Protein AF-0000000079853725 (afdb_homodimer)

pLDDT: mean 86.11, std 14.02, range [37.78, 97.88]

Nearest PDB structures (foldseek):
  3op9-assembly1_A  TM=7.262E-01  e=5.347E-04  Listeria innocua
  6jq1-assembly1_A  TM=7.520E-01  e=6.380E-04  Deinococcus geothermalis DSM 11300
  3f52-assembly1_A  TM=8.540E-01  e=8.508E-03  Corynebacterium glutamicum
  1y7y-assembly1_B  TM=8.960E-01  e=1.725E-02  Aeromonas hydrophila
  2b5a-assembly1_A  TM=8.421E-01  e=1.077E-02  [Bacillus] caldolyticus

InterPro domains:
  IPR001387 Cro/C1-type, helix-turn-helix domain [PF01381] (7-61)
  IPR001387 Cro/C1-type, helix-turn-helix domain [PS50943] (7-61)
  IPR001387 Cro/C1-type, helix-turn-helix domain [SM00530] (6-61)
  IPR001387 Cro/C1-type, helix-turn-helix domain [cd00093] (4-61)
  IPR010982 Lambda repressor-like, DNA-binding domain superfamily [G3DSA:1.10.260.40] (3-94)
  IPR010982 Lambda repressor-like, DNA-binding domain superfamily [SSF47413] (1-66)

Sequence (410 aa):
MNLGKNLQKLRKDLKMSQKEFAEFLDIPQPTMSAYENERISPAIDVLIHIAKKCNTSLDWICGLNNYNKSLSSMSDYAIFLYDICEANEIGCEFEIHDRLENGTDEEKPNETDDRYRWYIKLTFYGNDKSYPNNVEVCQITKRIFEDFIDLESYSISKEKYDMSKKQLIERYTSPITKKDYPELSLEERRKKQLEYLISLENDKNMNLGKNLQKLRKDLKMSQKEFAEFLDIPQPTMSAYENERISPAIDVLIHIAKKCNTSLDWICGLNNYNKSLSSMSDYAIFLYDICEANEIGCEFEIHDRLENGTDEEKPNETDDRYRWYIKLTFYGNDKSYPNNVEVCQITKRIFEDFIDLESYSISKEKYDMSKKQLIERYTSPITKKDYPELSLEERRKKQLEYLISLENDKN

Radius of gyration: 24.06 Å; Cα contacts (8 Å, |Δi|>4): 566; chains: 2; bounding box: 63×72×57 Å

Secondary structure (DSSP, 8-state):
--HHHHHHHHHHHTT--HHHHHHHHT--HHHHHHHHTTSSPPPHHHHHHHHHHHT--HHHHTT--S-TT---BHHHHHHHHHHHHHBSS---EEEEE---SS--TTS---TT-GGG--EEEEEEETT-TT-TTHHHHHHHHHHHHHHHHHHHTTSS-HHHHHHHHHHHHHH---B--BPP-----HHHHHHHHHHHHHHHHHHH-/--HHHHHHHHHHHTT--HHHHHHHHT--HHHHHHHHTTSSPPPHHHHHHHHHHHT--HHHHTT---TT----BHHHHHHHHHHHHHBSS---EEEEE---S-S-TTS---TT-GGG--EEEEEEETT-TT-TTHHHHHHHHHHHHHHHHHHHTTSS-HHHHHHHHHHHHHH---B--BPP-----HHHHHHHHHHHHHHHHHHH-

Foldseek 3Di:
DCLLVLLVVLCVVVPHDLCRVCVLLVHDSVVSVCRNVVVDPDDPVSLVSVCVSSVFDSCSNVVHDDDSQDDDDVVSVVVVVVLQVFWQQFDKDKDWDDQPPPPCPVPPPPCPDVVHDGDMDIDQDLPPPRHPCSVVVVVLVVQLVVLVVCVVVVVDDPVVSVVSVVVSVVVDDDDIDGHDDDDDDPVRVVVVVVVVVVVVVVVVD/DCLLVLLVLLCVVVVHDLCRSCVLLVHDSVVSVCRNVVVDPDDPVSLVSVCVSQQFDSCLNVVHDDPVLDDDDVVSVVVVVVLQVFWQQFDKDKDWDDQPPDPVCVPPPPCPDVVHDGDMDIDQDLPPPRHPCSVVVVVLVVQLVVLVVCVVVVVDDPVVSVVSVVVSSSVDSRTIHGDDDDDDDPVRVVVVVVVVVVVVVVVVD

Structure (mmCIF, N/CA/C/O backbone):
data_AF-0000000079853725-model_v1
#
loop_
_entity.id
_entity.type
_entity.pdbx_description
1 polymer 'XRE family transcriptional regulator'
#
loop_
_atom_site.group_PDB
_atom_site.id
_atom_site.type_symbol
_atom_site.label_atom_id
_atom_site.label_alt_id
_atom_site.label_comp_id
_atom_site.label_asym_id
_atom_site.label_entity_id
_atom_site.label_seq_id
_atom_site.pdbx_PDB_ins_code
_atom_site.Cartn_x
_atom_site.Cartn_y
_atom_site.Cartn_z
_atom_site.occupancy
_atom_site.B_iso_or_equiv
_atom_site.auth_seq_id
_atom_site.auth_comp_id
_atom_site.auth_asym_id
_atom_site.auth_atom_id
_atom_site.pdbx_PDB_model_num
ATOM 1 N N . MET A 1 1 ? -0.852 -26.484 -0.622 1 56.62 1 MET A N 1
ATOM 2 C CA . MET A 1 1 ? -1.726 -25.359 -0.905 1 56.62 1 MET A CA 1
ATOM 3 C C . MET A 1 1 ? -2.969 -25.391 -0.022 1 56.62 1 MET A C 1
ATOM 5 O O . MET A 1 1 ? -3.57 -26.453 0.167 1 56.62 1 MET A O 1
ATOM 9 N N . ASN A 1 2 ? -3.092 -24.5 0.983 1 77.81 2 ASN A N 1
ATOM 10 C CA . ASN A 1 2 ? -4.176 -24.484 1.958 1 77.81 2 ASN A CA 1
ATOM 11 C C . ASN A 1 2 ? -5.441 -23.859 1.379 1 77.81 2 ASN A C 1
ATOM 13 O O . ASN A 1 2 ? -6.207 -23.219 2.1 1 77.81 2 ASN A O 1
ATOM 17 N N . LEU A 1 3 ? -5.609 -24.188 0.039 1 86.38 3 LEU A N 1
ATOM 18 C CA . LEU A 1 3 ? -6.75 -23.562 -0.629 1 86.38 3 LEU A CA 1
ATOM 19 C C . LEU A 1 3 ? -8.062 -24.141 -0.118 1 86.38 3 LEU A C 1
ATOM 21 O O . LEU A 1 3 ? -8.984 -23.406 0.223 1 86.38 3 LEU A O 1
ATOM 25 N N . GLY A 1 4 ? -8.062 -25.484 -0.084 1 90.56 4 GLY A N 1
ATOM 26 C CA . GLY A 1 4 ? -9.266 -26.141 0.392 1 90.56 4 GLY A CA 1
ATOM 27 C C . GLY A 1 4 ? -9.68 -25.703 1.783 1 90.56 4 GLY A C 1
ATOM 28 O O . GLY A 1 4 ? -10.844 -25.391 2.021 1 90.56 4 GLY A O 1
ATOM 29 N N . LYS A 1 5 ? -8.711 -25.641 2.615 1 88.88 5 LYS A N 1
ATOM 30 C CA . LYS A 1 5 ? -8.969 -25.234 3.992 1 88.88 5 LYS A CA 1
ATOM 31 C C . LYS A 1 5 ? -9.484 -23.797 4.055 1 88.88 5 LYS A C 1
ATOM 33 O O . LYS A 1 5 ? -10.367 -23.484 4.852 1 88.88 5 LYS A O 1
ATOM 38 N N . ASN A 1 6 ? -8.961 -23 3.268 1 88.88 6 ASN A N 1
ATOM 39 C CA . ASN A 1 6 ? -9.375 -21.609 3.262 1 88.88 6 ASN A CA 1
ATOM 40 C C . ASN A 1 6 ? -10.781 -21.438 2.699 1 88.88 6 ASN A C 1
ATOM 42 O O . ASN A 1 6 ? -11.539 -20.578 3.15 1 88.88 6 ASN A O 1
ATOM 46 N N . LEU A 1 7 ? -11.062 -22.234 1.753 1 91.88 7 LEU A N 1
ATOM 47 C CA . LEU A 1 7 ? -12.422 -22.203 1.223 1 91.88 7 LEU A CA 1
ATOM 48 C C . LEU A 1 7 ? -13.43 -22.656 2.277 1 91.88 7 LEU A C 1
ATOM 50 O O . LEU A 1 7 ? -14.508 -22.078 2.4 1 91.88 7 LEU A O 1
ATOM 54 N N . GLN A 1 8 ? -13 -23.672 2.984 1 91.81 8 GLN A N 1
ATOM 55 C CA . GLN A 1 8 ? -13.852 -24.125 4.078 1 91.81 8 GLN A CA 1
ATOM 56 C C . GLN A 1 8 ? -14.039 -23.031 5.125 1 91.81 8 GLN A C 1
ATOM 58 O O . GLN A 1 8 ? -15.148 -22.812 5.609 1 91.81 8 GLN A O 1
ATOM 63 N N . LYS A 1 9 ? -12.977 -22.469 5.465 1 87.5 9 LYS A N 1
ATOM 64 C CA . LYS A 1 9 ? -13.023 -21.391 6.438 1 87.5 9 LYS A CA 1
ATOM 65 C C . LYS A 1 9 ? -13.945 -20.266 5.961 1 87.5 9 LYS A C 1
ATOM 67 O O . LYS A 1 9 ? -14.719 -19.719 6.746 1 87.5 9 LYS A O 1
ATOM 72 N N . LEU A 1 10 ? -13.805 -19.875 4.719 1 85.5 10 LEU A N 1
ATOM 73 C CA . LEU A 1 10 ? -14.656 -18.844 4.133 1 85.5 10 LEU A CA 1
ATOM 74 C C . LEU A 1 10 ? -16.125 -19.219 4.25 1 85.5 10 LEU A C 1
ATOM 76 O O . LEU A 1 10 ? -16.953 -18.391 4.633 1 85.5 10 LEU A O 1
ATOM 80 N N . ARG A 1 11 ? -16.391 -20.406 3.869 1 90.88 11 ARG A N 1
ATOM 81 C CA . ARG A 1 11 ? -17.75 -20.922 3.951 1 90.88 11 ARG A CA 1
ATOM 82 C C . ARG A 1 11 ? -18.281 -20.844 5.383 1 90.88 11 ARG A C 1
ATOM 84 O O . ARG A 1 11 ? -19.391 -20.391 5.617 1 90.88 11 ARG A O 1
ATOM 91 N N . LYS A 1 12 ? -17.484 -21.281 6.309 1 88.88 12 LYS A N 1
ATOM 92 C CA . LYS A 1 12 ? -17.875 -21.297 7.719 1 88.88 12 LYS A CA 1
ATOM 93 C C . LYS A 1 12 ? -18.062 -19.875 8.258 1 88.88 12 LYS A C 1
ATOM 95 O O . LYS A 1 12 ? -18.969 -19.625 9.055 1 88.88 12 LYS A O 1
ATOM 100 N N . ASP A 1 13 ? -17.234 -19.062 7.863 1 81.88 13 ASP A N 1
ATOM 101 C CA . ASP A 1 13 ? -17.359 -17.672 8.266 1 81.88 13 ASP A CA 1
ATOM 102 C C . ASP A 1 13 ? -18.672 -17.078 7.781 1 81.88 13 ASP A C 1
ATOM 104 O O . ASP A 1 13 ? -19.25 -16.188 8.43 1 81.88 13 ASP A O 1
ATOM 108 N N . LEU A 1 14 ? -19.094 -17.5 6.656 1 84.44 14 LEU A N 1
ATOM 109 C CA . LEU A 1 14 ? -20.344 -17.031 6.078 1 84.44 14 LEU A CA 1
ATOM 110 C C . LEU A 1 14 ? -21.531 -17.812 6.629 1 84.44 14 LEU A C 1
ATOM 112 O O . LEU A 1 14 ? -22.672 -17.594 6.215 1 84.44 14 LEU A O 1
ATOM 116 N N . LYS A 1 15 ? -21.234 -18.812 7.477 1 91.38 15 LYS A N 1
ATOM 117 C CA . LYS A 1 15 ? -22.234 -19.641 8.133 1 91.38 15 LYS A CA 1
ATOM 118 C C . LYS A 1 15 ? -23.094 -20.391 7.113 1 91.38 15 LYS A C 1
ATOM 120 O O . LYS A 1 15 ? -24.312 -20.453 7.254 1 91.38 15 LYS A O 1
ATOM 125 N N . MET A 1 16 ? -22.469 -20.891 6.145 1 92.19 16 MET A N 1
ATOM 126 C CA . MET A 1 16 ? -23.172 -21.609 5.082 1 92.19 16 MET A CA 1
ATOM 127 C C . MET A 1 16 ? -22.766 -23.078 5.066 1 92.19 16 MET A C 1
ATOM 129 O O . MET A 1 16 ? -21.609 -23.406 5.371 1 92.19 16 MET A O 1
ATOM 133 N N . SER A 1 17 ? -23.719 -23.859 4.742 1 95.88 17 SER A N 1
ATOM 134 C CA . SER A 1 17 ? -23.375 -25.234 4.406 1 95.88 17 SER A CA 1
ATOM 135 C C . SER A 1 17 ? -22.656 -25.312 3.062 1 95.88 17 SER A C 1
ATOM 137 O O . SER A 1 17 ? -22.578 -24.328 2.334 1 95.88 17 SER A O 1
ATOM 139 N N . GLN A 1 18 ? -22.125 -26.438 2.842 1 95.5 18 GLN A N 1
ATOM 140 C CA . GLN A 1 18 ? -21.453 -26.594 1.556 1 95.5 18 GLN A CA 1
ATOM 141 C C . GLN A 1 18 ? -22.438 -26.391 0.398 1 95.5 18 GLN A C 1
ATOM 143 O O . GLN A 1 18 ? -22.078 -25.766 -0.609 1 95.5 18 GLN A O 1
ATOM 148 N N . LYS A 1 19 ? -23.594 -26.906 0.528 1 96.12 19 LYS A N 1
ATOM 149 C CA . LYS A 1 19 ? -24.625 -26.75 -0.498 1 96.12 19 LYS A CA 1
ATOM 150 C C . LYS A 1 19 ? -24.984 -25.281 -0.7 1 96.12 19 LYS A C 1
ATOM 152 O O . LYS A 1 19 ? -25.047 -24.797 -1.834 1 96.12 19 LYS A O 1
ATOM 157 N N . GLU A 1 20 ? -25.188 -24.641 0.381 1 96.19 20 GLU A N 1
ATOM 158 C CA . GLU A 1 20 ? -25.516 -23.219 0.335 1 96.19 20 GLU A CA 1
ATOM 159 C C . GLU A 1 20 ? -24.391 -22.406 -0.282 1 96.19 20 GLU A C 1
ATOM 161 O O . GLU A 1 20 ? -24.625 -21.484 -1.062 1 96.19 20 GLU A O 1
ATOM 166 N N . PHE A 1 21 ? -23.203 -22.672 0.115 1 96.19 21 PHE A N 1
ATOM 167 C CA . PHE A 1 21 ? -22.016 -21.969 -0.387 1 96.19 21 PHE A CA 1
ATOM 168 C C . PHE A 1 21 ? -21.859 -22.188 -1.888 1 96.19 21 PHE A C 1
ATOM 170 O O . PHE A 1 21 ? -21.578 -21.25 -2.627 1 96.19 21 PHE A O 1
ATOM 177 N N . ALA A 1 22 ? -22.031 -23.344 -2.334 1 96.56 22 ALA A N 1
ATOM 178 C CA . ALA A 1 22 ? -21.969 -23.688 -3.752 1 96.56 22 ALA A CA 1
ATOM 179 C C . ALA A 1 22 ? -23 -22.891 -4.559 1 96.56 22 ALA A C 1
ATOM 181 O O . ALA A 1 22 ? -22.688 -22.344 -5.617 1 96.56 22 ALA A O 1
ATOM 182 N N . GLU A 1 23 ? -24.203 -22.891 -4.051 1 96.31 23 GLU A N 1
ATOM 183 C CA . GLU A 1 23 ? -25.266 -22.141 -4.707 1 96.31 23 GLU A CA 1
ATOM 184 C C . GLU A 1 23 ? -24.953 -20.641 -4.746 1 96.31 23 GLU A C 1
ATOM 186 O O . GLU A 1 23 ? -25.156 -19.984 -5.766 1 96.31 23 GLU A O 1
ATOM 191 N N . PHE A 1 24 ? -24.438 -20.234 -3.629 1 93.62 24 PHE A N 1
ATOM 192 C CA . PHE A 1 24 ? -24.062 -18.844 -3.514 1 93.62 24 PHE A CA 1
ATOM 193 C C . PHE A 1 24 ? -23.047 -18.469 -4.582 1 93.62 24 PHE A C 1
ATOM 195 O O . PHE A 1 24 ? -23.109 -17.375 -5.152 1 93.62 24 PHE A O 1
ATOM 202 N N . LEU A 1 25 ? -22.156 -19.359 -4.867 1 96.06 25 LEU A N 1
ATOM 203 C CA . LEU A 1 25 ? -21.047 -19.109 -5.789 1 96.06 25 LEU A CA 1
ATOM 204 C C . LEU A 1 25 ? -21.406 -19.578 -7.195 1 96.06 25 LEU A C 1
ATOM 206 O O . LEU A 1 25 ? -20.609 -19.406 -8.125 1 96.06 25 LEU A O 1
ATOM 210 N N . ASP A 1 26 ? -22.5 -20.156 -7.379 1 96.44 26 ASP A N 1
ATOM 211 C CA . ASP A 1 26 ? -22.938 -20.703 -8.656 1 96.44 26 ASP A CA 1
ATOM 212 C C . ASP A 1 26 ? -22 -21.812 -9.141 1 96.44 26 ASP A C 1
ATOM 214 O O . ASP A 1 26 ? -21.562 -21.797 -10.289 1 96.44 26 ASP A O 1
ATOM 218 N N . ILE A 1 27 ? -21.656 -22.625 -8.258 1 96.12 27 ILE A N 1
ATOM 219 C CA . ILE A 1 27 ? -20.797 -23.781 -8.516 1 96.12 27 ILE A CA 1
ATOM 220 C C . ILE A 1 27 ? -21.531 -25.047 -8.117 1 96.12 27 ILE A C 1
ATOM 222 O O . ILE A 1 27 ? -22.203 -25.094 -7.074 1 96.12 27 ILE A O 1
ATOM 226 N N . PRO A 1 28 ? -21.453 -26.047 -8.938 1 96.81 28 PRO A N 1
ATOM 227 C CA . PRO A 1 28 ? -22.062 -27.312 -8.516 1 96.81 28 PRO A CA 1
ATOM 228 C C . PRO A 1 28 ? -21.484 -27.828 -7.203 1 96.81 28 PRO A C 1
ATOM 230 O O . PRO A 1 28 ? -20.281 -27.734 -6.969 1 96.81 28 PRO A O 1
ATOM 233 N N . GLN A 1 29 ? -22.375 -28.422 -6.363 1 96 29 GLN A N 1
ATOM 234 C CA . GLN A 1 29 ? -22 -28.859 -5.027 1 96 29 GLN A CA 1
ATOM 235 C C . GLN A 1 29 ? -20.891 -29.906 -5.086 1 96 29 GLN A C 1
ATOM 237 O O . GLN A 1 29 ? -19.922 -29.844 -4.316 1 96 29 GLN A O 1
ATOM 242 N N . PRO A 1 30 ? -20.938 -30.812 -6.016 1 96.69 30 PRO A N 1
ATOM 243 C CA . PRO A 1 30 ? -19.844 -31.797 -6.059 1 96.69 30 PRO A CA 1
ATOM 244 C C . PRO A 1 30 ? -18.5 -31.156 -6.363 1 96.69 30 PRO A C 1
ATOM 246 O O . PRO A 1 30 ? -17.469 -31.578 -5.832 1 96.69 30 PRO A O 1
ATOM 249 N N . THR A 1 31 ? -18.547 -30.188 -7.203 1 96.69 31 THR A N 1
ATOM 250 C CA . THR A 1 31 ? -17.312 -29.469 -7.547 1 96.69 31 THR A CA 1
ATOM 251 C C . THR A 1 31 ? -16.781 -28.688 -6.344 1 96.69 31 THR A C 1
ATOM 253 O O . THR A 1 31 ? -15.586 -28.719 -6.07 1 96.69 31 THR A O 1
ATOM 256 N N . MET A 1 32 ? -17.688 -28.078 -5.652 1 96.12 32 MET A N 1
ATOM 257 C CA . MET A 1 32 ? -17.297 -27.359 -4.445 1 96.12 32 MET A CA 1
ATOM 258 C C . MET A 1 32 ? -16.656 -28.297 -3.426 1 96.12 32 MET A C 1
ATOM 260 O O . MET A 1 32 ? -15.641 -27.953 -2.822 1 96.12 32 MET A O 1
ATOM 264 N N . SER A 1 33 ? -17.25 -29.406 -3.279 1 95.62 33 SER A N 1
ATOM 265 C CA . SER A 1 33 ? -16.703 -30.422 -2.377 1 95.62 33 SER A CA 1
ATOM 266 C C . SER A 1 33 ? -15.297 -30.828 -2.793 1 95.62 33 SER A C 1
ATOM 268 O O . SER A 1 33 ? -14.414 -30.984 -1.944 1 95.62 33 SER A O 1
ATOM 270 N N . ALA A 1 34 ? -15.156 -31.016 -4.086 1 96.19 34 ALA A N 1
ATOM 271 C CA . ALA A 1 34 ? -13.844 -31.391 -4.602 1 96.19 34 ALA A CA 1
ATOM 272 C C . ALA A 1 34 ? -12.812 -30.312 -4.324 1 96.19 34 ALA A C 1
ATOM 274 O O . ALA A 1 34 ? -11.656 -30.609 -4.023 1 96.19 34 ALA A O 1
ATOM 275 N N . TYR A 1 35 ? -13.195 -29.078 -4.434 1 94.69 35 TYR A N 1
ATOM 276 C CA . TYR A 1 35 ? -12.297 -27.953 -4.141 1 94.69 35 TYR A CA 1
ATOM 277 C C . TYR A 1 35 ? -11.898 -27.953 -2.674 1 94.69 35 TYR A C 1
ATOM 279 O O . TYR A 1 35 ? -10.711 -27.875 -2.35 1 94.69 35 TYR A O 1
ATOM 287 N N . GLU A 1 36 ? -12.898 -28.125 -1.792 1 94.75 36 GLU A N 1
ATOM 288 C CA . GLU A 1 36 ? -12.664 -28.016 -0.355 1 94.75 36 GLU A CA 1
ATOM 289 C C . GLU A 1 36 ? -11.812 -29.172 0.159 1 94.75 36 GLU A C 1
ATOM 291 O O . GLU A 1 36 ? -11.094 -29.031 1.148 1 94.75 36 GLU A O 1
ATOM 296 N N . ASN A 1 37 ? -11.898 -30.203 -0.587 1 93.94 37 ASN A N 1
ATOM 297 C CA . ASN A 1 37 ? -11.148 -31.391 -0.176 1 93.94 37 ASN A CA 1
ATOM 298 C C . ASN A 1 37 ? -9.883 -31.578 -1.013 1 93.94 37 ASN A C 1
ATOM 300 O O . ASN A 1 37 ? -9.227 -32.625 -0.938 1 93.94 37 ASN A O 1
ATOM 304 N N . GLU A 1 38 ? -9.641 -30.688 -1.851 1 91.81 38 GLU A N 1
ATOM 305 C CA . GLU A 1 38 ? -8.414 -30.609 -2.639 1 91.81 38 GLU A CA 1
ATOM 306 C C . GLU A 1 38 ? -8.297 -31.797 -3.596 1 91.81 38 GLU A C 1
ATOM 308 O O . GLU A 1 38 ? -7.195 -32.312 -3.824 1 91.81 38 GLU A O 1
ATOM 313 N N . ARG A 1 39 ? -9.336 -32.25 -4.051 1 92.38 39 ARG A N 1
ATOM 314 C CA . ARG A 1 39 ? -9.336 -33.281 -5.07 1 92.38 39 ARG A CA 1
ATOM 315 C C . ARG A 1 39 ? -9.078 -32.688 -6.453 1 92.38 39 ARG A C 1
ATOM 317 O O . ARG A 1 39 ? -8.469 -33.344 -7.309 1 92.38 39 ARG A O 1
ATOM 324 N N . ILE A 1 40 ? -9.602 -31.578 -6.645 1 90.81 40 ILE A N 1
ATOM 325 C CA . ILE A 1 40 ? -9.359 -30.828 -7.871 1 90.81 40 ILE A CA 1
ATOM 326 C C . ILE A 1 40 ? -8.953 -29.391 -7.527 1 90.81 40 ILE A C 1
ATOM 328 O O . ILE A 1 40 ? -9.391 -28.844 -6.512 1 90.81 40 ILE A O 1
ATOM 332 N N . SER A 1 41 ? -8.164 -28.812 -8.383 1 90.69 41 SER A N 1
ATOM 333 C CA . SER A 1 41 ? -7.793 -27.406 -8.227 1 90.69 41 SER A CA 1
ATOM 334 C C . SER A 1 41 ? -8.617 -26.516 -9.148 1 90.69 41 SER A C 1
ATOM 336 O O . SER A 1 41 ? -8.727 -26.781 -10.344 1 90.69 41 SER A O 1
ATOM 338 N N . PRO A 1 42 ? -9.172 -25.5 -8.523 1 92.62 42 PRO A N 1
ATOM 339 C CA . PRO A 1 42 ? -9.961 -24.609 -9.375 1 92.62 42 PRO A CA 1
ATOM 340 C C . PRO A 1 42 ? -9.109 -23.859 -10.391 1 92.62 42 PRO A C 1
ATOM 342 O O . PRO A 1 42 ? -7.934 -23.578 -10.141 1 92.62 42 PRO A O 1
ATOM 345 N N . ALA A 1 43 ? -9.781 -23.562 -11.469 1 90.31 43 ALA A N 1
ATOM 346 C CA . ALA A 1 43 ? -9.164 -22.656 -12.438 1 90.31 43 ALA A CA 1
ATOM 347 C C . ALA A 1 43 ? -9.125 -21.219 -11.898 1 90.31 43 ALA A C 1
ATOM 349 O O . ALA A 1 43 ? -9.844 -20.891 -10.953 1 90.31 43 ALA A O 1
ATOM 350 N N . ILE A 1 44 ? -8.344 -20.453 -12.539 1 89.94 44 ILE A N 1
ATOM 351 C CA . ILE A 1 44 ? -8.102 -19.109 -12.039 1 89.94 44 ILE A CA 1
ATOM 352 C C . ILE A 1 44 ? -9.391 -18.297 -12.117 1 89.94 44 ILE A C 1
ATOM 354 O O . ILE A 1 44 ? -9.664 -17.469 -11.242 1 89.94 44 ILE A O 1
ATOM 358 N N . ASP A 1 45 ? -10.156 -18.5 -13.078 1 90 45 ASP A N 1
ATOM 359 C CA . ASP A 1 45 ? -11.391 -17.75 -13.242 1 90 45 ASP A CA 1
ATOM 360 C C . ASP A 1 45 ? -12.367 -18.031 -12.102 1 90 45 ASP A C 1
ATOM 362 O O . ASP A 1 45 ? -13.086 -17.125 -11.664 1 90 45 ASP A O 1
ATOM 366 N N . VAL A 1 46 ? -12.352 -19.234 -11.719 1 92.81 46 VAL A N 1
ATOM 367 C CA . VAL A 1 46 ? -13.211 -19.625 -10.609 1 92.81 46 VAL A CA 1
ATOM 368 C C . VAL A 1 46 ? -12.75 -18.938 -9.328 1 92.81 46 VAL A C 1
ATOM 370 O O . VAL A 1 46 ? -13.57 -18.422 -8.562 1 92.81 46 VAL A O 1
ATOM 373 N N . LEU A 1 47 ? -11.477 -18.875 -9.133 1 92.12 47 LEU A N 1
ATOM 374 C CA . LEU A 1 47 ? -10.93 -18.266 -7.926 1 92.12 47 LEU A CA 1
ATOM 375 C C . LEU A 1 47 ? -11.195 -16.766 -7.91 1 92.12 47 LEU A C 1
ATOM 377 O O . LEU A 1 47 ? -11.5 -16.188 -6.863 1 92.12 47 LEU A O 1
ATOM 381 N N . ILE A 1 48 ? -11.078 -16.203 -9.047 1 89.25 48 ILE A N 1
ATOM 382 C CA . ILE A 1 48 ? -11.383 -14.789 -9.172 1 89.25 48 ILE A CA 1
ATOM 383 C C . ILE A 1 48 ? -12.852 -14.539 -8.828 1 89.25 48 ILE A C 1
ATOM 385 O O . ILE A 1 48 ? -13.172 -13.602 -8.094 1 89.25 48 ILE A O 1
ATOM 389 N N . HIS A 1 49 ? -13.633 -15.359 -9.32 1 91.94 49 HIS A N 1
ATOM 390 C CA . HIS A 1 49 ? -15.062 -15.273 -9.047 1 91.94 49 HIS A CA 1
ATOM 391 C C . HIS A 1 49 ? -15.336 -15.383 -7.547 1 91.94 49 HIS A C 1
ATOM 393 O O . HIS A 1 49 ? -16.109 -14.594 -6.996 1 91.94 49 HIS A O 1
ATOM 399 N N . ILE A 1 50 ? -14.734 -16.312 -6.945 1 91.31 50 ILE A N 1
ATOM 400 C CA . ILE A 1 50 ? -14.914 -16.516 -5.512 1 91.31 50 ILE A CA 1
ATOM 401 C C . ILE A 1 50 ? -14.422 -15.289 -4.746 1 91.31 50 ILE A C 1
ATOM 403 O O . ILE A 1 50 ? -15.109 -14.805 -3.842 1 91.31 50 ILE A O 1
ATOM 407 N N . ALA A 1 51 ? -13.281 -14.812 -5.09 1 87 51 ALA A N 1
ATOM 408 C CA . ALA A 1 51 ? -12.703 -13.648 -4.422 1 87 51 ALA A CA 1
ATOM 409 C C . ALA A 1 51 ? -13.633 -12.445 -4.52 1 87 51 ALA A C 1
ATOM 411 O O . ALA A 1 51 ? -13.852 -11.742 -3.529 1 87 51 ALA A O 1
ATOM 412 N N . LYS A 1 52 ? -14.195 -12.297 -5.645 1 84.81 52 LYS A N 1
ATOM 413 C CA . LYS A 1 52 ? -15.094 -11.164 -5.875 1 84.81 52 LYS A CA 1
ATOM 414 C C . LYS A 1 52 ? -16.391 -11.328 -5.09 1 84.81 52 LYS A C 1
ATOM 416 O O . LYS A 1 52 ? -16.828 -10.398 -4.41 1 84.81 52 LYS A O 1
ATOM 421 N N . LYS A 1 53 ? -16.906 -12.484 -5.168 1 86.5 53 LYS A N 1
ATOM 422 C CA . LYS A 1 53 ? -18.203 -12.742 -4.527 1 86.5 53 LYS A CA 1
ATOM 423 C C . LYS A 1 53 ? -18.078 -12.68 -3.008 1 86.5 53 LYS A C 1
ATOM 425 O O . LYS A 1 53 ? -19 -12.25 -2.32 1 86.5 53 LYS A O 1
ATOM 430 N N . CYS A 1 54 ? -16.984 -13.156 -2.578 1 84.5 54 CYS A N 1
ATOM 431 C CA . CYS A 1 54 ? -16.797 -13.211 -1.134 1 84.5 54 CYS A CA 1
ATOM 432 C C . CYS A 1 54 ? -16.047 -11.984 -0.635 1 84.5 54 CYS A C 1
ATOM 434 O O . CYS A 1 54 ? -15.758 -11.867 0.559 1 84.5 54 CYS A O 1
ATOM 436 N N . ASN A 1 55 ? -15.656 -11.141 -1.47 1 77.56 55 ASN A N 1
ATOM 437 C CA . ASN A 1 55 ? -14.938 -9.922 -1.129 1 77.56 55 ASN A CA 1
ATOM 438 C C . ASN A 1 55 ? -13.664 -10.219 -0.341 1 77.56 55 ASN A C 1
ATOM 440 O O . ASN A 1 55 ? -13.453 -9.664 0.737 1 77.56 55 ASN A O 1
ATOM 444 N N . THR A 1 56 ? -12.883 -11.086 -0.871 1 78.81 56 THR A N 1
ATOM 445 C CA . THR A 1 56 ? -11.617 -11.469 -0.265 1 78.81 56 THR A CA 1
ATOM 446 C C . THR A 1 56 ? -10.492 -11.461 -1.303 1 78.81 56 THR A C 1
ATOM 448 O O . THR A 1 56 ? -10.727 -11.156 -2.475 1 78.81 56 THR A O 1
ATOM 451 N N . SER A 1 57 ? -9.297 -11.586 -0.832 1 80.06 57 SER A N 1
ATOM 452 C CA . SER A 1 57 ? -8.156 -11.531 -1.74 1 80.06 57 SER A CA 1
ATOM 453 C C . SER A 1 57 ? -7.773 -12.93 -2.223 1 80.06 57 SER A C 1
ATOM 455 O O . SER A 1 57 ? -7.988 -13.914 -1.516 1 80.06 57 SER A O 1
ATOM 457 N N . LEU A 1 58 ? -7.262 -12.984 -3.389 1 86 58 LEU A N 1
ATOM 458 C CA . LEU A 1 58 ? -6.73 -14.234 -3.924 1 86 58 LEU A CA 1
ATOM 459 C C . LEU A 1 58 ? -5.578 -14.75 -3.07 1 86 58 LEU A C 1
ATOM 461 O O . LEU A 1 58 ? -5.418 -15.953 -2.893 1 86 58 LEU A O 1
ATOM 465 N N . ASP A 1 59 ? -4.855 -13.828 -2.58 1 84.44 59 ASP A N 1
ATOM 466 C CA . ASP A 1 59 ? -3.721 -14.211 -1.743 1 84.44 59 ASP A CA 1
ATOM 467 C C . ASP A 1 59 ? -4.18 -15 -0.522 1 84.44 59 ASP A C 1
ATOM 469 O O . ASP A 1 59 ? -3.594 -16.031 -0.19 1 84.44 59 ASP A O 1
ATOM 473 N N . TRP A 1 60 ? -5.203 -14.508 0.036 1 80.5 60 TRP A N 1
ATOM 474 C CA . TRP A 1 60 ? -5.723 -15.188 1.216 1 80.5 60 TRP A CA 1
ATOM 475 C C . TRP A 1 60 ? -6.293 -16.562 0.848 1 80.5 60 TRP A C 1
ATOM 477 O O . TRP A 1 60 ? -5.988 -17.562 1.497 1 80.5 60 TRP A O 1
ATOM 487 N N . ILE A 1 61 ? -7.039 -16.562 -0.223 1 86.38 61 ILE A N 1
ATOM 488 C CA . ILE A 1 61 ? -7.68 -17.812 -0.641 1 86.38 61 ILE A CA 1
ATOM 489 C C . ILE A 1 61 ? -6.621 -18.875 -0.915 1 86.38 61 ILE A C 1
ATOM 491 O O . ILE A 1 61 ? -6.797 -20.031 -0.553 1 86.38 61 ILE A O 1
ATOM 495 N N . CYS A 1 62 ? -5.539 -18.438 -1.466 1 87.69 62 CYS A N 1
ATOM 496 C CA . CYS A 1 62 ? -4.516 -19.375 -1.902 1 87.69 62 CYS A CA 1
ATOM 497 C C . CYS A 1 62 ? -3.469 -19.594 -0.815 1 87.69 62 CYS A C 1
ATOM 499 O O . CYS A 1 62 ? -2.482 -20.297 -1.027 1 87.69 62 CYS A O 1
ATOM 501 N N . GLY A 1 63 ? -3.689 -19.047 0.24 1 77.62 63 GLY A N 1
ATOM 502 C CA . GLY A 1 63 ? -2.818 -19.266 1.383 1 77.62 63 GLY A CA 1
ATOM 503 C C . GLY A 1 63 ? -1.497 -18.531 1.281 1 77.62 63 GLY A C 1
ATOM 504 O O . GLY A 1 63 ? -0.48 -19 1.803 1 77.62 63 GLY A O 1
ATOM 505 N N . LEU A 1 64 ? -1.494 -17.609 0.23 1 71.25 64 LEU A N 1
ATOM 506 C CA . LEU A 1 64 ? -0.305 -16.781 0.136 1 71.25 64 LEU A CA 1
ATOM 507 C C . LEU A 1 64 ? -0.321 -15.688 1.205 1 71.25 64 LEU A C 1
ATOM 509 O O . LEU A 1 64 ? -1.383 -15.156 1.543 1 71.25 64 LEU A O 1
ATOM 513 N N . ASN A 1 65 ? 0.746 -15.5 1.85 1 56.94 65 ASN A N 1
ATOM 514 C CA . ASN A 1 65 ? 1.085 -14.641 2.98 1 56.94 65 ASN A CA 1
ATOM 515 C C . ASN A 1 65 ? -0.141 -13.906 3.518 1 56.94 65 ASN A C 1
ATOM 517 O O . ASN A 1 65 ? -1.123 -13.719 2.795 1 56.94 65 ASN A O 1
ATOM 521 N N . ASN A 1 66 ? -0.217 -13.531 4.773 1 52.75 66 ASN A N 1
ATOM 522 C CA . ASN A 1 66 ? -0.981 -12.992 5.895 1 52.75 66 ASN A CA 1
ATOM 523 C C . ASN A 1 66 ? -1.79 -11.766 5.484 1 52.75 66 ASN A C 1
ATOM 525 O O . ASN A 1 66 ? -3.01 -11.844 5.332 1 52.75 66 ASN A O 1
ATOM 529 N N . TYR A 1 67 ? -1.321 -10.602 5.719 1 51.41 67 TYR A N 1
ATOM 530 C CA . TYR A 1 67 ? -2.193 -9.461 6.004 1 51.41 67 TYR A CA 1
ATOM 531 C C . TYR A 1 67 ? -2.973 -9.047 4.762 1 51.41 67 TYR A C 1
ATOM 533 O O . TYR A 1 67 ? -2.396 -8.898 3.682 1 51.41 67 TYR A O 1
ATOM 541 N N . ASN A 1 68 ? -4.148 -9.562 4.516 1 55.66 68 ASN A N 1
ATOM 542 C CA . ASN A 1 68 ? -5.148 -9.266 3.492 1 55.66 68 ASN A CA 1
ATOM 543 C C . ASN A 1 68 ? -4.938 -7.875 2.9 1 55.66 68 ASN A C 1
ATOM 545 O O . ASN A 1 68 ? -5.445 -7.574 1.817 1 55.66 68 ASN A O 1
ATOM 549 N N . LYS A 1 69 ? -4.043 -7.051 3.586 1 66.62 69 LYS A N 1
ATOM 550 C CA . LYS A 1 69 ? -4.047 -5.652 3.174 1 66.62 69 LYS A CA 1
ATOM 551 C C . LYS A 1 69 ? -2.652 -5.195 2.758 1 66.62 69 LYS A C 1
ATOM 553 O O . LYS A 1 69 ? -2.268 -4.051 3.012 1 66.62 69 LYS A O 1
ATOM 558 N N . SER A 1 70 ? -1.962 -5.996 1.87 1 77.75 70 SER A N 1
ATOM 559 C CA . SER A 1 70 ? -0.604 -5.625 1.486 1 77.75 70 SER A CA 1
ATOM 560 C C . SER A 1 70 ? -0.607 -4.676 0.293 1 77.75 70 SER A C 1
ATOM 562 O O . SER A 1 70 ? -1.538 -4.688 -0.515 1 77.75 70 SER A O 1
ATOM 564 N N . LEU A 1 71 ? 0.408 -3.795 0.309 1 87 71 LEU A N 1
ATOM 565 C CA . LEU A 1 71 ? 0.664 -2.883 -0.8 1 87 71 LEU A CA 1
ATOM 566 C C . LEU A 1 71 ? 1.218 -3.633 -2.006 1 87 71 LEU A C 1
ATOM 568 O O . LEU A 1 71 ? 2.348 -4.129 -1.969 1 87 71 LEU A O 1
ATOM 572 N N . SER A 1 72 ? 0.383 -3.76 -3.113 1 83.75 72 SER A N 1
ATOM 573 C CA . SER A 1 72 ? 0.811 -4.562 -4.254 1 83.75 72 SER A CA 1
ATOM 574 C C . SER A 1 72 ? 0.83 -3.734 -5.535 1 83.75 72 SER A C 1
ATOM 576 O O . SER A 1 72 ? 1.446 -4.129 -6.527 1 83.75 72 SER A O 1
ATOM 578 N N . SER A 1 73 ? 0.137 -2.652 -5.516 1 87.06 73 SER A N 1
ATOM 579 C CA . SER A 1 73 ? 0.061 -1.776 -6.68 1 87.06 73 SER A CA 1
ATOM 580 C C . SER A 1 73 ? -0.097 -0.317 -6.262 1 87.06 73 SER A C 1
ATOM 582 O O . SER A 1 73 ? -0.355 -0.023 -5.094 1 87.06 73 SER A O 1
ATOM 584 N N . MET A 1 74 ? 0.027 0.555 -7.254 1 91.88 74 MET A N 1
ATOM 585 C CA . MET A 1 74 ? -0.092 1.982 -6.973 1 91.88 74 MET A CA 1
ATOM 586 C C . MET A 1 74 ? -1.539 2.361 -6.676 1 91.88 74 MET A C 1
ATOM 588 O O . MET A 1 74 ? -1.801 3.389 -6.051 1 91.88 74 MET A O 1
ATOM 592 N N . SER A 1 75 ? -2.414 1.507 -7.102 1 90.06 75 SER A N 1
ATOM 593 C CA . SER A 1 75 ? -3.805 1.697 -6.703 1 90.06 75 SER A CA 1
ATOM 594 C C . SER A 1 75 ? -3.969 1.577 -5.191 1 90.06 75 SER A C 1
ATOM 596 O O . SER A 1 75 ? -4.746 2.318 -4.586 1 90.06 75 SER A O 1
ATOM 598 N N . ASP A 1 76 ? -3.248 0.667 -4.641 1 90.5 76 ASP A N 1
ATOM 599 C CA . ASP A 1 76 ? -3.293 0.482 -3.191 1 90.5 76 ASP A CA 1
ATOM 600 C C . ASP A 1 76 ? -2.795 1.727 -2.463 1 90.5 76 ASP A C 1
ATOM 602 O O . ASP A 1 76 ? -3.346 2.109 -1.428 1 90.5 76 ASP A O 1
ATOM 606 N N . TYR A 1 77 ? -1.774 2.314 -2.967 1 95.19 77 TYR A N 1
ATOM 607 C CA . TYR A 1 77 ? -1.26 3.555 -2.395 1 95.19 77 TYR A CA 1
ATOM 608 C C . TYR A 1 77 ? -2.32 4.648 -2.42 1 95.19 77 TYR A C 1
ATOM 610 O O . TYR A 1 77 ? -2.512 5.359 -1.431 1 95.19 77 TYR A O 1
ATOM 618 N N . ALA A 1 78 ? -2.943 4.77 -3.562 1 95 78 ALA A N 1
ATOM 619 C CA . ALA A 1 78 ? -3.998 5.77 -3.709 1 95 78 ALA A CA 1
ATOM 620 C C . ALA A 1 78 ? -5.105 5.551 -2.684 1 95 78 ALA A C 1
ATOM 622 O O . ALA A 1 78 ? -5.543 6.492 -2.021 1 95 78 ALA A O 1
ATOM 623 N N . ILE A 1 79 ? -5.523 4.332 -2.551 1 92.38 79 ILE A N 1
ATOM 624 C CA . ILE A 1 79 ? -6.594 3.994 -1.623 1 92.38 79 ILE A CA 1
ATOM 625 C C . ILE A 1 79 ? -6.199 4.398 -0.205 1 92.38 79 ILE A C 1
ATOM 627 O O . ILE A 1 79 ? -6.977 5.039 0.505 1 92.38 79 ILE A O 1
ATOM 631 N N . PHE A 1 80 ? -5.023 4.043 0.124 1 94.56 80 PHE A N 1
ATOM 632 C CA . PHE A 1 80 ? -4.535 4.34 1.465 1 94.56 80 PHE A CA 1
ATOM 633 C C . PHE A 1 80 ? -4.516 5.844 1.714 1 94.56 80 PHE A C 1
ATOM 635 O O . PHE A 1 80 ? -4.957 6.309 2.766 1 94.56 80 PHE A O 1
ATOM 642 N N . LEU A 1 81 ? -3.992 6.605 0.778 1 97.12 81 LEU A N 1
ATOM 643 C CA . LEU A 1 81 ? -3.873 8.047 0.982 1 97.12 81 LEU A CA 1
ATOM 644 C C . LEU A 1 81 ? -5.25 8.703 1.037 1 97.12 81 LEU A C 1
ATOM 646 O O . LEU A 1 81 ? -5.465 9.633 1.814 1 97.12 81 LEU A O 1
ATOM 650 N N . TYR A 1 82 ? -6.184 8.242 0.205 1 95.62 82 TYR A N 1
ATOM 651 C CA . TYR A 1 82 ? -7.555 8.719 0.329 1 95.62 82 TYR A CA 1
ATOM 652 C C . TYR A 1 82 ? -8.102 8.461 1.729 1 95.62 82 TYR A C 1
ATOM 654 O O . TYR A 1 82 ? -8.727 9.336 2.332 1 95.62 82 TYR A O 1
ATOM 662 N N . ASP A 1 83 ? -7.863 7.277 2.229 1 94.25 83 ASP A N 1
ATOM 663 C CA . ASP A 1 83 ? -8.359 6.902 3.549 1 94.25 83 ASP A CA 1
ATOM 664 C C . ASP A 1 83 ? -7.758 7.793 4.637 1 94.25 83 ASP A C 1
ATOM 666 O O . ASP A 1 83 ? -8.438 8.156 5.594 1 94.25 83 ASP A O 1
ATOM 670 N N . ILE A 1 84 ? -6.473 8.102 4.5 1 97.31 84 ILE A N 1
ATOM 671 C CA . ILE A 1 84 ? -5.82 9 5.445 1 97.31 84 ILE A CA 1
ATOM 672 C C . ILE A 1 84 ? -6.52 10.352 5.434 1 97.31 84 ILE A C 1
ATOM 674 O O . ILE A 1 84 ? -6.828 10.906 6.492 1 97.31 84 ILE A O 1
ATOM 678 N N . CYS A 1 85 ? -6.773 10.883 4.266 1 96.69 85 CYS A N 1
ATOM 679 C CA . CYS A 1 85 ? -7.426 12.18 4.129 1 96.69 85 CYS A CA 1
ATOM 680 C C . CYS A 1 85 ? -8.828 12.156 4.73 1 96.69 85 CYS A C 1
ATOM 682 O O . CYS A 1 85 ? -9.266 13.141 5.328 1 96.69 85 CYS A O 1
ATOM 684 N N . GLU A 1 86 ? -9.453 11.039 4.609 1 95.56 86 GLU A N 1
ATOM 685 C CA . GLU A 1 86 ? -10.852 10.914 5.016 1 95.56 86 GLU A CA 1
ATOM 686 C C . GLU A 1 86 ? -10.961 10.461 6.469 1 95.56 86 GLU A C 1
ATOM 688 O O . GLU A 1 86 ? -12.07 10.312 6.992 1 95.56 86 GLU A O 1
ATOM 693 N N . ALA A 1 87 ? -9.914 10.219 7.168 1 94.62 87 ALA A N 1
ATOM 694 C CA . ALA A 1 87 ? -9.93 9.672 8.523 1 94.62 87 ALA A CA 1
ATOM 695 C C . ALA A 1 87 ? -10.305 10.742 9.539 1 94.62 87 ALA A C 1
ATOM 697 O O . ALA A 1 87 ? -9.852 11.891 9.445 1 94.62 87 ALA A O 1
ATOM 698 N N . ASN A 1 88 ? -11.055 10.391 10.57 1 91.94 88 ASN A N 1
ATOM 699 C CA . ASN A 1 88 ? -11.391 11.281 11.68 1 91.94 88 ASN A CA 1
ATOM 700 C C . ASN A 1 88 ? -10.227 11.398 12.664 1 91.94 88 ASN A C 1
ATOM 702 O O . ASN A 1 88 ? -10.008 12.469 13.234 1 91.94 88 ASN A O 1
ATOM 706 N N . GLU A 1 89 ? -9.461 10.305 12.828 1 93.5 89 GLU A N 1
ATOM 707 C CA . GLU A 1 89 ? -8.531 10.211 13.953 1 93.5 89 GLU A CA 1
ATOM 708 C C . GLU A 1 89 ? -7.105 10.539 13.523 1 93.5 89 GLU A C 1
ATOM 710 O O . GLU A 1 89 ? -6.207 10.648 14.359 1 93.5 89 GLU A O 1
ATOM 715 N N . ILE A 1 90 ? -6.914 10.633 12.195 1 97.06 90 ILE A N 1
ATOM 716 C CA . ILE A 1 90 ? -5.57 10.891 11.688 1 97.06 90 ILE A CA 1
ATOM 717 C C . ILE A 1 90 ? -5.562 12.195 10.891 1 97.06 90 ILE A C 1
ATOM 719 O O . ILE A 1 90 ? -6.465 12.445 10.086 1 97.06 90 ILE A O 1
ATOM 723 N N . GLY A 1 91 ? -4.617 13 11.164 1 96.38 91 GLY A N 1
ATOM 724 C CA . GLY A 1 91 ? -4.371 14.219 10.406 1 96.38 91 GLY A CA 1
ATOM 725 C C . GLY A 1 91 ? -2.99 14.266 9.781 1 96.38 91 GLY A C 1
ATOM 726 O O . GLY A 1 91 ? -2.008 13.859 10.406 1 96.38 91 GLY A O 1
ATOM 727 N N . CYS A 1 92 ? -2.965 14.68 8.508 1 97.12 92 CYS A N 1
ATOM 728 C CA . CYS A 1 92 ? -1.717 14.75 7.754 1 97.12 92 CYS A CA 1
ATOM 729 C C . CYS A 1 92 ? -1.591 16.078 7.02 1 97.12 92 CYS A C 1
ATOM 731 O O . CYS A 1 92 ? -2.547 16.547 6.395 1 97.12 92 CYS A O 1
ATOM 733 N N . GLU A 1 93 ? -0.469 16.734 7.129 1 96.19 93 GLU A N 1
ATOM 734 C CA . GLU A 1 93 ? -0.169 17.922 6.336 1 96.19 93 GLU A CA 1
ATOM 735 C C . GLU A 1 93 ? 0.618 17.562 5.078 1 96.19 93 GLU A C 1
ATOM 737 O O . GLU A 1 93 ? 1.576 16.797 5.141 1 96.19 93 GLU A O 1
ATOM 742 N N . PHE A 1 94 ? 0.164 18.203 3.971 1 96.38 94 PHE A N 1
ATOM 743 C CA . PHE A 1 94 ? 0.778 17.922 2.68 1 96.38 94 PHE A CA 1
ATOM 744 C C . PHE A 1 94 ? 1.653 19.078 2.225 1 96.38 94 PHE A C 1
ATOM 746 O O . PHE A 1 94 ? 1.254 20.25 2.33 1 96.38 94 PHE A O 1
ATOM 753 N N . GLU A 1 95 ? 2.816 18.766 1.841 1 95.19 95 GLU A N 1
ATOM 754 C CA . GLU A 1 95 ? 3.67 19.688 1.098 1 95.19 95 GLU A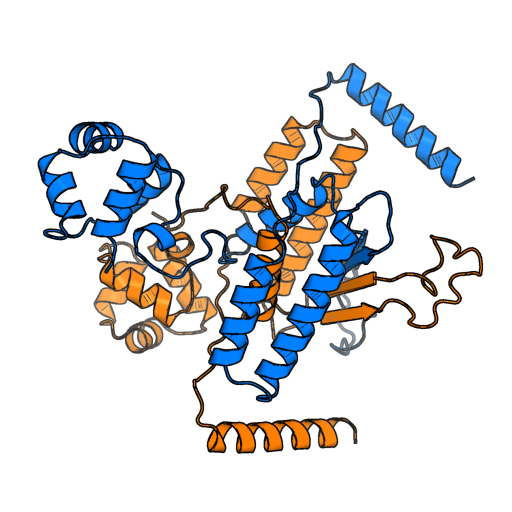 CA 1
ATOM 755 C C . GLU A 1 95 ? 3.998 19.141 -0.288 1 95.19 95 GLU A C 1
ATOM 757 O O . GLU A 1 95 ? 4.578 18.062 -0.411 1 95.19 95 GLU A O 1
ATOM 762 N N . ILE A 1 96 ? 3.557 19.844 -1.302 1 93 96 ILE A N 1
ATOM 763 C CA . ILE A 1 96 ? 3.754 19.406 -2.678 1 93 96 ILE A CA 1
ATOM 764 C C . ILE A 1 96 ? 4.703 20.359 -3.395 1 93 96 ILE A C 1
ATOM 766 O O . ILE A 1 96 ? 4.434 21.562 -3.482 1 93 96 ILE A O 1
ATOM 770 N N . HIS A 1 97 ? 5.762 19.844 -3.773 1 88.88 97 HIS A N 1
ATOM 771 C CA . HIS A 1 97 ? 6.715 20.609 -4.574 1 88.88 97 HIS A CA 1
ATOM 772 C C . HIS A 1 97 ? 6.766 20.094 -6.008 1 88.88 97 HIS A C 1
ATOM 774 O O . HIS A 1 97 ? 7.348 19.047 -6.27 1 88.88 97 HIS A O 1
ATOM 780 N N . ASP A 1 98 ? 6.078 20.797 -6.949 1 75.69 98 ASP A N 1
ATOM 781 C CA . ASP A 1 98 ? 5.859 20.375 -8.328 1 75.69 98 ASP A CA 1
ATOM 782 C C . ASP A 1 98 ? 7.129 20.547 -9.164 1 75.69 98 ASP A C 1
ATOM 784 O O . ASP A 1 98 ? 8.094 21.172 -8.719 1 75.69 98 ASP A O 1
ATOM 788 N N . ARG A 1 99 ? 7 19.797 -10.391 1 61.41 99 ARG A N 1
ATOM 789 C CA . ARG A 1 99 ? 8.078 19.938 -11.359 1 61.41 99 ARG A CA 1
ATOM 790 C C . ARG A 1 99 ? 8.258 21.406 -11.758 1 61.41 99 ARG A C 1
ATOM 792 O O . ARG A 1 99 ? 7.289 22.172 -11.805 1 61.41 99 ARG A O 1
ATOM 799 N N . LEU A 1 100 ? 9.344 21.891 -11.508 1 51.06 100 LEU A N 1
ATOM 800 C CA . LEU A 1 100 ? 9.547 23.25 -12.023 1 51.06 100 LEU A CA 1
ATOM 801 C C . LEU A 1 100 ? 9.031 23.375 -13.453 1 51.06 100 LEU A C 1
ATOM 803 O O . LEU A 1 100 ? 9.188 22.453 -14.258 1 51.06 100 LEU A O 1
ATOM 807 N N . GLU A 1 101 ? 7.93 23.922 -13.648 1 44.38 101 GLU A N 1
ATOM 808 C CA . GLU A 1 101 ? 7.379 24.25 -14.961 1 44.38 101 GLU A CA 1
ATOM 809 C C . GLU A 1 101 ? 8.477 24.328 -16.016 1 44.38 101 GLU A C 1
ATOM 811 O O . GLU A 1 101 ? 8.266 23.953 -17.172 1 44.38 101 GLU A O 1
ATOM 816 N N . ASN A 1 102 ? 9.375 25.5 -15.945 1 41 102 ASN A N 1
ATOM 817 C CA . ASN A 1 102 ? 10.188 25.844 -17.109 1 41 102 ASN A CA 1
ATOM 818 C C . ASN A 1 102 ? 11.133 24.703 -17.484 1 41 102 ASN A C 1
ATOM 820 O O . ASN A 1 102 ? 11.781 24.109 -16.625 1 41 102 ASN A O 1
ATOM 824 N N . GLY A 1 103 ? 10.852 23.891 -18.406 1 39.59 103 GLY A N 1
ATOM 825 C CA . GLY A 1 103 ? 11.602 23.016 -19.297 1 39.59 103 GLY A CA 1
ATOM 826 C C . GLY A 1 103 ? 13.109 23.156 -19.125 1 39.59 103 GLY A C 1
ATOM 827 O O . GLY A 1 103 ? 13.875 22.578 -19.891 1 39.59 103 GLY A O 1
ATOM 828 N N . THR A 1 104 ? 13.547 24.406 -18.891 1 37.78 104 THR A N 1
ATOM 829 C CA . THR A 1 104 ? 14.992 24.562 -19.047 1 37.78 104 THR A CA 1
ATOM 830 C C . THR A 1 104 ? 15.742 23.688 -18.047 1 37.78 104 THR A C 1
ATOM 832 O O . THR A 1 104 ? 16.125 24.156 -16.969 1 37.78 104 THR A O 1
ATOM 835 N N . ASP A 1 105 ? 15.227 22.656 -17.75 1 40.91 105 ASP A N 1
ATOM 836 C CA . ASP A 1 105 ? 16 21.578 -17.125 1 40.91 105 ASP A CA 1
ATOM 837 C C . ASP A 1 105 ? 17.422 21.516 -17.703 1 40.91 105 ASP A C 1
ATOM 839 O O . ASP A 1 105 ? 18.078 20.484 -17.641 1 40.91 105 ASP A O 1
ATOM 843 N N . GLU A 1 106 ? 17.641 22.297 -18.578 1 39.19 106 GLU A N 1
ATOM 844 C CA . GLU A 1 106 ? 19 22.234 -19.125 1 39.19 106 GLU A CA 1
ATOM 845 C C . GLU A 1 106 ? 20.031 22.281 -18 1 39.19 106 GLU A C 1
ATOM 847 O O . GLU A 1 106 ? 21.219 22.094 -18.25 1 39.19 106 GLU A O 1
ATOM 852 N N . GLU A 1 107 ? 19.812 23.172 -16.984 1 42.97 107 GLU A N 1
ATOM 853 C CA . GLU A 1 107 ? 21 23.188 -16.125 1 42.97 107 GLU A CA 1
ATOM 854 C C . GLU A 1 107 ? 21.188 21.844 -15.438 1 42.97 107 GLU A C 1
ATOM 856 O O . GLU A 1 107 ? 20.219 21.172 -15.086 1 42.97 107 GLU A O 1
ATOM 861 N N . LYS A 1 108 ? 22.266 21.234 -15.422 1 45.22 108 LYS A N 1
ATOM 862 C CA . LYS A 1 108 ? 22.734 19.969 -14.859 1 45.22 108 LYS A CA 1
ATOM 863 C C . LYS A 1 108 ? 22.125 19.734 -13.484 1 45.22 108 LYS A C 1
ATOM 865 O O . LYS A 1 108 ? 22.531 20.359 -12.5 1 45.22 108 LYS A O 1
ATOM 870 N N . PRO A 1 109 ? 20.781 19.562 -13.25 1 44.47 109 PRO A N 1
ATOM 871 C CA . PRO A 1 109 ? 20.125 19.422 -11.953 1 44.47 109 PRO A CA 1
ATOM 872 C C . PRO A 1 109 ? 20.922 18.594 -10.961 1 44.47 109 PRO A C 1
ATOM 874 O O . PRO A 1 109 ? 21.359 17.484 -11.289 1 44.47 109 PRO A O 1
ATOM 877 N N . ASN A 1 110 ? 21.734 19.156 -10.352 1 48.25 110 ASN A N 1
ATOM 878 C CA . ASN A 1 110 ? 22.312 18.359 -9.273 1 48.25 110 ASN A CA 1
ATOM 879 C C . ASN A 1 110 ? 21.25 17.531 -8.562 1 48.25 110 ASN A C 1
ATOM 881 O O . ASN A 1 110 ? 20.328 18.078 -7.949 1 48.25 110 ASN A O 1
ATOM 885 N N . GLU A 1 111 ? 20.906 16.359 -9.039 1 53.81 111 GLU A N 1
ATOM 886 C CA . GLU A 1 111 ? 19.969 15.32 -8.594 1 53.81 111 GLU A CA 1
ATOM 887 C C . GLU A 1 111 ? 19.734 15.406 -7.09 1 53.81 111 GLU A C 1
ATOM 889 O O . GLU A 1 111 ? 18.688 14.961 -6.602 1 53.81 111 GLU A O 1
ATOM 894 N N . THR A 1 112 ? 20.672 16.094 -6.371 1 57.31 112 THR A N 1
ATOM 895 C CA . THR A 1 112 ? 20.594 16.062 -4.914 1 57.31 112 THR A CA 1
ATOM 896 C C . THR A 1 112 ? 20.125 17.406 -4.367 1 57.31 112 THR A C 1
ATOM 898 O O . THR A 1 112 ? 19.891 17.547 -3.166 1 57.31 112 THR A O 1
ATOM 901 N N . ASP A 1 113 ? 20.031 18.359 -5.27 1 59.09 113 ASP A N 1
ATOM 902 C CA . ASP A 1 113 ? 19.625 19.703 -4.828 1 59.09 113 ASP A CA 1
ATOM 903 C C . ASP A 1 113 ? 18.109 19.844 -4.832 1 59.09 113 ASP A C 1
ATOM 905 O O . ASP A 1 113 ? 17.469 19.781 -5.891 1 59.09 113 ASP A O 1
ATOM 909 N N . ASP A 1 114 ? 17.531 20.031 -3.736 1 59.44 114 ASP A N 1
ATOM 910 C CA . ASP A 1 114 ? 16.078 20.094 -3.518 1 59.44 114 ASP A CA 1
ATOM 911 C C . ASP A 1 114 ? 15.438 21.172 -4.379 1 59.44 114 ASP A C 1
ATOM 913 O O . ASP A 1 114 ? 14.242 21.125 -4.652 1 59.44 114 ASP A O 1
ATOM 917 N N . ARG A 1 115 ? 16.219 22.188 -4.773 1 60.12 115 ARG A N 1
ATOM 918 C CA . ARG A 1 115 ? 15.688 23.266 -5.59 1 60.12 115 ARG A CA 1
ATOM 919 C C . ARG A 1 115 ? 15.227 22.766 -6.949 1 60.12 115 ARG A C 1
ATOM 921 O O . ARG A 1 115 ? 14.391 23.391 -7.605 1 60.12 115 ARG A O 1
ATOM 928 N N . TYR A 1 116 ? 15.781 21.609 -7.102 1 67.31 116 TYR A N 1
ATOM 929 C CA . TYR A 1 116 ? 15.492 21.125 -8.445 1 67.31 116 TYR A CA 1
ATOM 930 C C . TYR A 1 116 ? 14.758 19.797 -8.398 1 67.31 116 TYR A C 1
ATOM 932 O O . TYR A 1 116 ? 14.562 19.141 -9.43 1 67.31 116 TYR A O 1
ATOM 940 N N . ARG A 1 117 ? 14.305 19.547 -7.18 1 75.44 117 ARG A N 1
ATOM 941 C CA . ARG A 1 117 ? 13.68 18.25 -7.051 1 75.44 117 ARG A CA 1
ATOM 942 C C . ARG A 1 117 ? 12.164 18.375 -6.879 1 75.44 117 ARG A C 1
ATOM 944 O O . ARG A 1 117 ? 11.688 19.344 -6.281 1 75.44 117 ARG A O 1
ATOM 951 N N . TRP A 1 118 ? 11.562 17.516 -7.676 1 87.88 118 TRP A N 1
ATOM 952 C CA . TRP A 1 118 ? 10.133 17.297 -7.453 1 87.88 118 TRP A CA 1
ATOM 953 C C . TRP A 1 118 ? 9.906 16.328 -6.297 1 87.88 118 TRP A C 1
ATOM 955 O O . TRP A 1 118 ? 10.523 15.258 -6.246 1 87.88 118 TRP A O 1
ATOM 965 N N . TYR A 1 119 ? 9.164 16.875 -5.215 1 93.12 119 TYR A N 1
ATOM 966 C CA . TYR A 1 119 ? 8.938 15.969 -4.098 1 93.12 119 TYR A CA 1
ATOM 967 C C . TYR A 1 119 ? 7.621 16.281 -3.398 1 93.12 119 TYR A C 1
ATOM 969 O O . TYR A 1 119 ? 7.02 17.328 -3.639 1 93.12 119 TYR A O 1
ATOM 977 N N . ILE A 1 120 ? 7.133 15.336 -2.625 1 95.5 120 ILE A N 1
ATOM 978 C CA . ILE A 1 120 ? 6.027 15.547 -1.695 1 95.5 120 ILE A CA 1
ATOM 979 C C . ILE A 1 120 ? 6.465 15.18 -0.281 1 95.5 120 ILE A C 1
ATOM 981 O O . ILE A 1 120 ? 7.332 14.32 -0.097 1 95.5 120 ILE A O 1
ATOM 985 N N . LYS A 1 121 ? 5.898 15.906 0.691 1 96.5 121 LYS A N 1
ATOM 986 C CA . LYS A 1 121 ? 6.117 15.617 2.107 1 96.5 121 LYS A CA 1
ATOM 987 C C . LYS A 1 121 ? 4.793 15.43 2.84 1 96.5 121 LYS A C 1
ATOM 989 O O . LYS A 1 121 ? 3.871 16.234 2.689 1 96.5 121 LYS A O 1
ATOM 994 N N . LEU A 1 122 ? 4.723 14.328 3.535 1 97.88 122 LEU A N 1
ATOM 995 C CA . LEU A 1 122 ? 3.613 14.086 4.453 1 97.88 122 LEU A CA 1
ATOM 996 C C . LEU A 1 122 ? 4.059 14.258 5.902 1 97.88 122 LEU A C 1
ATOM 998 O O . LEU A 1 122 ? 4.984 13.578 6.355 1 97.88 122 LEU A O 1
ATOM 1002 N N . THR A 1 123 ? 3.416 15.164 6.621 1 96.94 123 THR A N 1
ATOM 1003 C CA . THR A 1 123 ? 3.793 15.438 8 1 96.94 123 THR A CA 1
ATOM 1004 C C . THR A 1 123 ? 2.654 15.086 8.953 1 96.94 123 THR A C 1
ATOM 1006 O O . THR A 1 123 ? 1.51 15.492 8.742 1 96.94 123 THR A O 1
ATOM 1009 N N . PHE A 1 124 ? 3.006 14.32 9.953 1 96.5 124 PHE A N 1
ATOM 1010 C CA . PHE A 1 124 ? 2.078 13.969 11.023 1 96.5 124 PHE A CA 1
ATOM 1011 C C . PHE A 1 124 ? 2.555 14.531 12.359 1 96.5 124 PHE A C 1
ATOM 1013 O O . PHE A 1 124 ? 3.666 14.242 12.805 1 96.5 124 PHE A O 1
ATOM 1020 N N . TYR A 1 125 ? 1.689 15.312 12.961 1 93.31 125 TYR A N 1
ATOM 1021 C CA . TYR A 1 125 ? 2.021 15.875 14.273 1 93.31 125 TYR A CA 1
ATOM 1022 C C . TYR A 1 125 ? 1.427 15.031 15.391 1 93.31 125 TYR A C 1
ATOM 1024 O O . TYR A 1 125 ? 0.204 14.938 15.523 1 93.31 125 TYR A O 1
ATOM 1032 N N . GLY A 1 126 ? 2.301 14.484 16.172 1 91.38 126 GLY A N 1
ATOM 1033 C CA . GLY A 1 126 ? 1.892 13.547 17.203 1 91.38 126 GLY A CA 1
ATOM 1034 C C . GLY A 1 126 ? 1.095 14.203 18.328 1 91.38 126 GLY A C 1
ATOM 1035 O O . GLY A 1 126 ? 0.264 13.555 18.969 1 91.38 126 GLY A O 1
ATOM 1036 N N . ASN A 1 127 ? 1.264 15.477 18.562 1 85.94 127 ASN A N 1
ATOM 1037 C CA . ASN A 1 127 ? 0.59 16.156 19.656 1 85.94 127 ASN A CA 1
ATOM 1038 C C . ASN A 1 127 ? -0.617 16.953 19.172 1 85.94 127 ASN A C 1
ATOM 1040 O O . ASN A 1 127 ? -1.095 17.859 19.859 1 85.94 127 ASN A O 1
ATOM 1044 N N . ASP A 1 128 ? -1.021 16.688 18 1 86.06 128 ASP A N 1
ATOM 1045 C CA . ASP A 1 128 ? -2.223 17.344 17.484 1 86.06 128 ASP A CA 1
ATOM 1046 C C . ASP A 1 128 ? -3.477 16.797 18.156 1 86.06 128 ASP A C 1
ATOM 1048 O O . ASP A 1 128 ? -3.852 15.641 17.938 1 86.06 128 ASP A O 1
ATOM 1052 N N . LYS A 1 129 ? -4.176 17.547 18.938 1 86.31 129 LYS A N 1
ATOM 1053 C CA . LYS A 1 129 ? -5.332 17.109 19.719 1 86.31 129 LYS A CA 1
ATOM 1054 C C . LYS A 1 129 ? -6.523 16.812 18.812 1 86.31 129 LYS A C 1
ATOM 1056 O O . LYS A 1 129 ? -7.426 16.062 19.203 1 86.31 129 LYS A O 1
ATOM 1061 N N . SER A 1 130 ? -6.539 17.375 17.641 1 91.19 130 SER A N 1
ATOM 1062 C CA . SER A 1 130 ? -7.637 17.172 16.703 1 91.19 130 SER A CA 1
ATOM 1063 C C . SER A 1 130 ? -7.602 15.758 16.125 1 91.19 130 SER A C 1
ATOM 1065 O O . SER A 1 130 ? -8.617 15.25 15.641 1 91.19 130 SER A O 1
ATOM 1067 N N . TYR A 1 131 ? -6.438 15.141 16.25 1 94.31 131 TYR A N 1
ATOM 1068 C CA . TYR A 1 131 ? -6.234 13.828 15.648 1 94.31 131 TYR A CA 1
ATOM 1069 C C . TYR A 1 131 ? -5.582 12.875 16.641 1 94.31 131 TYR A C 1
ATOM 1071 O O . TYR A 1 131 ? -4.359 12.695 16.625 1 94.31 131 TYR A O 1
ATOM 1079 N N . PRO A 1 132 ? -6.336 12.188 17.375 1 90.62 132 PRO A N 1
ATOM 1080 C CA . PRO A 1 132 ? -5.844 11.414 18.516 1 90.62 132 PRO A CA 1
ATOM 1081 C C . PRO A 1 132 ? -4.922 10.273 18.094 1 90.62 132 PRO A C 1
ATOM 1083 O O . PRO A 1 132 ? -4.055 9.859 18.875 1 90.62 132 PRO A O 1
ATOM 1086 N N . ASN A 1 133 ? -5.078 9.734 16.891 1 95.19 133 ASN A N 1
ATOM 1087 C CA . ASN A 1 133 ? -4.262 8.594 16.484 1 95.19 133 ASN A CA 1
ATOM 1088 C C . ASN A 1 133 ? -2.904 9.047 15.945 1 95.19 133 ASN A C 1
ATOM 1090 O O . ASN A 1 133 ? -2.043 8.219 15.648 1 95.19 133 ASN A O 1
ATOM 1094 N N . ASN A 1 134 ? -2.686 10.336 15.82 1 95.5 134 ASN A N 1
ATOM 1095 C CA . ASN A 1 134 ? -1.397 10.812 15.328 1 95.5 134 ASN A CA 1
ATOM 1096 C C . ASN A 1 134 ? -0.258 10.406 16.266 1 95.5 134 ASN A C 1
ATOM 1098 O O . ASN A 1 134 ? 0.874 10.211 15.82 1 95.5 134 ASN A O 1
ATOM 1102 N N . VAL A 1 135 ? -0.546 10.281 17.516 1 91.56 135 VAL A N 1
ATOM 1103 C CA . VAL A 1 135 ? 0.466 9.805 18.453 1 91.56 135 VAL A CA 1
ATOM 1104 C C . VAL A 1 135 ? 0.923 8.398 18.047 1 91.56 135 VAL A C 1
ATOM 1106 O O . VAL A 1 135 ? 2.123 8.125 17.984 1 91.56 135 VAL A O 1
ATOM 1109 N N . GLU A 1 136 ? 0.014 7.59 17.719 1 94.38 136 GLU A N 1
ATOM 1110 C CA . GLU A 1 136 ? 0.346 6.23 17.297 1 94.38 136 GLU A CA 1
ATOM 1111 C C . GLU A 1 136 ? 1.044 6.219 15.945 1 94.38 136 GLU A C 1
ATOM 1113 O O . GLU A 1 136 ? 1.935 5.402 15.703 1 94.38 136 GLU A O 1
ATOM 1118 N N . VAL A 1 137 ? 0.583 7.109 15.008 1 97.06 137 VAL A N 1
ATOM 1119 C CA . VAL A 1 137 ? 1.259 7.23 13.719 1 97.06 137 VAL A CA 1
ATOM 1120 C C . VAL A 1 137 ? 2.754 7.461 13.938 1 97.06 137 VAL A C 1
ATOM 1122 O O . VAL A 1 137 ? 3.586 6.773 13.336 1 97.06 137 VAL A O 1
ATOM 1125 N N . CYS A 1 138 ? 3.016 8.375 14.844 1 95.12 138 CYS A N 1
ATOM 1126 C CA . CYS A 1 138 ? 4.406 8.742 15.094 1 95.12 138 CYS A CA 1
ATOM 1127 C C . CYS A 1 138 ? 5.152 7.598 15.773 1 95.12 138 CYS A C 1
ATOM 1129 O O . CYS A 1 138 ? 6.285 7.285 15.398 1 95.12 138 CYS A O 1
ATOM 1131 N N . GLN A 1 139 ? 4.582 6.938 16.734 1 94.25 139 GLN A N 1
ATOM 1132 C CA . GLN A 1 139 ? 5.199 5.82 17.438 1 94.25 139 GLN A CA 1
ATOM 1133 C C . GLN A 1 139 ? 5.473 4.652 16.484 1 94.25 139 GLN A C 1
ATOM 1135 O O . GLN A 1 139 ? 6.574 4.105 16.469 1 94.25 139 GLN A O 1
ATOM 1140 N N . ILE A 1 140 ? 4.512 4.328 15.711 1 97.19 140 ILE A N 1
ATOM 1141 C CA . ILE A 1 140 ? 4.617 3.219 14.766 1 97.19 140 ILE A CA 1
ATOM 1142 C C . ILE A 1 140 ? 5.715 3.514 13.742 1 97.19 140 ILE A C 1
ATOM 1144 O O . ILE A 1 140 ? 6.578 2.67 13.492 1 97.19 140 ILE A O 1
ATOM 1148 N N . THR A 1 141 ? 5.645 4.695 13.195 1 97.62 141 THR A N 1
ATOM 1149 C CA . THR A 1 141 ? 6.598 5.078 12.156 1 97.62 141 THR A CA 1
ATOM 1150 C C . THR A 1 141 ? 8.023 5.027 12.688 1 97.62 141 THR A C 1
ATOM 1152 O O . THR A 1 141 ? 8.93 4.512 12.023 1 97.62 141 THR A O 1
ATOM 1155 N N . LYS A 1 142 ? 8.195 5.531 13.852 1 95.62 142 LYS A N 1
ATOM 1156 C CA . LYS A 1 142 ? 9.516 5.5 14.477 1 95.62 142 LYS A CA 1
ATOM 1157 C C . LYS A 1 142 ? 10.016 4.066 14.625 1 95.62 142 LYS A C 1
ATOM 1159 O O . LYS A 1 142 ? 11.148 3.756 14.25 1 95.62 142 LYS A O 1
ATOM 1164 N N . ARG A 1 143 ? 9.234 3.209 15.133 1 96.75 143 ARG A N 1
ATOM 1165 C CA . ARG A 1 143 ? 9.609 1.817 15.359 1 96.75 143 ARG A CA 1
ATOM 1166 C C . ARG A 1 143 ? 9.922 1.113 14.039 1 96.75 143 ARG A C 1
ATOM 1168 O O . ARG A 1 143 ? 10.906 0.373 13.938 1 96.75 143 ARG A O 1
ATOM 1175 N N . ILE A 1 144 ? 9.078 1.348 13.102 1 97.69 144 ILE A N 1
ATOM 1176 C CA . ILE A 1 144 ? 9.266 0.708 11.805 1 97.69 144 ILE A CA 1
ATOM 1177 C C . ILE A 1 144 ? 10.57 1.186 11.172 1 97.69 144 ILE A C 1
ATOM 1179 O O . ILE A 1 144 ? 11.328 0.388 10.609 1 97.69 144 ILE A O 1
ATOM 1183 N N . PHE A 1 145 ? 10.773 2.455 11.297 1 96.69 145 PHE A N 1
ATOM 1184 C CA . PHE A 1 145 ? 12.008 3.016 10.773 1 96.69 145 PHE A CA 1
ATOM 1185 C C . PHE A 1 145 ? 13.219 2.354 11.422 1 96.69 145 PHE A C 1
ATOM 1187 O O . PHE A 1 145 ? 14.156 1.946 10.727 1 96.69 145 PHE A O 1
ATOM 1194 N N . GLU A 1 146 ? 13.203 2.23 12.688 1 95.75 146 GLU A N 1
ATOM 1195 C CA . GLU A 1 146 ? 14.297 1.606 13.422 1 95.75 146 GLU A CA 1
ATOM 1196 C C . GLU A 1 146 ? 14.477 0.148 13.016 1 95.75 146 GLU A C 1
ATOM 1198 O O . GLU A 1 146 ? 15.602 -0.302 12.781 1 95.75 146 GLU A O 1
ATOM 1203 N N . ASP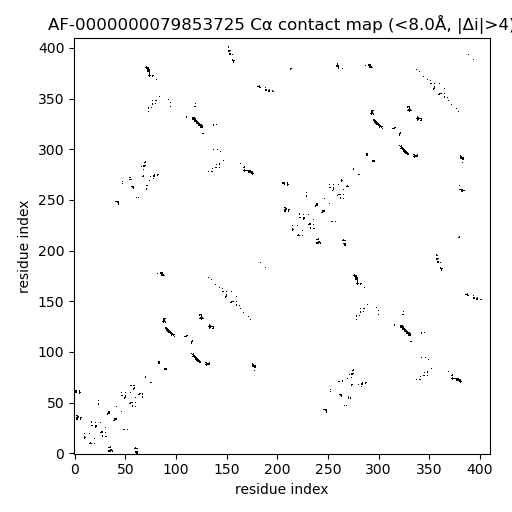 A 1 147 ? 13.406 -0.571 12.938 1 96.19 147 ASP A N 1
ATOM 1204 C CA . ASP A 1 147 ? 13.445 -1.968 12.516 1 96.19 147 ASP A CA 1
ATOM 1205 C C . ASP A 1 147 ? 14.07 -2.104 11.125 1 96.19 147 ASP A C 1
ATOM 1207 O O . ASP A 1 147 ? 14.891 -2.992 10.891 1 96.19 147 ASP A O 1
ATOM 1211 N N . PHE A 1 148 ? 13.656 -1.245 10.328 1 96.19 148 PHE A N 1
ATOM 1212 C CA . PHE A 1 148 ? 14.086 -1.349 8.938 1 96.19 148 PHE A CA 1
ATOM 1213 C C . PHE A 1 148 ? 15.562 -1.022 8.805 1 96.19 148 PHE A C 1
ATOM 1215 O O . PHE A 1 148 ? 16.281 -1.678 8.047 1 96.19 148 PHE A O 1
ATOM 1222 N N . ILE A 1 149 ? 16.031 -0.013 9.477 1 94.81 149 ILE A N 1
ATOM 1223 C CA . ILE A 1 149 ? 17.438 0.333 9.469 1 94.81 149 ILE A CA 1
ATOM 1224 C C . ILE A 1 149 ? 18.266 -0.839 10 1 94.81 149 ILE A C 1
ATOM 1226 O O . ILE A 1 149 ? 19.328 -1.155 9.469 1 94.81 149 ILE A O 1
ATOM 1230 N N . ASP A 1 150 ? 17.781 -1.437 11.055 1 95 150 ASP A N 1
ATOM 1231 C CA . ASP A 1 150 ? 18.453 -2.59 11.633 1 95 150 ASP A CA 1
ATOM 1232 C C . ASP A 1 150 ? 18.562 -3.73 10.625 1 95 150 ASP A C 1
ATOM 1234 O O . ASP A 1 150 ? 19.594 -4.41 10.547 1 95 150 ASP A O 1
ATOM 1238 N N . LEU A 1 151 ? 17.531 -3.932 9.891 1 95.25 151 LEU A N 1
ATOM 1239 C CA . LEU A 1 151 ? 17.531 -4.984 8.883 1 95.25 151 LEU A CA 1
ATOM 1240 C C . LEU A 1 151 ? 18.531 -4.664 7.766 1 95.25 151 LEU A C 1
ATOM 1242 O O . LEU A 1 151 ? 19.328 -5.516 7.383 1 95.25 151 LEU A O 1
ATOM 1246 N N . GLU A 1 152 ? 18.469 -3.461 7.277 1 93.06 152 GLU A N 1
ATOM 1247 C CA . GLU A 1 152 ? 19.297 -3.033 6.152 1 93.06 152 GLU A CA 1
ATOM 1248 C C . GLU A 1 152 ? 20.766 -3.043 6.523 1 93.06 152 GLU A C 1
ATOM 1250 O O . GLU A 1 152 ? 21.625 -3.297 5.676 1 93.06 152 GLU A O 1
ATOM 1255 N N . SER A 1 153 ? 21.047 -2.822 7.766 1 92.81 153 SER A N 1
ATOM 1256 C CA . SER A 1 153 ? 22.422 -2.777 8.227 1 92.81 153 SER A CA 1
ATOM 1257 C C . SER A 1 153 ? 22.891 -4.148 8.711 1 92.81 153 SER A C 1
ATOM 1259 O O . SER A 1 153 ? 23.984 -4.277 9.258 1 92.81 153 SER A O 1
ATOM 1261 N N . TYR A 1 154 ? 22.062 -5.086 8.664 1 92.75 154 TYR A N 1
ATOM 1262 C CA . TYR A 1 154 ? 22.344 -6.465 9.047 1 92.75 154 TYR A CA 1
ATOM 1263 C C . TYR A 1 154 ? 22.547 -6.582 10.555 1 92.75 154 TYR A C 1
ATOM 1265 O O . TYR A 1 154 ? 23.25 -7.477 11.023 1 92.75 154 TYR A O 1
ATOM 1273 N N . SER A 1 155 ? 22 -5.617 11.289 1 93.31 155 SER A N 1
ATOM 1274 C CA . SER A 1 155 ? 22.047 -5.656 12.75 1 93.31 155 SER A CA 1
ATOM 1275 C C . SER A 1 155 ? 21.125 -6.727 13.312 1 93.31 155 SER A C 1
ATOM 1277 O O . SER A 1 155 ? 21.359 -7.262 14.391 1 93.31 155 SER A O 1
ATOM 1279 N N . ILE A 1 156 ? 20.094 -7 12.586 1 93.44 156 ILE A N 1
ATOM 1280 C CA . ILE A 1 156 ? 19.188 -8.062 12.992 1 93.44 156 ILE A CA 1
ATOM 1281 C C . ILE A 1 156 ? 18.922 -9 11.812 1 93.44 156 ILE A C 1
ATOM 1283 O O . ILE A 1 156 ? 19.188 -8.641 10.664 1 93.44 156 ILE A O 1
ATOM 1287 N N . SER A 1 157 ? 18.484 -10.188 12.148 1 93.19 157 SER A N 1
ATOM 1288 C CA . SER A 1 157 ? 18.141 -11.148 11.109 1 93.19 157 SER A CA 1
ATOM 1289 C C . SER A 1 157 ? 16.766 -10.875 10.531 1 93.19 157 SER A C 1
ATOM 1291 O O . SER A 1 157 ? 15.961 -10.164 11.133 1 93.19 157 SER A O 1
ATOM 1293 N N . LYS A 1 158 ? 16.547 -11.406 9.359 1 93.5 158 LYS A N 1
ATOM 1294 C CA . LYS A 1 158 ? 15.234 -11.305 8.742 1 93.5 158 LYS A CA 1
ATOM 1295 C C . LYS A 1 158 ? 14.156 -11.914 9.641 1 93.5 158 LYS A C 1
ATOM 1297 O O . LYS A 1 158 ? 13.047 -11.383 9.727 1 93.5 158 LYS A O 1
ATOM 1302 N N . GLU A 1 159 ? 14.508 -12.953 10.281 1 92.75 159 GLU A N 1
ATOM 1303 C CA . GLU A 1 159 ? 13.578 -13.594 11.203 1 92.75 159 GLU A CA 1
ATOM 1304 C C . GLU A 1 159 ? 13.18 -12.648 12.328 1 92.75 159 GLU A C 1
ATOM 1306 O O . GLU A 1 159 ? 12 -12.523 12.656 1 92.75 159 GLU A O 1
ATOM 1311 N N . LYS A 1 160 ? 14.133 -12.023 12.938 1 94.5 160 LYS A N 1
ATOM 1312 C CA . LYS A 1 160 ? 13.867 -11.07 14.008 1 94.5 160 LYS A CA 1
ATOM 1313 C C . LYS A 1 160 ? 13.047 -9.891 13.508 1 94.5 160 LYS A C 1
ATOM 1315 O O . LYS A 1 160 ? 12.141 -9.414 14.203 1 94.5 160 LYS A O 1
ATOM 1320 N N . TYR A 1 161 ? 13.383 -9.477 12.328 1 95.69 161 TYR A N 1
ATOM 1321 C CA . TYR A 1 161 ? 12.633 -8.398 11.703 1 95.69 161 TYR A CA 1
ATOM 1322 C C . TYR A 1 161 ? 11.172 -8.781 11.523 1 95.69 161 TYR A C 1
ATOM 1324 O O . TYR A 1 161 ? 10.273 -8 11.852 1 95.69 161 TYR A O 1
ATOM 1332 N N . ASP A 1 162 ? 10.93 -9.945 11.039 1 93.44 162 ASP A N 1
ATOM 1333 C CA . ASP A 1 162 ? 9.578 -10.422 10.797 1 93.44 162 ASP A CA 1
ATOM 1334 C C . ASP A 1 162 ? 8.805 -10.578 12.109 1 93.44 162 ASP A C 1
ATOM 1336 O O . ASP A 1 162 ? 7.602 -10.32 12.164 1 93.44 162 ASP A O 1
ATOM 1340 N N . MET A 1 163 ? 9.469 -10.969 13.125 1 94.31 163 MET A N 1
ATOM 1341 C CA . MET A 1 163 ? 8.852 -11.086 14.445 1 94.31 163 MET A CA 1
ATOM 1342 C C . MET A 1 163 ? 8.445 -9.719 14.977 1 94.31 163 MET A C 1
ATOM 1344 O O . MET A 1 163 ? 7.348 -9.562 15.516 1 94.31 163 MET A O 1
ATOM 1348 N N . SER A 1 164 ? 9.344 -8.773 14.867 1 95.69 164 SER A N 1
ATOM 1349 C CA . SER A 1 164 ? 9.039 -7.41 15.297 1 95.69 164 SER A CA 1
ATOM 1350 C C . SER A 1 164 ? 7.855 -6.836 14.531 1 95.69 164 SER A C 1
ATOM 1352 O O . SER A 1 164 ? 6.988 -6.184 15.109 1 95.69 164 SER A O 1
ATOM 1354 N N . LYS A 1 165 ? 7.875 -7.062 13.289 1 94.88 165 LYS A N 1
ATOM 1355 C CA . LYS A 1 165 ? 6.777 -6.633 12.43 1 94.88 165 LYS A CA 1
ATOM 1356 C C . LYS A 1 165 ? 5.445 -7.207 12.906 1 94.88 165 LYS A C 1
ATOM 1358 O O . LYS A 1 165 ? 4.477 -6.469 13.094 1 94.88 165 LYS A O 1
ATOM 1363 N N . LYS A 1 166 ? 5.434 -8.477 13.133 1 91.19 166 LYS A N 1
ATOM 1364 C CA . LYS A 1 166 ? 4.219 -9.141 13.594 1 91.19 166 LYS A CA 1
ATOM 1365 C C . LYS A 1 166 ? 3.748 -8.57 14.93 1 91.19 166 LYS A C 1
ATOM 1367 O O . LYS A 1 166 ? 2.561 -8.289 15.102 1 91.19 166 LYS A O 1
ATOM 1372 N N . GLN A 1 167 ? 4.617 -8.406 15.82 1 94 167 GLN A N 1
ATOM 1373 C CA . GLN A 1 167 ? 4.297 -7.887 17.141 1 94 167 GLN A CA 1
ATOM 1374 C C . GLN A 1 167 ? 3.734 -6.469 17.062 1 94 167 GLN A C 1
ATOM 1376 O O . GLN A 1 167 ? 2.768 -6.137 17.75 1 94 167 GLN A O 1
ATOM 1381 N N . LEU A 1 168 ? 4.363 -5.664 16.25 1 94.88 168 LEU A N 1
ATOM 1382 C CA . LEU A 1 168 ? 3.934 -4.277 16.109 1 94.88 168 LEU A CA 1
ATOM 1383 C C . LEU A 1 168 ? 2.523 -4.203 15.531 1 94.88 168 LEU A C 1
ATOM 1385 O O . LEU A 1 168 ? 1.695 -3.424 16 1 94.88 168 LEU A O 1
ATOM 1389 N N . ILE A 1 169 ? 2.211 -4.973 14.547 1 91.5 169 ILE A N 1
ATOM 1390 C CA . ILE A 1 169 ? 0.91 -4.996 13.891 1 91.5 169 ILE A CA 1
ATOM 1391 C C . ILE A 1 169 ? -0.161 -5.445 14.883 1 91.5 169 ILE A C 1
ATOM 1393 O O . ILE A 1 169 ? -1.263 -4.891 14.914 1 91.5 169 ILE A O 1
ATOM 1397 N N . GLU A 1 170 ? 0.166 -6.352 15.758 1 87.25 170 GLU A N 1
ATOM 1398 C CA . GLU A 1 170 ? -0.779 -6.879 16.734 1 87.25 170 GLU A CA 1
ATOM 1399 C C . GLU A 1 170 ? -1.017 -5.883 17.859 1 87.25 170 GLU A C 1
ATOM 1401 O O . GLU A 1 170 ? -2.094 -5.863 18.469 1 87.25 170 GLU A O 1
ATOM 1406 N N . ARG A 1 171 ? -0.061 -5.066 18.094 1 90.69 171 ARG A N 1
ATOM 1407 C CA . ARG A 1 171 ? -0.09 -4.156 19.234 1 90.69 171 ARG A CA 1
ATOM 1408 C C . ARG A 1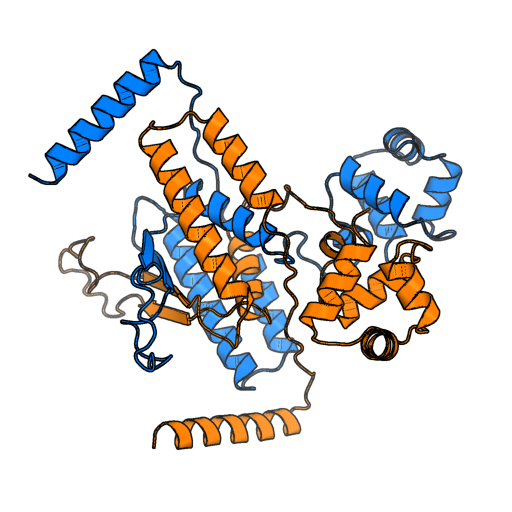 171 ? -1.003 -2.967 18.969 1 90.69 171 ARG A C 1
ATOM 1410 O O . ARG A 1 171 ? -1.715 -2.502 19.859 1 90.69 171 ARG A O 1
ATOM 1417 N N . TYR A 1 172 ? -0.992 -2.439 17.797 1 89.44 172 TYR A N 1
ATOM 1418 C CA . TYR A 1 172 ? -1.709 -1.21 17.484 1 89.44 172 TYR A CA 1
ATOM 1419 C C . TYR A 1 172 ? -2.992 -1.509 16.719 1 89.44 172 TYR A C 1
ATOM 1421 O O . TYR A 1 172 ? -2.973 -1.65 15.492 1 89.44 172 TYR A O 1
ATOM 1429 N N . THR A 1 173 ? -4.145 -1.477 17.438 1 84.19 173 THR A N 1
ATOM 1430 C CA . THR A 1 173 ? -5.398 -1.917 16.828 1 84.19 173 THR A CA 1
ATOM 1431 C C . THR A 1 173 ? -6.473 -0.844 16.969 1 84.19 173 THR A C 1
ATOM 1433 O O . THR A 1 173 ? -7.652 -1.104 16.734 1 84.19 173 THR A O 1
ATOM 1436 N N . SER A 1 174 ? -6.031 0.385 17.328 1 85.31 174 SER A N 1
ATOM 1437 C CA . SER A 1 174 ? -7.008 1.46 17.469 1 85.31 174 SER A CA 1
ATOM 1438 C C . SER A 1 174 ? -7.805 1.65 16.188 1 85.31 174 SER A C 1
ATOM 1440 O O . SER A 1 174 ? -7.242 1.604 15.086 1 85.31 174 SER A O 1
ATOM 1442 N N . PRO A 1 175 ? -9.117 1.864 16.312 1 84.94 175 PRO A N 1
ATOM 1443 C CA . PRO A 1 175 ? -9.953 1.987 15.125 1 84.94 175 PRO A CA 1
ATOM 1444 C C . PRO A 1 175 ? -9.766 3.318 14.398 1 84.94 175 PRO A C 1
ATOM 1446 O O . PRO A 1 175 ? -9.352 4.305 15.016 1 84.94 175 PRO A O 1
ATOM 1449 N N . ILE A 1 176 ? -9.961 3.359 13.141 1 88.19 176 ILE A N 1
ATOM 1450 C CA . ILE A 1 176 ? -9.992 4.535 12.273 1 88.19 176 ILE A CA 1
ATOM 1451 C C . ILE A 1 176 ? -11.344 4.613 11.57 1 88.19 176 ILE A C 1
ATOM 1453 O O . ILE A 1 176 ? -11.758 3.672 10.891 1 88.19 176 ILE A O 1
ATOM 1457 N N . THR A 1 177 ? -12.039 5.688 11.789 1 84.25 177 THR A N 1
ATOM 1458 C CA . THR A 1 177 ? -13.336 5.91 11.164 1 84.25 177 THR A CA 1
ATOM 1459 C C . THR A 1 177 ? -13.25 6.992 10.094 1 84.25 177 THR A C 1
ATOM 1461 O O . THR A 1 177 ? -12.258 7.727 10.031 1 84.25 177 THR A O 1
ATOM 1464 N N . LYS A 1 178 ? -14.211 7.043 9.203 1 87.38 178 LYS A N 1
ATOM 1465 C CA . LYS A 1 178 ? -14.195 7.98 8.086 1 87.38 178 LYS A CA 1
ATOM 1466 C C . LYS A 1 178 ? -15.125 9.164 8.344 1 87.38 178 LYS A C 1
ATOM 1468 O O . LYS A 1 178 ? -16.203 9 8.922 1 87.38 178 LYS A O 1
ATOM 1473 N N . LYS A 1 179 ? -14.633 10.297 7.875 1 88.69 179 LYS A N 1
ATOM 1474 C CA . LYS A 1 179 ? -15.469 11.492 7.918 1 88.69 179 LYS A CA 1
ATOM 1475 C C . LYS A 1 179 ? -16.75 11.305 7.102 1 88.69 179 LYS A C 1
ATOM 1477 O O . LYS A 1 179 ? -16.734 10.633 6.066 1 88.69 179 LYS A O 1
ATOM 1482 N N . ASP A 1 180 ? -17.828 11.906 7.629 1 81.56 180 ASP A N 1
ATOM 1483 C CA . ASP A 1 180 ? -19.109 11.875 6.93 1 81.56 180 ASP A CA 1
ATOM 1484 C C . ASP A 1 180 ? -19.344 13.172 6.156 1 81.56 180 ASP A C 1
ATOM 1486 O O . ASP A 1 180 ? -19.328 14.258 6.742 1 81.56 180 ASP A O 1
ATOM 1490 N N . TYR A 1 181 ? -19.469 13.07 4.82 1 85.56 181 TYR A N 1
ATOM 1491 C CA . TYR A 1 181 ? -19.781 14.227 3.99 1 85.56 181 TYR A CA 1
ATOM 1492 C C . TYR A 1 181 ? -21.203 14.133 3.439 1 85.56 181 TYR A C 1
ATOM 1494 O O . TYR A 1 181 ? -21.516 13.219 2.674 1 85.56 181 TYR A O 1
ATOM 1502 N N . PRO A 1 182 ? -22.031 15.047 3.838 1 78.31 182 PRO A N 1
ATOM 1503 C CA . PRO A 1 182 ? -23.438 14.992 3.389 1 78.31 182 PRO A CA 1
ATOM 1504 C C . PRO A 1 182 ? -23.578 15.32 1.903 1 78.31 182 PRO A C 1
ATOM 1506 O O . PRO A 1 182 ? -22.766 16.047 1.34 1 78.31 182 PRO A O 1
ATOM 1509 N N . GLU A 1 183 ? -24.578 14.641 1.335 1 83.56 183 GLU A N 1
ATO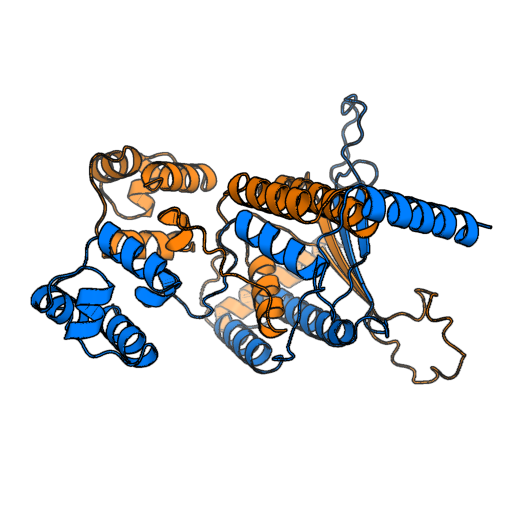M 1510 C CA . GLU A 1 183 ? -24.969 15.055 -0.008 1 83.56 183 GLU A CA 1
ATOM 1511 C C . GLU A 1 183 ? -25.75 16.359 0.026 1 83.56 183 GLU A C 1
ATOM 1513 O O . GLU A 1 183 ? -26.797 16.453 0.675 1 83.56 183 GLU A O 1
ATOM 1518 N N . LEU A 1 184 ? -25.203 17.375 -0.611 1 88.38 184 LEU A N 1
ATOM 1519 C CA . LEU A 1 184 ? -25.812 18.688 -0.587 1 88.38 184 LEU A CA 1
ATOM 1520 C C . LEU A 1 184 ? -26.344 19.078 -1.964 1 88.38 184 LEU A C 1
ATOM 1522 O O . LEU A 1 184 ? -25.766 18.688 -2.984 1 88.38 184 LEU A O 1
ATOM 1526 N N . SER A 1 185 ? -27.484 19.812 -1.871 1 87.31 185 SER A N 1
ATOM 1527 C CA . SER A 1 185 ? -27.953 20.406 -3.117 1 87.31 185 SER A CA 1
ATOM 1528 C C . SER A 1 185 ? -26.984 21.453 -3.629 1 87.31 185 SER A C 1
ATOM 1530 O O . SER A 1 185 ? -26.094 21.906 -2.891 1 87.31 185 SER A O 1
ATOM 1532 N N . LEU A 1 186 ? -27.078 21.734 -4.93 1 88.62 186 LEU A N 1
ATOM 1533 C CA . LEU A 1 186 ? -26.203 22.734 -5.527 1 88.62 186 LEU A CA 1
ATOM 1534 C C . LEU A 1 186 ? -26.297 24.047 -4.758 1 88.62 186 LEU A C 1
ATOM 1536 O O . LEU A 1 186 ? -25.266 24.703 -4.527 1 88.62 186 LEU A O 1
ATOM 1540 N N . GLU A 1 187 ? -27.516 24.406 -4.434 1 90.38 187 GLU A N 1
ATOM 1541 C CA . GLU A 1 187 ? -27.719 25.672 -3.723 1 90.38 187 GLU A CA 1
ATOM 1542 C C . GLU A 1 187 ? -27.062 25.641 -2.344 1 90.38 187 GLU A C 1
ATOM 1544 O O . GLU A 1 187 ? -26.438 26.609 -1.932 1 90.38 187 GLU A O 1
ATOM 1549 N N . GLU A 1 188 ? -27.234 24.625 -1.664 1 92.69 188 GLU A N 1
ATOM 1550 C CA . GLU A 1 188 ? -26.656 24.469 -0.332 1 92.69 188 GLU A CA 1
ATOM 1551 C C . GLU A 1 188 ? -25.141 24.469 -0.388 1 92.69 188 GLU A C 1
ATOM 1553 O O . GLU A 1 188 ? -24.484 25.047 0.481 1 92.69 188 GLU A O 1
ATOM 1558 N N . ARG A 1 189 ? -24.609 23.781 -1.358 1 90.81 189 ARG A N 1
ATOM 1559 C CA . ARG A 1 189 ? -23.156 23.703 -1.507 1 90.81 189 ARG A CA 1
ATOM 1560 C C . ARG A 1 189 ? -22.547 25.062 -1.782 1 90.81 189 ARG A C 1
ATOM 1562 O O . ARG A 1 189 ? -21.484 25.406 -1.249 1 90.81 189 ARG A O 1
ATOM 1569 N N . ARG A 1 190 ? -23.188 25.734 -2.582 1 89.69 190 ARG A N 1
ATOM 1570 C CA . ARG A 1 190 ? -22.719 27.078 -2.916 1 89.69 190 ARG A CA 1
ATOM 1571 C C . ARG A 1 190 ? -22.703 27.984 -1.682 1 89.69 190 ARG A C 1
ATOM 1573 O O . ARG A 1 190 ? -21.781 28.766 -1.496 1 89.69 190 ARG A O 1
ATOM 1580 N N . LYS A 1 191 ? -23.719 27.891 -0.917 1 91.75 191 LYS A N 1
ATOM 1581 C CA . LYS A 1 191 ? -23.781 28.672 0.317 1 91.75 191 LYS A CA 1
ATOM 1582 C C . LYS A 1 191 ? -22.625 28.312 1.247 1 91.75 191 LYS A C 1
ATOM 1584 O O . LYS A 1 191 ? -21.984 29.203 1.803 1 91.75 191 LYS A O 1
ATOM 1589 N N . LYS A 1 192 ? -22.406 27.094 1.372 1 91.06 192 LYS A N 1
ATOM 1590 C CA . LYS A 1 192 ? -21.344 26.625 2.258 1 91.06 192 LYS A CA 1
ATOM 1591 C C . LYS A 1 192 ? -19.984 27.016 1.726 1 91.06 192 LYS A C 1
ATOM 1593 O O . LYS A 1 192 ? -19.062 27.328 2.502 1 91.06 192 LYS A O 1
ATOM 1598 N N . GLN A 1 193 ? -19.906 26.828 0.446 1 89.88 193 GLN A N 1
ATOM 1599 C CA . GLN A 1 193 ? -18.641 27.219 -0.169 1 89.88 193 GLN A CA 1
ATOM 1600 C C . GLN A 1 193 ? -18.328 28.688 0.111 1 89.88 193 GLN A C 1
ATOM 1602 O O . GLN A 1 193 ? -17.188 29.047 0.41 1 89.88 193 GLN A O 1
ATOM 1607 N N . LEU A 1 194 ? -19.344 29.453 -0.012 1 90.25 194 LEU A N 1
ATOM 1608 C CA . LEU A 1 194 ? -19.188 30.875 0.27 1 90.25 194 LEU A CA 1
ATOM 1609 C C . LEU A 1 194 ? -18.766 31.109 1.716 1 90.25 194 LEU A C 1
ATOM 1611 O O . LEU A 1 194 ? -17.859 31.906 1.984 1 90.25 194 LEU A O 1
ATOM 1615 N N . GLU A 1 195 ? -19.391 30.469 2.617 1 90.5 195 GLU A N 1
ATOM 1616 C CA . GLU A 1 195 ? -19.031 30.562 4.031 1 90.5 195 GLU A CA 1
ATOM 1617 C C . GLU A 1 195 ? -17.594 30.156 4.27 1 90.5 195 GLU A C 1
ATOM 1619 O O . GLU A 1 195 ? -16.891 30.781 5.07 1 90.5 195 GLU A O 1
ATOM 1624 N N . TYR A 1 196 ? -17.25 29.109 3.625 1 88.94 196 TYR A N 1
ATOM 1625 C CA . TYR A 1 196 ? -15.883 28.609 3.734 1 88.94 196 TYR A CA 1
ATOM 1626 C C . TYR A 1 196 ? -14.883 29.656 3.266 1 88.94 196 TYR A C 1
ATOM 1628 O O . TYR A 1 196 ? -13.891 29.938 3.947 1 88.94 196 TYR A O 1
ATOM 1636 N N . LEU A 1 197 ? -15.141 30.25 2.135 1 88.5 197 LEU A N 1
ATOM 1637 C CA . LEU A 1 197 ? -14.234 31.219 1.545 1 88.5 197 LEU A CA 1
ATOM 1638 C C . LEU A 1 197 ? -14.141 32.469 2.42 1 88.5 197 LEU A C 1
ATOM 1640 O O . LEU A 1 197 ? -13.062 33.062 2.562 1 88.5 197 LEU A O 1
ATOM 1644 N N . ILE A 1 198 ? -15.211 32.812 2.984 1 89.06 198 ILE A N 1
ATOM 1645 C CA . ILE A 1 198 ? -15.25 33.969 3.873 1 89.06 198 ILE A CA 1
ATOM 1646 C C . ILE A 1 198 ? -14.398 33.719 5.113 1 89.06 198 ILE A C 1
ATOM 1648 O O . ILE A 1 198 ? -13.664 34.562 5.578 1 89.06 198 ILE A O 1
ATOM 1652 N N . SER A 1 199 ? -14.508 32.5 5.617 1 87.88 199 SER A N 1
ATOM 1653 C CA . SER A 1 199 ? -13.758 32.125 6.809 1 87.88 199 SER A CA 1
ATOM 1654 C C . SER A 1 199 ? -12.25 32.156 6.547 1 87.88 199 SER A C 1
ATOM 1656 O O . SER A 1 199 ? -11.469 32.5 7.441 1 87.88 199 SER A O 1
ATOM 1658 N N . LEU A 1 200 ? -11.82 31.812 5.379 1 84.75 200 LEU A N 1
ATOM 1659 C CA . LEU A 1 200 ? -10.414 31.844 5.016 1 84.75 200 LEU A CA 1
ATOM 1660 C C . LEU A 1 200 ? -9.883 33.281 4.969 1 84.75 200 LEU A C 1
ATOM 1662 O O . LEU A 1 200 ? -8.734 33.531 5.344 1 84.75 200 LEU A O 1
ATOM 1666 N N . GLU A 1 201 ? -10.641 34.125 4.449 1 82.62 201 GLU A N 1
ATOM 1667 C CA . GLU A 1 201 ? -10.266 35.531 4.355 1 82.62 201 GLU A CA 1
ATOM 1668 C C . GLU A 1 201 ? -10.133 36.156 5.738 1 82.62 201 GLU A C 1
ATOM 1670 O O . GLU A 1 201 ? -9.242 37 5.969 1 82.62 201 GLU A O 1
ATOM 1675 N N . ASN A 1 202 ? -10.875 35.719 6.648 1 83.12 202 ASN A N 1
ATOM 1676 C CA . ASN A 1 202 ? -10.836 36.25 8.008 1 83.12 202 ASN A CA 1
ATOM 1677 C C . ASN A 1 202 ? -9.633 35.75 8.781 1 83.12 202 ASN A C 1
ATOM 1679 O O . ASN A 1 202 ? -9.117 36.406 9.664 1 83.12 202 ASN A O 1
ATOM 1683 N N . ASP A 1 203 ? -9.281 34.531 8.555 1 73.06 203 ASP A N 1
ATOM 1684 C CA . ASP A 1 203 ? -8.141 33.969 9.258 1 73.06 203 ASP A CA 1
ATOM 1685 C C . ASP A 1 203 ? -6.836 34.594 8.797 1 73.06 203 ASP A C 1
ATOM 1687 O O . ASP A 1 203 ? -5.84 34.562 9.523 1 73.06 203 ASP A O 1
ATOM 1691 N N . LYS A 1 204 ? -6.613 35.156 7.699 1 70.94 204 LYS A N 1
ATOM 1692 C CA . LYS A 1 204 ? -5.422 35.781 7.16 1 70.94 204 LYS A CA 1
ATOM 1693 C C . LYS A 1 204 ? -5.285 37.219 7.688 1 70.94 204 LYS A C 1
ATOM 1695 O O . LYS A 1 204 ? -4.188 37.781 7.715 1 70.94 204 LYS A O 1
ATOM 1700 N N . ASN A 1 205 ? -6.324 37.75 8.133 1 59.12 205 ASN A N 1
ATOM 1701 C CA . ASN A 1 205 ? -6.266 39.094 8.742 1 59.12 205 ASN A CA 1
ATOM 1702 C C . ASN A 1 205 ? -6.125 39 10.258 1 59.12 205 ASN A C 1
ATOM 1704 O O . ASN A 1 205 ? -5.516 39.875 10.883 1 59.12 205 ASN A O 1
ATOM 1708 N N . MET B 1 1 ? -9.625 -10.688 -18.609 1 56.16 1 MET B N 1
ATOM 1709 C CA . MET B 1 1 ? -8.625 -10.922 -17.578 1 56.16 1 MET B CA 1
ATOM 1710 C C . MET B 1 1 ? -7.281 -10.32 -17.969 1 56.16 1 MET B C 1
ATOM 1712 O O . MET B 1 1 ? -6.855 -10.445 -19.109 1 56.16 1 MET B O 1
ATOM 1716 N N . ASN B 1 2 ? -6.844 -9.211 -17.297 1 79.06 2 ASN B N 1
ATOM 1717 C CA . ASN B 1 2 ? -5.652 -8.445 -17.656 1 79.06 2 ASN B CA 1
ATOM 1718 C C . ASN B 1 2 ? -4.383 -9.125 -17.156 1 79.06 2 ASN B C 1
ATOM 1720 O O . ASN B 1 2 ? -3.398 -8.453 -16.844 1 79.06 2 ASN B O 1
ATOM 1724 N N . LEU B 1 3 ? -4.48 -10.539 -17.234 1 86.62 3 LEU B N 1
ATOM 1725 C CA . LEU B 1 3 ? -3.363 -11.281 -16.656 1 86.62 3 LEU B CA 1
ATOM 1726 C C . LEU B 1 3 ? -2.129 -11.172 -17.547 1 86.62 3 LEU B C 1
ATOM 1728 O O . LEU B 1 3 ? -1.031 -10.891 -17.062 1 86.62 3 LEU B O 1
ATOM 1732 N N . GLY B 1 4 ? -2.393 -11.391 -18.812 1 91.19 4 GLY B N 1
ATOM 1733 C CA . GLY B 1 4 ? -1.286 -11.305 -19.75 1 91.19 4 GLY B CA 1
ATOM 1734 C C . GLY B 1 4 ? -0.574 -9.969 -19.719 1 91.19 4 GLY B C 1
ATOM 1735 O O . GLY B 1 4 ? 0.656 -9.914 -19.656 1 91.19 4 GLY B O 1
ATOM 1736 N N . LYS B 1 5 ? -1.351 -8.969 -19.703 1 89.75 5 LYS B N 1
ATOM 1737 C CA . LYS B 1 5 ? -0.798 -7.621 -19.656 1 89.75 5 LYS B CA 1
ATOM 1738 C C . LYS B 1 5 ? -0.014 -7.387 -18.359 1 89.75 5 LYS B C 1
ATOM 1740 O O . LYS B 1 5 ? 1.036 -6.742 -18.375 1 89.75 5 LYS B O 1
ATOM 1745 N N . ASN B 1 6 ? -0.477 -7.906 -17.344 1 90.25 6 ASN B N 1
ATOM 1746 C CA . ASN B 1 6 ? 0.192 -7.727 -16.062 1 90.25 6 ASN B CA 1
ATOM 1747 C C . ASN B 1 6 ? 1.499 -8.508 -16 1 90.25 6 ASN B C 1
ATOM 1749 O O . ASN B 1 6 ? 2.477 -8.047 -15.406 1 90.25 6 ASN B O 1
ATOM 1753 N N . LEU B 1 7 ? 1.44 -9.625 -16.578 1 92.25 7 LEU B N 1
ATOM 1754 C CA . LEU B 1 7 ? 2.676 -10.406 -16.641 1 92.25 7 LEU B CA 1
ATOM 1755 C C . LEU B 1 7 ? 3.729 -9.68 -17.469 1 92.25 7 LEU B C 1
ATOM 1757 O O . LEU B 1 7 ? 4.906 -9.664 -17.109 1 92.25 7 LEU B O 1
ATOM 1761 N N . GLN B 1 8 ? 3.232 -9.109 -18.531 1 92.19 8 GLN B N 1
ATOM 1762 C CA . GLN B 1 8 ? 4.137 -8.312 -19.359 1 92.19 8 GLN B CA 1
ATOM 1763 C C . GLN B 1 8 ? 4.699 -7.129 -18.578 1 92.19 8 GLN B C 1
ATOM 1765 O O . GLN B 1 8 ? 5.891 -6.836 -18.656 1 92.19 8 GLN B O 1
ATOM 1770 N N . LYS B 1 9 ? 3.873 -6.492 -17.922 1 86.56 9 LYS B N 1
ATOM 1771 C CA . LYS B 1 9 ? 4.293 -5.348 -17.109 1 86.56 9 LYS B CA 1
ATOM 1772 C C . LYS B 1 9 ? 5.32 -5.762 -16.062 1 86.56 9 LYS B C 1
ATOM 1774 O O . LYS B 1 9 ? 6.316 -5.066 -15.852 1 86.56 9 LYS B O 1
ATOM 1779 N N . LEU B 1 10 ? 5.066 -6.836 -15.367 1 86.31 10 LEU B N 1
ATOM 1780 C CA . LEU B 1 10 ? 5.992 -7.367 -14.375 1 86.31 10 LEU B CA 1
ATOM 1781 C C . LEU B 1 10 ? 7.359 -7.641 -14.992 1 86.31 10 LEU B C 1
ATOM 1783 O O . LEU B 1 10 ? 8.391 -7.285 -14.414 1 86.31 10 LEU B O 1
ATOM 1787 N N . ARG B 1 11 ? 7.277 -8.273 -16.094 1 90.75 11 ARG B N 1
ATOM 1788 C CA . ARG B 1 11 ? 8.508 -8.578 -16.812 1 90.75 11 ARG B CA 1
ATOM 1789 C C . ARG B 1 11 ? 9.281 -7.309 -17.156 1 90.75 11 ARG B C 1
ATOM 1791 O O . ARG B 1 11 ? 10.492 -7.238 -16.953 1 90.75 11 ARG B O 1
ATOM 1798 N N . LYS B 1 12 ? 8.586 -6.352 -17.641 1 87.25 12 LYS B N 1
ATOM 1799 C CA . LYS B 1 12 ? 9.195 -5.086 -18.047 1 87.25 12 LYS B CA 1
ATOM 1800 C C . LYS B 1 12 ? 9.75 -4.336 -16.844 1 87.25 12 LYS B C 1
ATOM 1802 O O . LYS B 1 12 ? 10.812 -3.719 -16.922 1 87.25 12 LYS B O 1
ATOM 1807 N N . ASP B 1 13 ? 9.07 -4.406 -15.836 1 79.38 13 ASP B N 1
ATOM 1808 C CA . ASP B 1 13 ? 9.531 -3.764 -14.609 1 79.38 13 ASP B CA 1
ATOM 1809 C C . ASP B 1 13 ? 10.836 -4.395 -14.117 1 79.38 13 ASP B C 1
ATOM 1811 O O . ASP B 1 13 ? 11.672 -3.717 -13.523 1 79.38 13 ASP B O 1
ATOM 1815 N N . LEU B 1 14 ? 10.961 -5.637 -14.336 1 81.38 14 LEU B N 1
ATOM 1816 C CA . LEU B 1 14 ? 12.156 -6.367 -13.938 1 81.38 14 LEU B CA 1
ATOM 1817 C C . LEU B 1 14 ? 13.25 -6.234 -14.984 1 81.38 14 LEU B C 1
ATOM 1819 O O . LEU B 1 14 ? 14.32 -6.84 -14.859 1 81.38 14 LEU B O 1
ATOM 1823 N N . LYS B 1 15 ? 12.891 -5.543 -16.062 1 86.81 15 LYS B N 1
ATOM 1824 C CA . LYS B 1 15 ? 13.812 -5.273 -17.156 1 86.81 15 LYS B CA 1
ATOM 1825 C C . LYS B 1 15 ? 14.32 -6.566 -17.781 1 86.81 15 LYS B C 1
ATOM 1827 O O . LYS B 1 15 ? 15.508 -6.703 -18.062 1 86.81 15 LYS B O 1
ATOM 1832 N N . MET B 1 16 ? 13.453 -7.445 -17.984 1 91.5 16 MET B N 1
ATOM 1833 C CA . MET B 1 16 ? 13.805 -8.742 -18.562 1 91.5 16 MET B CA 1
ATOM 1834 C C . MET B 1 16 ? 13.125 -8.945 -19.906 1 91.5 16 MET B C 1
ATOM 1836 O O . MET B 1 16 ? 12 -8.492 -20.109 1 91.5 16 MET B O 1
ATOM 1840 N N . SER B 1 17 ? 13.82 -9.625 -20.766 1 95.19 17 SER B N 1
ATOM 1841 C CA . SER B 1 17 ? 13.164 -10.141 -21.969 1 95.19 17 SER B CA 1
ATOM 1842 C C . SER B 1 17 ? 12.234 -11.305 -21.641 1 95.19 17 SER B C 1
ATOM 1844 O O . SER B 1 17 ? 12.242 -11.812 -20.516 1 95.19 17 SER B O 1
ATOM 1846 N N . GLN B 1 18 ? 11.477 -11.633 -22.625 1 95.31 18 GLN B N 1
ATOM 1847 C CA . GLN B 1 18 ? 10.578 -12.758 -22.391 1 95.31 18 GLN B CA 1
ATOM 1848 C C . GLN B 1 18 ? 11.367 -14.031 -22.094 1 95.31 18 GLN B C 1
ATOM 1850 O O . GLN B 1 18 ? 10.984 -14.812 -21.219 1 95.31 18 GLN B O 1
ATOM 1855 N N . LYS B 1 19 ? 12.43 -14.195 -22.781 1 95.94 19 LYS B N 1
ATOM 1856 C CA . LYS B 1 19 ? 13.281 -15.359 -22.562 1 95.94 19 LYS B CA 1
ATOM 1857 C C . LYS B 1 19 ? 13.875 -15.359 -21.156 1 95.94 19 LYS B C 1
ATOM 1859 O O . LYS B 1 19 ? 13.836 -16.375 -20.469 1 95.94 19 LYS B O 1
ATOM 1864 N N . GLU B 1 20 ? 14.398 -14.227 -20.734 1 95.94 20 GLU B N 1
ATOM 1865 C CA . GLU B 1 20 ? 14.984 -14.078 -19.406 1 95.94 20 GLU B CA 1
ATOM 1866 C C . GLU B 1 20 ? 13.945 -14.297 -18.312 1 95.94 20 GLU B C 1
ATOM 1868 O O . GLU B 1 20 ? 14.227 -14.93 -17.297 1 95.94 20 GLU B O 1
ATOM 1873 N N . PHE B 1 21 ? 12.828 -13.727 -18.547 1 96.25 21 PHE B N 1
ATOM 1874 C CA . PHE B 1 21 ? 11.742 -13.844 -17.594 1 96.25 21 PHE B CA 1
ATOM 1875 C C . PHE B 1 21 ? 11.297 -15.297 -17.453 1 96.25 21 PHE B C 1
ATOM 1877 O O . PHE B 1 21 ? 11.07 -15.773 -16.328 1 96.25 21 PHE B O 1
ATOM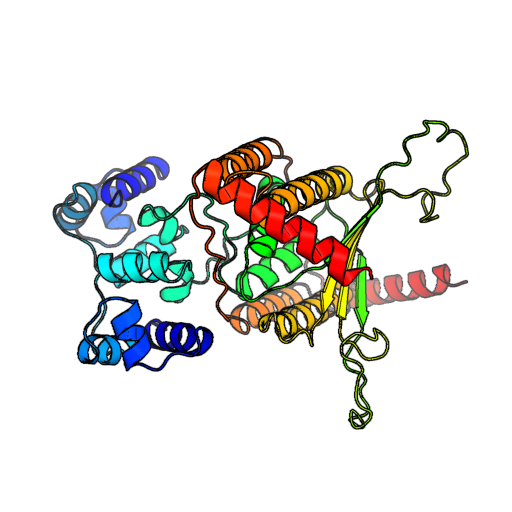 1884 N N . ALA B 1 22 ? 11.172 -15.992 -18.484 1 96.75 22 ALA B N 1
ATOM 1885 C CA . ALA B 1 22 ? 10.805 -17.406 -18.5 1 96.75 22 ALA B CA 1
ATOM 1886 C C . ALA B 1 22 ? 11.82 -18.234 -17.734 1 96.75 22 ALA B C 1
ATOM 1888 O O . ALA B 1 22 ? 11.445 -19.094 -16.922 1 96.75 22 ALA B O 1
ATOM 1889 N N . GLU B 1 23 ? 13.039 -17.984 -18 1 96.31 23 GLU B N 1
ATOM 1890 C CA . GLU B 1 23 ? 14.109 -18.703 -17.297 1 96.31 23 GLU B CA 1
ATOM 1891 C C . GLU B 1 23 ? 14.086 -18.406 -15.805 1 96.31 23 GLU B C 1
ATOM 1893 O O . GLU B 1 23 ? 14.258 -19.312 -14.984 1 96.31 23 GLU B O 1
ATOM 1898 N N . PHE B 1 24 ? 13.898 -17.125 -15.547 1 93.75 24 PHE B N 1
ATOM 1899 C CA . PHE B 1 24 ? 13.828 -16.688 -14.164 1 93.75 24 PHE B CA 1
ATOM 1900 C C . PHE B 1 24 ? 12.742 -17.438 -13.406 1 93.75 24 PHE B C 1
ATOM 1902 O O . PHE B 1 24 ? 12.93 -17.812 -12.25 1 93.75 24 PHE B O 1
ATOM 1909 N N . LEU B 1 25 ? 11.664 -17.734 -14.109 1 95.88 25 LEU B N 1
ATOM 1910 C CA . LEU B 1 25 ? 10.492 -18.344 -13.492 1 95.88 25 LEU B CA 1
ATOM 1911 C C . LEU B 1 25 ? 10.508 -19.859 -13.695 1 95.88 25 LEU B C 1
ATOM 1913 O O . LEU B 1 25 ? 9.617 -20.562 -13.211 1 95.88 25 LEU B O 1
ATOM 1917 N N . ASP B 1 26 ? 11.414 -20.375 -14.375 1 96.25 26 ASP B N 1
ATOM 1918 C CA . ASP B 1 26 ? 11.523 -21.797 -14.688 1 96.25 26 ASP B CA 1
ATOM 1919 C C . ASP B 1 26 ? 10.312 -22.266 -15.5 1 96.25 26 ASP B C 1
ATOM 1921 O O . ASP B 1 26 ? 9.695 -23.281 -15.164 1 96.25 26 ASP B O 1
ATOM 1925 N N . ILE B 1 27 ? 9.953 -21.5 -16.438 1 95.94 27 ILE B N 1
ATOM 1926 C CA . ILE B 1 27 ? 8.867 -21.797 -17.375 1 95.94 27 ILE B CA 1
ATOM 1927 C C . ILE B 1 27 ? 9.398 -21.797 -18.797 1 95.94 27 ILE B C 1
ATOM 1929 O O . ILE B 1 27 ? 10.211 -20.938 -19.172 1 95.94 27 ILE B O 1
ATOM 1933 N N . PRO B 1 28 ? 8.977 -22.734 -19.531 1 96.69 28 PRO B N 1
ATOM 1934 C CA . PRO B 1 28 ? 9.391 -22.688 -20.938 1 96.69 28 PRO B CA 1
ATOM 1935 C C . PRO B 1 28 ? 8.953 -21.406 -21.641 1 96.69 28 PRO B C 1
ATOM 1937 O O . PRO B 1 28 ? 7.84 -20.922 -21.422 1 96.69 28 PRO B O 1
ATOM 1940 N N . GLN B 1 29 ? 9.836 -20.906 -22.516 1 95.94 29 GLN B N 1
ATOM 1941 C CA . GLN B 1 29 ? 9.602 -19.609 -23.172 1 95.94 29 GLN B CA 1
ATOM 1942 C C . GLN B 1 29 ? 8.32 -19.641 -24 1 95.94 29 GLN B C 1
ATOM 1944 O O . GLN B 1 29 ? 7.527 -18.703 -23.953 1 95.94 29 GLN B O 1
ATOM 1949 N N . PRO B 1 30 ? 8.047 -20.719 -24.688 1 96.56 30 PRO B N 1
ATOM 1950 C CA . PRO B 1 30 ? 6.797 -20.719 -25.453 1 96.56 30 PRO B CA 1
ATOM 1951 C C . PRO B 1 30 ? 5.562 -20.625 -24.562 1 96.56 30 PRO B C 1
ATOM 1953 O O . PRO B 1 30 ? 4.574 -19.984 -24.938 1 96.56 30 PRO B O 1
ATOM 1956 N N . THR B 1 31 ? 5.66 -21.266 -23.422 1 96.75 31 THR B N 1
ATOM 1957 C CA . THR B 1 31 ? 4.562 -21.203 -22.469 1 96.75 31 THR B CA 1
ATOM 1958 C C . THR B 1 31 ? 4.395 -19.797 -21.906 1 96.75 31 THR B C 1
ATOM 1960 O O . THR B 1 31 ? 3.273 -19.297 -21.797 1 96.75 31 THR B O 1
ATOM 1963 N N . MET B 1 32 ? 5.508 -19.188 -21.625 1 96.19 32 MET B N 1
ATOM 1964 C CA . MET B 1 32 ? 5.477 -17.812 -21.125 1 96.19 32 MET B CA 1
ATOM 1965 C C . MET B 1 32 ? 4.844 -16.875 -22.156 1 96.19 32 MET B C 1
ATOM 1967 O O . MET B 1 32 ? 4.02 -16.031 -21.812 1 96.19 32 MET B O 1
ATOM 1971 N N . SER B 1 33 ? 5.211 -17.062 -23.359 1 95.88 33 SER B N 1
ATOM 1972 C CA . SER B 1 33 ? 4.637 -16.266 -24.453 1 95.88 33 SER B CA 1
ATOM 1973 C C . SER B 1 33 ? 3.125 -16.453 -24.531 1 95.88 33 SER B C 1
ATOM 1975 O O . SER B 1 33 ? 2.385 -15.492 -24.719 1 95.88 33 SER B O 1
ATOM 1977 N N . ALA B 1 34 ? 2.742 -17.703 -24.391 1 96.19 34 ALA B N 1
ATOM 1978 C CA . ALA B 1 34 ? 1.313 -18 -24.438 1 96.19 34 ALA B CA 1
ATOM 1979 C C . ALA B 1 34 ? 0.574 -17.328 -23.281 1 96.19 34 ALA B C 1
ATOM 1981 O O . ALA B 1 34 ? -0.551 -16.844 -23.453 1 96.19 34 ALA B O 1
ATOM 1982 N N . TYR B 1 35 ? 1.165 -17.281 -22.125 1 94.62 35 TYR B N 1
ATOM 1983 C CA . TYR B 1 35 ? 0.568 -16.609 -20.969 1 94.62 35 TYR B CA 1
ATOM 1984 C C . TYR B 1 35 ? 0.422 -15.117 -21.219 1 94.62 35 TYR B C 1
ATOM 1986 O O . TYR B 1 35 ? -0.659 -14.555 -21.047 1 94.62 35 TYR B O 1
ATOM 1994 N N . GLU B 1 36 ? 1.497 -14.523 -21.719 1 94.88 36 GLU B N 1
ATOM 1995 C CA . GLU B 1 36 ? 1.528 -13.078 -21.891 1 94.88 36 GLU B CA 1
ATOM 1996 C C . GLU B 1 36 ? 0.563 -12.633 -22.984 1 94.88 36 GLU B C 1
ATOM 1998 O O . GLU B 1 36 ? 0.05 -11.508 -22.953 1 94.88 36 GLU B O 1
ATOM 2003 N N . ASN B 1 37 ? 0.309 -13.547 -23.875 1 94.06 37 ASN B N 1
ATOM 2004 C CA . ASN B 1 37 ? -0.585 -13.219 -24.984 1 94.06 37 ASN B CA 1
ATOM 2005 C C . ASN B 1 37 ? -1.98 -13.805 -24.766 1 94.06 37 ASN B C 1
ATOM 2007 O O . ASN B 1 37 ? -2.809 -13.797 -25.688 1 94.06 37 ASN B O 1
ATOM 2011 N N . GLU B 1 38 ? -2.182 -14.383 -23.719 1 91.75 38 GLU B N 1
ATOM 2012 C CA . GLU B 1 38 ? -3.475 -14.883 -23.266 1 91.75 38 GLU B CA 1
ATOM 2013 C C . GLU B 1 38 ? -3.98 -16 -24.156 1 91.75 38 GLU B C 1
ATOM 2015 O O . GLU B 1 38 ? -5.184 -16.109 -24.422 1 91.75 38 GLU B O 1
ATOM 2020 N N . ARG B 1 39 ? -3.121 -16.75 -24.672 1 92.38 39 ARG B N 1
ATOM 2021 C CA . ARG B 1 39 ? -3.496 -17.938 -25.438 1 92.38 39 ARG B CA 1
ATOM 2022 C C . ARG B 1 39 ? -3.859 -19.094 -24.531 1 92.38 39 ARG B C 1
ATOM 2024 O O . ARG B 1 39 ? -4.715 -19.922 -24.875 1 92.38 39 ARG B O 1
ATOM 2031 N N . ILE B 1 40 ? -3.164 -19.172 -23.469 1 90.94 40 ILE B N 1
ATOM 2032 C CA . ILE B 1 40 ? -3.451 -20.156 -22.438 1 90.94 40 ILE B CA 1
ATOM 2033 C C . ILE B 1 40 ? -3.508 -19.484 -21.062 1 90.94 40 ILE B C 1
ATOM 2035 O O . ILE B 1 40 ? -2.812 -18.5 -20.828 1 90.94 40 ILE B O 1
ATOM 2039 N N . SER B 1 41 ? -4.32 -20.031 -20.203 1 90.56 41 SER B N 1
ATOM 2040 C CA . SER B 1 41 ? -4.379 -19.547 -18.828 1 90.56 41 SER B CA 1
ATOM 2041 C C . SER B 1 41 ? -3.557 -20.438 -17.891 1 90.56 41 SER B C 1
ATOM 2043 O O . SER B 1 41 ? -3.701 -21.656 -17.906 1 90.56 41 SER B O 1
ATOM 2045 N N . PRO B 1 42 ? -2.746 -19.75 -17.141 1 92.75 42 PRO B N 1
ATOM 2046 C CA . PRO B 1 42 ? -1.949 -20.562 -16.203 1 92.75 42 PRO B CA 1
ATOM 2047 C C . PRO B 1 42 ? -2.797 -21.219 -15.125 1 92.75 42 PRO B C 1
ATOM 2049 O O . PRO B 1 42 ? -3.838 -20.688 -14.734 1 92.75 42 PRO B O 1
ATOM 2052 N N . ALA B 1 43 ? -2.258 -22.344 -14.688 1 90.56 43 ALA B N 1
ATOM 2053 C CA . ALA B 1 43 ? -2.842 -22.969 -13.5 1 90.56 43 ALA B CA 1
ATOM 2054 C C . ALA B 1 43 ? -2.508 -22.172 -12.242 1 90.56 43 ALA B C 1
ATOM 2056 O O . ALA B 1 43 ? -1.591 -21.344 -12.25 1 90.56 43 ALA B O 1
ATOM 2057 N N . ILE B 1 44 ? -3.229 -22.453 -11.227 1 90.06 44 ILE B N 1
ATOM 2058 C CA . ILE B 1 44 ? -3.107 -21.672 -10 1 90.06 44 ILE B CA 1
ATOM 2059 C C . ILE B 1 44 ? -1.713 -21.859 -9.406 1 90.06 44 ILE B C 1
ATOM 2061 O O . ILE B 1 44 ? -1.137 -20.922 -8.852 1 90.06 44 ILE B O 1
ATOM 2065 N N . ASP B 1 45 ? -1.206 -23 -9.508 1 90.38 45 ASP B N 1
ATOM 2066 C CA . ASP B 1 45 ? 0.111 -23.281 -8.945 1 90.38 45 ASP B CA 1
ATOM 2067 C C . ASP B 1 45 ? 1.189 -22.453 -9.633 1 90.38 45 ASP B C 1
ATOM 2069 O O . ASP B 1 45 ? 2.15 -22.016 -8.992 1 90.38 45 ASP B O 1
ATOM 2073 N N . VAL B 1 46 ? 1.009 -22.281 -10.891 1 93.38 46 VAL B N 1
ATOM 2074 C CA . VAL B 1 46 ? 1.95 -21.469 -11.656 1 93.38 46 VAL B CA 1
ATOM 2075 C C . VAL B 1 46 ? 1.86 -20.016 -11.203 1 93.38 46 VAL B C 1
ATOM 2077 O O . VAL B 1 46 ? 2.883 -19.359 -11.023 1 93.38 46 VAL B O 1
ATOM 2080 N N . LEU B 1 47 ? 0.701 -19.578 -10.992 1 92.56 47 LEU B N 1
ATOM 2081 C CA . LEU B 1 47 ? 0.499 -18.188 -10.586 1 92.56 47 LEU B CA 1
ATOM 2082 C C . LEU B 1 47 ? 1.057 -17.953 -9.188 1 92.56 47 LEU B C 1
ATOM 2084 O O . LEU B 1 47 ? 1.65 -16.906 -8.93 1 92.56 47 LEU B O 1
ATOM 2088 N N . ILE B 1 48 ? 0.883 -18.906 -8.375 1 89.44 48 ILE B N 1
ATOM 2089 C CA . ILE B 1 48 ? 1.438 -18.812 -7.031 1 89.44 48 ILE B CA 1
ATOM 2090 C C . ILE B 1 48 ? 2.963 -18.766 -7.105 1 89.44 48 ILE B C 1
ATOM 2092 O O . ILE B 1 48 ? 3.594 -17.953 -6.414 1 89.44 48 ILE B O 1
ATOM 2096 N N . HIS B 1 49 ? 3.445 -19.547 -7.898 1 92.38 49 HIS B N 1
ATOM 2097 C CA . HIS B 1 49 ? 4.887 -19.562 -8.109 1 92.38 49 HIS B CA 1
ATOM 2098 C C . HIS B 1 49 ? 5.391 -18.203 -8.586 1 92.38 49 HIS B C 1
ATOM 2100 O O . HIS B 1 49 ? 6.391 -17.688 -8.078 1 92.38 49 HIS B O 1
ATOM 2106 N N . ILE B 1 50 ? 4.738 -17.641 -9.531 1 91.19 50 ILE B N 1
ATOM 2107 C CA . ILE B 1 50 ? 5.117 -16.344 -10.078 1 91.19 50 ILE B CA 1
ATOM 2108 C C . ILE B 1 50 ? 5.031 -15.281 -8.984 1 91.19 50 ILE B C 1
ATOM 2110 O O . ILE B 1 50 ? 5.945 -14.469 -8.82 1 91.19 50 ILE B O 1
ATOM 2114 N N . ALA B 1 51 ? 3.979 -15.297 -8.273 1 88.06 51 ALA B N 1
ATOM 2115 C CA . ALA B 1 51 ? 3.77 -14.328 -7.207 1 88.06 51 ALA B CA 1
ATOM 2116 C C . ALA B 1 51 ? 4.887 -14.406 -6.168 1 88.06 51 ALA B C 1
ATOM 2118 O O . ALA B 1 51 ? 5.406 -13.375 -5.73 1 88.06 51 ALA B O 1
ATOM 2119 N N . LYS B 1 52 ? 5.254 -15.602 -5.852 1 85.5 52 LYS B N 1
ATOM 2120 C CA . LYS B 1 52 ? 6.301 -15.82 -4.855 1 85.5 52 LYS B CA 1
ATOM 2121 C C . LYS B 1 52 ? 7.66 -15.383 -5.391 1 85.5 52 LYS B C 1
ATOM 2123 O O . LYS B 1 52 ? 8.398 -14.664 -4.715 1 85.5 52 LYS B O 1
ATOM 2128 N N . LYS B 1 53 ? 7.922 -15.75 -6.555 1 87.12 53 LYS B N 1
ATOM 2129 C CA . LYS B 1 53 ? 9.227 -15.453 -7.148 1 87.12 53 LYS B CA 1
ATOM 2130 C C . LYS B 1 53 ? 9.391 -13.961 -7.387 1 87.12 53 LYS B C 1
ATOM 2132 O O . LYS B 1 53 ? 10.5 -13.43 -7.281 1 87.12 53 LYS B O 1
ATOM 2137 N N . CYS B 1 54 ? 8.328 -13.367 -7.734 1 86 54 CYS B N 1
ATOM 2138 C CA . CYS B 1 54 ? 8.391 -11.945 -8.055 1 86 54 CYS B CA 1
ATOM 2139 C C . CYS B 1 54 ? 8.008 -11.094 -6.852 1 86 54 CYS B C 1
ATOM 2141 O O . CYS B 1 54 ? 7.984 -9.867 -6.934 1 86 54 CYS B O 1
ATOM 2143 N N . ASN B 1 55 ? 7.664 -11.75 -5.758 1 82.44 55 ASN B N 1
ATOM 2144 C CA . ASN B 1 55 ? 7.27 -11.07 -4.527 1 82.44 55 ASN B CA 1
ATOM 2145 C C . ASN B 1 55 ? 6.148 -10.07 -4.773 1 82.44 55 ASN B C 1
ATOM 2147 O O . ASN B 1 55 ? 6.262 -8.898 -4.395 1 82.44 55 ASN B O 1
ATOM 2151 N N . THR B 1 56 ? 5.133 -10.484 -5.449 1 83.38 56 THR B N 1
ATOM 2152 C CA . THR B 1 56 ? 3.953 -9.688 -5.754 1 83.38 56 THR B CA 1
ATOM 2153 C C . THR B 1 56 ? 2.68 -10.422 -5.344 1 83.38 56 THR B C 1
ATOM 2155 O O . THR B 1 56 ? 2.744 -11.531 -4.805 1 83.38 56 THR B O 1
ATOM 2158 N N . SER B 1 57 ? 1.595 -9.734 -5.465 1 82.25 57 SER B N 1
ATOM 2159 C CA . SER B 1 57 ? 0.331 -10.32 -5.031 1 82.25 57 SER B CA 1
ATOM 2160 C C . SER B 1 57 ? -0.392 -11 -6.191 1 82.25 57 SER B C 1
ATOM 2162 O O . SER B 1 57 ? -0.287 -10.555 -7.336 1 82.25 57 SER B O 1
ATOM 2164 N N . LEU B 1 58 ? -1.137 -12.008 -5.867 1 86.38 58 LEU B N 1
ATOM 2165 C CA . LEU B 1 58 ? -1.987 -12.68 -6.848 1 86.38 58 LEU B CA 1
ATOM 2166 C C . LEU B 1 58 ? -3.086 -11.742 -7.344 1 86.38 58 LEU B C 1
ATOM 2168 O O . LEU B 1 58 ? -3.473 -11.797 -8.516 1 86.38 58 LEU B O 1
ATOM 2172 N N . ASP B 1 59 ? -3.506 -10.953 -6.441 1 84.06 59 ASP B N 1
ATOM 2173 C CA . ASP B 1 59 ? -4.559 -10.008 -6.812 1 84.06 59 ASP B CA 1
ATOM 2174 C C . ASP B 1 59 ? -4.109 -9.109 -7.957 1 84.06 59 ASP B C 1
ATOM 2176 O O . ASP B 1 59 ? -4.824 -8.953 -8.945 1 84.06 59 ASP B O 1
ATOM 2180 N N . TRP B 1 60 ? -2.936 -8.648 -7.816 1 82.44 60 TRP B N 1
ATOM 2181 C CA . TRP B 1 60 ? -2.441 -7.758 -8.859 1 82.44 60 TRP B CA 1
ATOM 2182 C C . TRP B 1 60 ? -2.211 -8.516 -10.164 1 82.44 60 TRP B C 1
ATOM 2184 O O . TRP B 1 60 ? -2.613 -8.062 -11.234 1 82.44 60 TRP B O 1
ATOM 2194 N N . ILE B 1 61 ? -1.614 -9.672 -10.031 1 87.69 61 ILE B N 1
ATOM 2195 C CA . ILE B 1 61 ? -1.31 -10.453 -11.227 1 87.69 61 ILE B CA 1
ATOM 2196 C C . ILE B 1 61 ? -2.592 -10.719 -12.008 1 87.69 61 ILE B C 1
ATOM 2198 O O . ILE B 1 61 ? -2.605 -10.633 -13.242 1 87.69 61 ILE B O 1
ATOM 2202 N N . CYS B 1 62 ? -3.625 -10.922 -11.273 1 87.81 62 CYS B N 1
ATOM 2203 C CA . CYS B 1 62 ? -4.875 -11.328 -11.906 1 87.81 62 CYS B CA 1
ATOM 2204 C C . CYS B 1 62 ? -5.77 -10.125 -12.18 1 87.81 62 CYS B C 1
ATOM 2206 O O . CYS B 1 62 ? -6.902 -10.281 -12.633 1 87.81 62 CYS B O 1
ATOM 2208 N N . GLY B 1 63 ? -5.305 -9 -11.844 1 79.19 63 GLY B N 1
ATOM 2209 C CA . GLY B 1 63 ? -6.023 -7.773 -12.172 1 79.19 63 GLY B CA 1
ATOM 2210 C C . GLY B 1 63 ? -7.168 -7.484 -11.219 1 79.19 63 GLY B C 1
ATOM 2211 O O . GLY B 1 63 ? -8.148 -6.836 -11.594 1 79.19 63 GLY B O 1
ATOM 2212 N N . LEU B 1 64 ? -7.098 -8.133 -10.117 1 73.38 64 LEU B N 1
ATOM 2213 C CA . LEU B 1 64 ? -8.125 -7.875 -9.109 1 73.38 64 LEU B CA 1
ATOM 2214 C C . LEU B 1 64 ? -7.758 -6.656 -8.266 1 73.38 64 LEU B C 1
ATOM 2216 O O . LEU B 1 64 ? -6.625 -6.539 -7.793 1 73.38 64 LEU B O 1
ATOM 2220 N N . ASN B 1 65 ? -8.469 -5.621 -8.398 1 60.31 65 ASN B N 1
ATOM 2221 C CA . ASN B 1 65 ? -8.328 -4.461 -7.523 1 60.31 65 ASN B CA 1
ATOM 2222 C C . ASN B 1 65 ? -9.164 -4.609 -6.258 1 60.31 65 ASN B C 1
ATOM 2224 O O . ASN B 1 65 ? -10.352 -4.938 -6.332 1 60.31 65 ASN B O 1
ATOM 2228 N N . ASN B 1 66 ? -8.508 -5.023 -5.203 1 56.28 66 ASN B N 1
ATOM 2229 C CA . ASN B 1 66 ? -9.297 -5.152 -3.98 1 56.28 66 ASN B CA 1
ATOM 2230 C C . ASN B 1 66 ? -9.578 -3.791 -3.35 1 56.28 66 ASN B C 1
ATOM 2232 O O . ASN B 1 66 ? -8.703 -3.205 -2.707 1 56.28 66 ASN B O 1
ATOM 2236 N N . TYR B 1 67 ? -10.766 -3.17 -3.719 1 53.78 67 TYR B N 1
ATOM 2237 C CA . TYR B 1 67 ? -11.227 -1.933 -3.102 1 53.78 67 TYR B CA 1
ATOM 2238 C C . TYR B 1 67 ? -11.469 -2.125 -1.61 1 53.78 67 TYR B C 1
ATOM 2240 O O . TYR B 1 67 ? -11.664 -1.153 -0.875 1 53.78 67 TYR B O 1
ATOM 2248 N N . ASN B 1 68 ? -11.328 -3.35 -1.281 1 57.34 68 ASN B N 1
ATOM 2249 C CA . ASN B 1 68 ? -11.672 -3.559 0.12 1 57.34 68 ASN B CA 1
ATOM 2250 C C . ASN B 1 68 ? -10.461 -3.381 1.031 1 57.34 68 ASN B C 1
ATOM 2252 O O . ASN B 1 68 ? -10.547 -3.621 2.236 1 57.34 68 ASN B O 1
ATOM 2256 N N . LYS B 1 69 ? -9.391 -2.906 0.291 1 69.56 69 LYS B N 1
ATOM 2257 C CA . LYS B 1 69 ? -8.234 -2.588 1.127 1 69.56 69 LYS B CA 1
ATOM 2258 C C . LYS B 1 69 ? -8.391 -1.219 1.78 1 69.56 69 LYS B C 1
ATOM 2260 O O . LYS B 1 69 ? -8.391 -0.194 1.094 1 69.56 69 LYS B O 1
ATOM 2265 N N . SER B 1 70 ? -9.227 -1.139 2.854 1 75.25 70 SER B N 1
ATOM 2266 C CA . SER B 1 70 ? -9.445 0.147 3.506 1 75.25 70 SER B CA 1
ATOM 2267 C C . SER B 1 70 ? -8.688 0.235 4.824 1 75.25 70 SER B C 1
ATOM 2269 O O . SER B 1 70 ? -8.422 -0.786 5.465 1 75.25 70 SER B O 1
ATOM 2271 N N . LEU B 1 71 ? -8.203 1.446 5.027 1 87.38 71 LEU B N 1
ATOM 2272 C CA . LEU B 1 71 ? -7.609 1.769 6.32 1 87.38 71 LEU B CA 1
ATOM 2273 C C . LEU B 1 71 ? -8.672 1.783 7.418 1 87.38 71 LEU B C 1
ATOM 2275 O O . LEU B 1 71 ? -9.508 2.686 7.465 1 87.38 71 LEU B O 1
ATOM 2279 N N . SER B 1 72 ? -8.695 0.732 8.336 1 83.88 72 SER B N 1
ATOM 2280 C CA . SER B 1 72 ? -9.742 0.629 9.344 1 83.88 72 SER B CA 1
ATOM 2281 C C . SER B 1 72 ? -9.164 0.651 10.75 1 83.88 72 SER B C 1
ATOM 2283 O O . SER B 1 72 ? -9.891 0.876 11.727 1 83.88 72 SER B O 1
ATOM 2285 N N . SER B 1 73 ? -7.91 0.349 10.859 1 87.19 73 SER B N 1
ATOM 2286 C CA . SER B 1 73 ? -7.227 0.336 12.148 1 87.19 73 SER B CA 1
ATOM 2287 C C . SER B 1 73 ? -5.77 0.759 12.008 1 87.19 73 SER B C 1
ATOM 2289 O O . SER B 1 73 ? -5.258 0.871 10.891 1 87.19 73 SER B O 1
ATOM 2291 N N . MET B 1 74 ? -5.133 0.957 13.133 1 92.62 74 MET B N 1
ATOM 2292 C CA . MET B 1 74 ? -3.74 1.39 13.125 1 92.62 74 MET B CA 1
ATOM 2293 C C . MET B 1 74 ? -2.818 0.249 12.703 1 92.62 74 MET B C 1
ATOM 2295 O O . MET B 1 74 ? -1.691 0.484 12.266 1 92.62 74 MET B O 1
ATOM 2299 N N . SER B 1 75 ? -3.328 -0.947 12.82 1 90.12 75 SER B N 1
ATOM 2300 C CA . SER B 1 75 ? -2.584 -2.078 12.273 1 90.12 75 SER B CA 1
ATOM 2301 C C . SER B 1 75 ? -2.422 -1.956 10.766 1 90.12 75 SER B C 1
ATOM 2303 O O . SER B 1 75 ? -1.373 -2.305 10.219 1 90.12 75 SER B O 1
ATOM 2305 N N . ASP B 1 76 ? -3.453 -1.458 10.125 1 89.62 76 ASP B N 1
ATOM 2306 C CA . ASP B 1 76 ? -3.408 -1.266 8.68 1 89.62 76 ASP B CA 1
ATOM 2307 C C . ASP B 1 76 ? -2.348 -0.236 8.297 1 89.62 76 ASP B C 1
ATOM 2309 O O . ASP B 1 76 ? -1.651 -0.4 7.293 1 89.62 76 ASP B O 1
ATOM 2313 N N . TYR B 1 77 ? -2.266 0.78 9.094 1 95.19 77 TYR B N 1
ATOM 2314 C CA . TYR B 1 77 ? -1.234 1.785 8.859 1 95.19 77 TYR B CA 1
ATOM 2315 C C . TYR B 1 77 ? 0.157 1.173 8.961 1 95.19 77 TYR B C 1
ATOM 2317 O O . TYR B 1 77 ? 1.022 1.445 8.125 1 95.19 77 TYR B O 1
ATOM 2325 N N . ALA B 1 78 ? 0.342 0.385 9.992 1 95.25 78 ALA B N 1
ATOM 2326 C CA . ALA B 1 78 ? 1.63 -0.277 10.188 1 95.25 78 ALA B CA 1
ATOM 2327 C C . ALA B 1 78 ? 1.982 -1.154 8.992 1 95.25 78 ALA B C 1
ATOM 2329 O O . ALA B 1 78 ? 3.104 -1.098 8.484 1 95.25 78 ALA B O 1
ATOM 2330 N N . ILE B 1 79 ? 1.05 -1.904 8.547 1 92 79 ILE B N 1
ATOM 2331 C CA . ILE B 1 79 ? 1.262 -2.811 7.422 1 92 79 ILE B CA 1
ATOM 2332 C C . ILE B 1 79 ? 1.686 -2.018 6.188 1 92 79 ILE B C 1
ATOM 2334 O O . ILE B 1 79 ? 2.66 -2.371 5.52 1 92 79 ILE B O 1
ATOM 2338 N N . PHE B 1 80 ? 0.973 -0.978 5.984 1 94.12 80 PHE B N 1
ATOM 2339 C CA . PHE B 1 80 ? 1.254 -0.147 4.82 1 94.12 80 PHE B CA 1
ATOM 2340 C C . PHE B 1 80 ? 2.666 0.421 4.887 1 94.12 80 PHE B C 1
ATOM 2342 O O . PHE B 1 80 ? 3.402 0.39 3.898 1 94.12 80 PHE B O 1
ATOM 2349 N N . LEU B 1 81 ? 3.049 0.946 6 1 97.19 81 LEU B N 1
ATOM 2350 C CA . LEU B 1 81 ? 4.355 1.583 6.113 1 97.19 81 LEU B CA 1
ATOM 2351 C C . LEU B 1 81 ? 5.477 0.552 6 1 97.19 81 LEU B C 1
ATOM 2353 O O . LEU B 1 81 ? 6.52 0.825 5.406 1 97.19 81 LEU B O 1
ATOM 2357 N N . TYR B 1 82 ? 5.297 -0.616 6.582 1 95.62 82 TYR B N 1
ATOM 2358 C CA . TYR B 1 82 ? 6.262 -1.689 6.367 1 95.62 82 TYR B CA 1
ATOM 2359 C C . TYR B 1 82 ? 6.422 -1.992 4.883 1 95.62 82 TYR B C 1
ATOM 2361 O O . TYR B 1 82 ? 7.543 -2.145 4.391 1 95.62 82 TYR B O 1
ATOM 2369 N N . ASP B 1 83 ? 5.289 -2.064 4.219 1 93.94 83 ASP B N 1
ATOM 2370 C CA . ASP B 1 83 ? 5.312 -2.381 2.795 1 93.94 83 ASP B CA 1
ATOM 2371 C C . ASP B 1 83 ? 6.055 -1.307 2.004 1 93.94 83 ASP B C 1
ATOM 2373 O O . ASP B 1 83 ? 6.77 -1.614 1.048 1 93.94 83 ASP B O 1
ATOM 2377 N N . ILE B 1 84 ? 5.855 -0.046 2.371 1 97.06 84 ILE B N 1
ATOM 2378 C CA . ILE B 1 84 ? 6.574 1.05 1.73 1 97.06 84 ILE B CA 1
ATOM 2379 C C . ILE B 1 84 ? 8.078 0.86 1.914 1 97.06 84 ILE B C 1
ATOM 2381 O O . ILE B 1 84 ? 8.844 0.979 0.957 1 97.06 84 ILE B O 1
ATOM 2385 N N . CYS B 1 85 ? 8.484 0.54 3.084 1 96.75 85 CYS B N 1
ATOM 2386 C CA . CYS B 1 85 ? 9.898 0.346 3.385 1 96.75 85 CYS B CA 1
ATOM 2387 C C . CYS B 1 85 ? 10.469 -0.829 2.6 1 96.75 85 CYS B C 1
ATOM 2389 O O . CYS B 1 85 ? 11.617 -0.781 2.145 1 96.75 85 CYS B O 1
ATOM 2391 N N . GLU B 1 86 ? 9.648 -1.799 2.398 1 95 86 GLU B N 1
ATOM 2392 C CA . GLU B 1 86 ? 10.094 -3.049 1.791 1 95 86 GLU B CA 1
ATOM 2393 C C . GLU B 1 86 ? 9.922 -3.016 0.275 1 95 86 GLU B C 1
ATOM 2395 O O . GLU B 1 86 ? 10.281 -3.971 -0.416 1 95 86 GLU B O 1
ATOM 2400 N N . ALA B 1 87 ? 9.422 -1.985 -0.281 1 94.31 87 ALA B N 1
ATOM 2401 C CA . ALA B 1 87 ? 9.117 -1.913 -1.707 1 94.31 87 ALA B CA 1
ATOM 2402 C C . ALA B 1 87 ? 10.383 -1.696 -2.527 1 94.31 87 ALA B C 1
ATOM 2404 O O . ALA B 1 87 ? 11.258 -0.915 -2.141 1 94.31 87 ALA B O 1
ATOM 2405 N N . ASN B 1 88 ? 10.453 -2.318 -3.721 1 92.44 88 ASN B N 1
ATOM 2406 C CA . ASN B 1 88 ? 11.555 -2.104 -4.652 1 92.44 88 ASN B CA 1
ATOM 2407 C C . ASN B 1 88 ? 11.391 -0.794 -5.422 1 92.44 88 ASN B C 1
ATOM 2409 O O . ASN B 1 88 ? 12.375 -0.117 -5.719 1 92.44 88 ASN B O 1
ATOM 2413 N N . GLU B 1 89 ? 10.141 -0.421 -5.703 1 93.12 89 GLU B N 1
ATOM 2414 C CA . GLU B 1 89 ? 9.875 0.632 -6.684 1 93.12 89 GLU B CA 1
ATOM 2415 C C . GLU B 1 89 ? 9.609 1.969 -5.996 1 93.12 89 GLU B C 1
ATOM 2417 O O . GLU B 1 89 ? 9.508 3.002 -6.66 1 93.12 89 GLU B O 1
ATOM 2422 N N . ILE B 1 90 ? 9.453 1.912 -4.68 1 96.31 90 ILE B N 1
ATOM 2423 C CA . ILE B 1 90 ? 9.133 3.131 -3.943 1 96.31 90 ILE B CA 1
ATOM 2424 C C . ILE B 1 90 ? 10.227 3.414 -2.916 1 96.31 90 ILE B C 1
ATOM 2426 O O . ILE B 1 90 ? 10.688 2.506 -2.219 1 96.31 90 ILE B O 1
ATOM 2430 N N . GLY B 1 91 ? 10.648 4.621 -2.877 1 96.5 91 GLY B N 1
ATOM 2431 C CA . GLY B 1 91 ? 11.57 5.102 -1.863 1 96.5 91 GLY B CA 1
ATOM 2432 C C . GLY B 1 91 ? 11.023 6.258 -1.052 1 96.5 91 GLY B C 1
ATOM 2433 O O . GLY B 1 91 ? 10.391 7.164 -1.603 1 96.5 91 GLY B O 1
ATOM 2434 N N . CYS B 1 92 ? 11.211 6.172 0.265 1 97.12 92 CYS B N 1
ATOM 2435 C CA . CYS B 1 92 ? 10.711 7.188 1.184 1 97.12 92 CYS B CA 1
ATOM 2436 C C . CYS B 1 92 ? 11.781 7.602 2.182 1 97.12 92 CYS B C 1
ATOM 2438 O O . CYS B 1 92 ? 12.469 6.746 2.752 1 97.12 92 CYS B O 1
ATOM 2440 N N . GLU B 1 93 ? 12 8.883 2.389 1 96.25 93 GLU B N 1
ATOM 2441 C CA . GLU B 1 93 ? 12.867 9.398 3.443 1 96.25 93 GLU B CA 1
ATOM 2442 C C . GLU B 1 93 ? 12.07 9.742 4.699 1 96.25 93 GLU B C 1
ATOM 2444 O O . GLU B 1 93 ? 11.023 10.383 4.617 1 96.25 93 GLU B O 1
ATOM 2449 N N . PHE B 1 94 ? 12.68 9.297 5.828 1 96.44 94 PHE B N 1
ATOM 2450 C CA . PHE B 1 94 ? 12.008 9.508 7.105 1 96.44 94 PHE B CA 1
ATOM 2451 C C . PHE B 1 94 ? 12.695 10.602 7.906 1 96.44 94 PHE B C 1
ATOM 2453 O O . PHE B 1 94 ? 13.93 10.641 7.996 1 96.44 94 PHE B O 1
ATOM 2460 N N . GLU B 1 95 ? 11.914 11.492 8.375 1 95.38 95 GLU B N 1
ATOM 2461 C CA . GLU B 1 95 ? 12.344 12.445 9.398 1 95.38 95 GLU B CA 1
ATOM 2462 C C . GLU B 1 95 ? 11.523 12.281 10.672 1 95.38 95 GLU B C 1
ATOM 2464 O O . GLU B 1 95 ? 10.297 12.445 10.656 1 95.38 95 GLU B O 1
ATOM 2469 N N . ILE B 1 96 ? 12.203 11.914 11.734 1 93.06 96 ILE B N 1
ATOM 2470 C CA . ILE B 1 96 ? 11.531 11.672 13.008 1 93.06 96 ILE B CA 1
ATOM 2471 C C . ILE B 1 96 ? 11.961 12.719 14.031 1 93.06 96 ILE B C 1
ATOM 2473 O O . ILE B 1 96 ? 13.148 12.852 14.328 1 93.06 96 ILE B O 1
ATOM 2477 N N . HIS B 1 97 ? 11.047 13.43 14.445 1 89.25 97 HIS B N 1
ATOM 2478 C CA . HIS B 1 97 ? 11.289 14.398 15.508 1 89.25 97 HIS B CA 1
ATOM 2479 C C . HIS B 1 97 ? 10.586 13.977 16.797 1 89.25 97 HIS B C 1
ATOM 2481 O O . HIS B 1 97 ? 9.367 14.102 16.906 1 89.25 97 HIS B O 1
ATOM 2487 N N . ASP B 1 98 ? 11.391 13.391 17.766 1 76.25 98 ASP B N 1
ATOM 2488 C CA . ASP B 1 98 ? 10.883 12.773 18.984 1 76.25 98 ASP B CA 1
ATOM 2489 C C . ASP B 1 98 ? 10.422 13.828 19.984 1 76.25 98 ASP B C 1
ATOM 2491 O O . ASP B 1 98 ? 10.68 15.016 19.812 1 76.25 98 ASP B O 1
ATOM 2495 N N . ARG B 1 99 ? 9.633 13.18 21 1 62 99 ARG B N 1
ATOM 2496 C CA . ARG B 1 99 ? 9.195 14.023 22.109 1 62 99 ARG B CA 1
ATOM 2497 C C . ARG B 1 99 ? 10.383 14.633 22.844 1 62 99 ARG B C 1
ATOM 2499 O O . ARG B 1 99 ? 11.43 13.992 22.969 1 62 99 ARG B O 1
ATOM 2506 N N . LEU B 1 100 ? 10.523 15.82 22.797 1 52 100 LEU B N 1
ATOM 2507 C CA . LEU B 1 100 ? 11.586 16.375 23.625 1 52 100 LEU B CA 1
ATOM 2508 C C . LEU B 1 100 ? 11.594 15.742 25 1 52 100 LEU B C 1
ATOM 2510 O O . LEU B 1 100 ? 10.539 15.523 25.594 1 52 100 LEU B O 1
ATOM 2514 N N . GLU B 1 101 ? 12.414 14.852 25.25 1 45.38 101 GLU B N 1
ATOM 2515 C CA . GLU B 1 101 ? 12.641 14.25 26.562 1 45.38 101 GLU B CA 1
ATOM 2516 C C . GLU B 1 101 ? 12.211 15.18 27.688 1 45.38 101 GLU B C 1
ATOM 2518 O O . GLU B 1 101 ? 11.742 14.727 28.734 1 45.38 101 GLU B O 1
ATOM 2523 N N . ASN B 1 102 ? 13.062 16.344 27.875 1 41.78 102 ASN B N 1
ATOM 2524 C CA . ASN B 1 102 ? 12.961 17.047 29.156 1 41.78 102 ASN B CA 1
ATOM 2525 C C . ASN B 1 102 ? 11.523 17.5 29.422 1 41.78 102 ASN B C 1
ATOM 2527 O O . ASN B 1 102 ? 10.859 18.031 28.531 1 41.78 102 ASN B O 1
ATOM 2531 N N . GLY B 1 103 ? 10.734 16.812 30.156 1 39.91 103 GLY B N 1
ATOM 2532 C CA . GLY B 1 103 ? 9.555 17.078 30.953 1 39.91 103 GLY B CA 1
ATOM 2533 C C . GLY B 1 103 ? 9.156 18.531 30.969 1 39.91 103 GLY B C 1
ATOM 2534 O O . GLY B 1 103 ? 8.258 18.938 31.719 1 39.91 103 GLY B O 1
ATOM 2535 N N . THR B 1 104 ? 10.203 19.391 31.047 1 37.88 104 THR B N 1
ATOM 2536 C CA . THR B 1 104 ? 9.812 20.75 31.406 1 37.88 104 THR B CA 1
ATOM 2537 C C . THR B 1 104 ? 8.859 21.328 30.359 1 37.88 104 THR B C 1
ATOM 2539 O O . THR B 1 104 ? 9.289 22.078 29.469 1 37.88 104 THR B O 1
ATOM 2542 N N . ASP B 1 105 ? 8.203 20.547 29.75 1 41.41 105 ASP B N 1
ATOM 2543 C CA . ASP B 1 105 ? 7 20.953 29.031 1 41.41 105 ASP B CA 1
ATOM 2544 C C . ASP B 1 105 ? 6.262 22.062 29.781 1 41.41 105 ASP B C 1
ATOM 2546 O O . ASP B 1 105 ? 5.059 22.25 29.594 1 41.41 105 ASP B O 1
ATOM 2550 N N . GLU B 1 106 ? 6.719 22.297 30.875 1 39.5 106 GLU B N 1
ATOM 2551 C CA . GLU B 1 106 ? 6.039 23.359 31.609 1 39.5 106 GLU B CA 1
ATOM 2552 C C . GLU B 1 106 ? 5.828 24.578 30.719 1 39.5 106 GLU B C 1
ATOM 2554 O O . GLU B 1 106 ? 5.148 25.531 31.125 1 39.5 106 GLU B O 1
ATOM 2559 N N . GLU B 1 107 ? 6.926 24.953 29.969 1 42.94 107 GLU B N 1
ATOM 2560 C CA . GLU B 1 107 ? 6.609 26.234 29.328 1 42.94 107 GLU B CA 1
ATOM 2561 C C . GLU B 1 107 ? 5.449 26.078 28.344 1 42.94 107 GLU B C 1
ATOM 2563 O O . GLU B 1 107 ? 5.324 25.047 27.672 1 42.94 107 GLU B O 1
ATOM 2568 N N . LYS B 1 108 ? 4.43 26.719 28.359 1 46.69 108 LYS B N 1
ATOM 2569 C CA . LYS B 1 108 ? 3.201 26.797 27.578 1 46.69 108 LYS B CA 1
ATOM 2570 C C . LYS B 1 108 ? 3.471 26.516 26.109 1 46.69 108 LYS B C 1
ATOM 2572 O O . LYS B 1 108 ? 4 27.359 25.391 1 46.69 108 LYS B O 1
ATOM 2577 N N . PRO B 1 109 ? 3.893 25.297 25.609 1 45.06 109 PRO B N 1
ATOM 2578 C CA . PRO B 1 109 ? 4.234 24.938 24.219 1 45.06 109 PRO B CA 1
ATOM 2579 C C . PRO B 1 109 ? 3.334 25.625 23.203 1 45.06 109 PRO B C 1
ATOM 2581 O O . PRO B 1 109 ? 2.109 25.609 23.344 1 45.06 109 PRO B O 1
ATOM 2584 N N . ASN B 1 110 ? 3.699 26.656 22.828 1 47.34 110 ASN B N 1
ATOM 2585 C CA . ASN B 1 110 ? 2.93 27.141 21.688 1 47.34 110 ASN B CA 1
ATOM 2586 C C . ASN B 1 110 ? 2.641 26.031 20.688 1 47.34 110 ASN B C 1
ATOM 2588 O O . ASN B 1 110 ? 3.561 25.484 20.078 1 47.34 110 ASN B O 1
ATOM 2592 N N . GLU B 1 111 ? 1.627 25.172 20.906 1 53.72 111 GLU B N 1
ATOM 2593 C CA . GLU B 1 111 ? 1.069 24.062 20.141 1 53.72 111 GLU B CA 1
ATOM 2594 C C . GLU B 1 111 ? 1.451 24.172 18.656 1 53.72 111 GLU B C 1
ATOM 2596 O O . GLU B 1 111 ? 1.482 23.156 17.953 1 53.72 111 GLU B O 1
ATOM 2601 N N . THR B 1 112 ? 1.787 25.406 18.203 1 57.16 112 THR B N 1
ATOM 2602 C CA . THR B 1 112 ? 2.004 25.594 16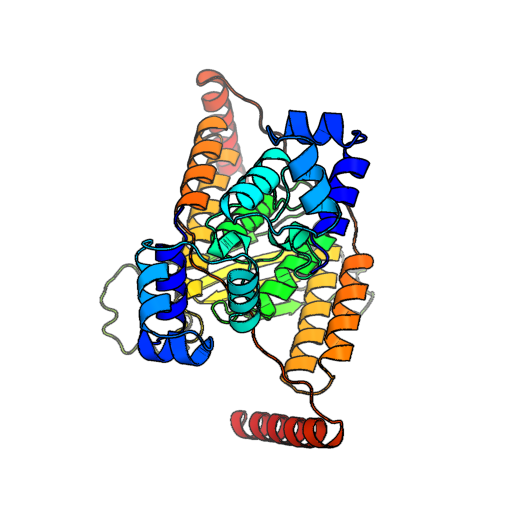.781 1 57.16 112 THR B CA 1
ATOM 2603 C C . THR B 1 112 ? 3.492 25.734 16.469 1 57.16 112 THR B C 1
ATOM 2605 O O . THR B 1 112 ? 3.885 25.812 15.305 1 57.16 112 THR B O 1
ATOM 2608 N N . ASP B 1 113 ? 4.309 25.781 17.547 1 59.28 113 ASP B N 1
ATOM 2609 C CA . ASP B 1 113 ? 5.742 25.953 17.328 1 59.28 113 ASP B CA 1
ATOM 2610 C C . ASP B 1 113 ? 6.441 24.609 17.125 1 59.28 113 ASP B C 1
ATOM 2612 O O . ASP B 1 113 ? 6.469 23.781 18.031 1 59.28 113 ASP B O 1
ATOM 2616 N N . ASP B 1 114 ? 6.984 24.328 16.016 1 59.84 114 ASP B N 1
ATOM 2617 C CA . ASP B 1 114 ? 7.602 23.078 15.594 1 59.84 114 ASP B CA 1
ATOM 2618 C C . ASP B 1 114 ? 8.695 22.656 16.578 1 59.84 114 ASP B C 1
ATOM 2620 O O . ASP B 1 114 ? 9.031 21.469 16.672 1 59.84 114 ASP B O 1
ATOM 2624 N N . ARG B 1 115 ? 9.297 23.625 17.297 1 60.59 115 ARG B N 1
ATOM 2625 C CA . ARG B 1 115 ? 10.375 23.312 18.234 1 60.59 115 ARG B CA 1
ATOM 2626 C C . ARG B 1 115 ? 9.875 22.453 19.375 1 60.59 115 ARG B C 1
ATOM 2628 O O . ARG B 1 115 ? 10.656 21.75 20.016 1 60.59 115 ARG B O 1
ATOM 2635 N N . TYR B 1 116 ? 8.602 22.578 19.438 1 67.06 116 TYR B N 1
ATOM 2636 C CA . TYR B 1 116 ? 8.062 21.859 20.594 1 67.06 116 TYR B CA 1
ATOM 2637 C C . TYR B 1 116 ? 7.113 20.75 20.156 1 67.06 116 TYR B C 1
ATOM 2639 O O . TYR B 1 116 ? 6.434 20.141 20.984 1 67.06 116 TYR B O 1
ATOM 2647 N N . ARG B 1 117 ? 7.203 20.484 18.859 1 75.94 117 ARG B N 1
ATOM 2648 C CA . ARG B 1 117 ? 6.25 19.5 18.375 1 75.94 117 ARG B CA 1
ATOM 2649 C C . ARG B 1 117 ? 6.945 18.188 18.016 1 75.94 117 ARG B C 1
ATOM 2651 O O . ARG B 1 117 ? 8.094 18.188 17.578 1 75.94 117 ARG B O 1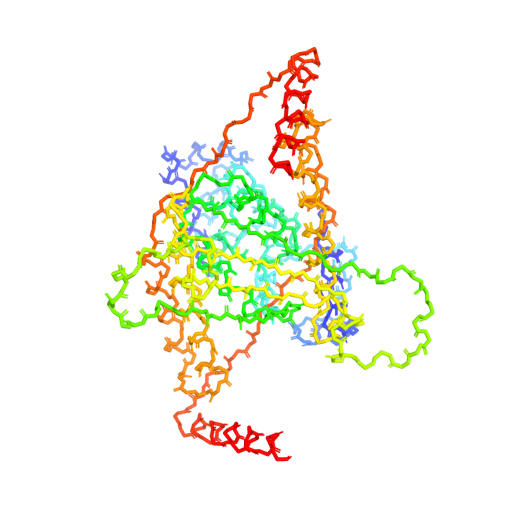
ATOM 2658 N N . TRP B 1 118 ? 6.25 17.203 18.531 1 88 118 TRP B N 1
ATOM 2659 C CA . TRP B 1 118 ? 6.586 15.852 18.078 1 88 118 TRP B CA 1
ATOM 2660 C C . TRP B 1 118 ? 5.949 15.562 16.734 1 88 118 TRP B C 1
ATOM 2662 O O . TRP B 1 118 ? 4.746 15.758 16.547 1 88 118 TRP B O 1
ATOM 2672 N N . TYR B 1 119 ? 6.852 15.273 15.695 1 93.19 119 TYR B N 1
ATOM 2673 C CA . TYR B 1 119 ? 6.262 14.992 14.391 1 93.19 119 TYR B CA 1
ATOM 2674 C C . TYR B 1 119 ? 7.133 14.023 13.594 1 93.19 119 TYR B C 1
ATOM 2676 O O . TYR B 1 119 ? 8.281 13.758 13.969 1 93.19 119 TYR B O 1
ATOM 2684 N N . ILE B 1 120 ? 6.555 13.422 12.602 1 95.5 120 ILE B N 1
ATOM 2685 C CA . ILE B 1 120 ? 7.281 12.664 11.586 1 95.5 120 ILE B CA 1
ATOM 2686 C C . ILE B 1 120 ? 6.98 13.234 10.203 1 95.5 120 ILE B C 1
ATOM 2688 O O . ILE B 1 120 ? 5.898 13.781 9.969 1 95.5 120 ILE B O 1
ATOM 2692 N N . LYS B 1 121 ? 7.973 13.148 9.344 1 96.56 121 LYS B N 1
ATOM 2693 C CA . LYS B 1 121 ? 7.832 13.547 7.945 1 96.56 121 LYS B CA 1
ATOM 2694 C C . LYS B 1 121 ? 8.242 12.414 7.008 1 96.56 121 LYS B C 1
ATOM 2696 O O . LYS B 1 121 ? 9.297 11.805 7.191 1 96.56 121 LYS B O 1
ATOM 2701 N N . LEU B 1 122 ? 7.363 12.125 6.102 1 97.88 122 LEU B N 1
ATOM 2702 C CA . LEU B 1 122 ? 7.668 11.211 5.008 1 97.88 122 LEU B CA 1
ATOM 2703 C C . LEU B 1 122 ? 7.863 11.969 3.699 1 97.88 122 LEU B C 1
ATOM 2705 O O . LEU B 1 122 ? 6.961 12.68 3.246 1 97.88 122 LEU B O 1
ATOM 2709 N N . THR B 1 123 ? 9.039 11.82 3.098 1 96.88 123 THR B N 1
ATOM 2710 C CA . THR B 1 123 ? 9.352 12.539 1.868 1 96.88 123 THR B CA 1
ATOM 2711 C C . THR B 1 123 ? 9.578 11.562 0.714 1 96.88 123 THR B C 1
ATOM 2713 O O . THR B 1 123 ? 10.336 10.602 0.845 1 96.88 123 THR B O 1
ATOM 2716 N N . PHE B 1 124 ? 8.883 11.844 -0.38 1 96.5 124 PHE B N 1
ATOM 2717 C CA . PHE B 1 124 ? 9.055 11.094 -1.616 1 96.5 124 PHE B CA 1
ATOM 2718 C C . PHE B 1 124 ? 9.586 11.992 -2.729 1 96.5 124 PHE B C 1
ATOM 2720 O O . PHE B 1 124 ? 8.969 13.008 -3.061 1 96.5 124 PHE B O 1
ATOM 2727 N N . TYR B 1 125 ? 10.719 11.562 -3.291 1 93.19 125 TYR B N 1
ATOM 2728 C CA . TYR B 1 125 ? 11.297 12.32 -4.395 1 93.19 125 TYR B CA 1
ATOM 2729 C C . TYR B 1 125 ? 10.898 11.719 -5.738 1 93.19 125 TYR B C 1
ATOM 2731 O O . TYR B 1 125 ? 11.266 10.586 -6.055 1 93.19 125 TYR B O 1
ATOM 2739 N N . GLY B 1 126 ? 10.18 12.5 -6.488 1 91.38 126 GLY B N 1
ATOM 2740 C CA . GLY B 1 126 ? 9.609 12.016 -7.742 1 91.38 126 GLY B CA 1
ATOM 2741 C C . GLY B 1 126 ? 10.664 11.719 -8.797 1 91.38 126 GLY B C 1
ATOM 2742 O O . GLY B 1 126 ? 10.453 10.859 -9.656 1 91.38 126 GLY B O 1
ATOM 2743 N N . ASN B 1 127 ? 11.812 12.328 -8.75 1 85.5 127 ASN B N 1
ATOM 2744 C CA . ASN B 1 127 ? 12.836 12.156 -9.773 1 85.5 127 ASN B CA 1
ATOM 2745 C C . ASN B 1 127 ? 13.938 11.203 -9.305 1 85.5 127 ASN B C 1
ATOM 2747 O O . ASN B 1 127 ? 15.031 11.188 -9.859 1 85.5 127 ASN B O 1
ATOM 2751 N N . ASP B 1 128 ? 13.672 10.492 -8.297 1 86.06 128 ASP B N 1
ATOM 2752 C CA . ASP B 1 128 ? 14.641 9.5 -7.836 1 86.06 128 ASP B CA 1
ATOM 2753 C C . ASP B 1 128 ? 14.672 8.297 -8.773 1 86.06 128 ASP B C 1
ATOM 2755 O O . ASP B 1 128 ? 13.719 7.523 -8.828 1 86.06 128 ASP B O 1
ATOM 2759 N N . LYS B 1 129 ? 15.719 8.055 -9.469 1 86.44 129 LYS B N 1
ATOM 2760 C CA . LYS B 1 129 ? 15.852 7.004 -10.477 1 86.44 129 LYS B CA 1
ATOM 2761 C C . LYS B 1 129 ? 15.875 5.621 -9.828 1 86.44 129 LYS B C 1
ATOM 2763 O O . LYS B 1 129 ? 15.57 4.621 -10.477 1 86.44 129 LYS B O 1
ATOM 2768 N N . SER B 1 130 ? 16.266 5.598 -8.57 1 90.25 130 SER B N 1
ATOM 2769 C CA . SER B 1 130 ? 16.344 4.324 -7.863 1 90.25 130 SER B CA 1
ATOM 2770 C C . SER B 1 130 ? 14.945 3.773 -7.574 1 90.25 130 SER B C 1
ATOM 2772 O O . SER B 1 130 ? 14.781 2.572 -7.352 1 90.25 130 SER B O 1
ATOM 2774 N N . TYR B 1 131 ? 13.984 4.676 -7.621 1 93.38 131 TYR B N 1
ATOM 2775 C CA . TYR B 1 131 ? 12.617 4.309 -7.281 1 93.38 131 TYR B CA 1
ATOM 2776 C C . TYR B 1 131 ? 11.641 4.793 -8.352 1 93.38 131 TYR B C 1
ATOM 2778 O O . TYR B 1 131 ? 11.039 5.859 -8.211 1 93.38 131 TYR B O 1
ATOM 2786 N N . PRO B 1 132 ? 11.359 3.977 -9.281 1 90.44 132 PRO B N 1
ATOM 2787 C CA . PRO B 1 132 ? 10.625 4.398 -10.477 1 90.44 132 PRO B CA 1
ATOM 2788 C C . PRO B 1 132 ? 9.18 4.789 -10.172 1 90.44 132 PRO B C 1
ATOM 2790 O O . PRO B 1 132 ? 8.594 5.598 -10.898 1 90.44 132 PRO B O 1
ATOM 2793 N N . ASN B 1 133 ? 8.586 4.25 -9.148 1 94.75 133 ASN B N 1
ATOM 2794 C CA . ASN B 1 133 ? 7.184 4.543 -8.867 1 94.75 133 ASN B CA 1
ATOM 2795 C C . ASN B 1 133 ? 7.035 5.836 -8.07 1 94.75 133 ASN B C 1
ATOM 2797 O O . ASN B 1 133 ? 5.918 6.297 -7.828 1 94.75 133 ASN B O 1
ATOM 2801 N N . ASN B 1 134 ? 8.133 6.449 -7.668 1 95.38 134 ASN B N 1
ATOM 2802 C CA . ASN B 1 134 ? 8.031 7.695 -6.922 1 95.38 134 ASN B CA 1
ATOM 2803 C C . ASN B 1 134 ? 7.375 8.797 -7.75 1 95.38 134 ASN B C 1
ATOM 2805 O O . ASN B 1 134 ? 6.715 9.68 -7.203 1 95.38 134 ASN B O 1
ATOM 2809 N N . VAL B 1 135 ? 7.539 8.727 -9.031 1 92 135 VAL B N 1
ATOM 2810 C CA . VAL B 1 135 ? 6.859 9.68 -9.898 1 92 135 VAL B CA 1
ATOM 2811 C C . VAL B 1 135 ? 5.348 9.555 -9.727 1 92 135 VAL B C 1
ATOM 2813 O O . VAL B 1 135 ? 4.648 10.555 -9.57 1 92 135 VAL B O 1
ATOM 2816 N N . GLU B 1 136 ? 4.879 8.391 -9.688 1 94.38 136 GLU B N 1
ATOM 2817 C CA . GLU B 1 136 ? 3.445 8.164 -9.516 1 94.38 136 GLU B CA 1
ATOM 2818 C C . GLU B 1 136 ? 2.996 8.523 -8.102 1 94.38 136 GLU B C 1
ATOM 2820 O O . GLU B 1 136 ? 1.883 9.023 -7.91 1 94.38 136 GLU B O 1
ATOM 2825 N N . VAL B 1 137 ? 3.854 8.234 -7.094 1 97.06 137 VAL B N 1
ATOM 2826 C CA . VAL B 1 137 ? 3.541 8.641 -5.727 1 97.06 137 VAL B CA 1
ATOM 2827 C C . VAL B 1 137 ? 3.234 10.141 -5.688 1 97.06 137 VAL B C 1
ATOM 2829 O O . VAL B 1 137 ? 2.215 10.555 -5.133 1 97.06 137 VAL B O 1
ATOM 2832 N N . CYS B 1 138 ? 4.102 10.852 -6.332 1 95.12 138 CYS B N 1
ATOM 2833 C CA . CYS B 1 138 ? 3.961 12.305 -6.312 1 95.12 138 CYS B CA 1
ATOM 2834 C C . CYS B 1 138 ? 2.727 12.742 -7.094 1 95.12 138 CYS B C 1
ATOM 2836 O O . CYS B 1 138 ? 1.969 13.602 -6.637 1 95.12 138 CYS B O 1
ATOM 2838 N N . GLN B 1 139 ? 2.479 12.18 -8.234 1 94.31 139 GLN B N 1
ATOM 2839 C CA . GLN B 1 139 ? 1.324 12.516 -9.062 1 94.31 139 GLN B CA 1
ATOM 2840 C C . GLN B 1 139 ? 0.018 12.188 -8.344 1 94.31 139 GLN B C 1
ATOM 2842 O O . GLN B 1 139 ? -0.895 13.008 -8.297 1 94.31 139 GLN B O 1
ATOM 2847 N N . ILE B 1 140 ? -0.041 11.047 -7.777 1 97.06 140 ILE B N 1
ATOM 2848 C CA . ILE B 1 140 ? -1.232 10.578 -7.074 1 97.06 140 ILE B CA 1
ATOM 2849 C C . ILE B 1 140 ? -1.506 11.484 -5.875 1 97.06 140 ILE B C 1
ATOM 2851 O O . ILE B 1 140 ? -2.635 11.945 -5.676 1 97.06 140 ILE B O 1
ATOM 2855 N N . THR B 1 141 ? -0.476 11.719 -5.102 1 97.56 141 THR B N 1
ATOM 2856 C CA . THR B 1 141 ? -0.623 12.516 -3.891 1 97.56 141 THR B CA 1
ATOM 2857 C C . THR B 1 141 ? -1.12 13.922 -4.223 1 97.56 141 THR B C 1
ATOM 2859 O O . THR B 1 141 ? -2.021 14.438 -3.561 1 97.56 141 THR B O 1
ATOM 2862 N N . LYS B 1 142 ? -0.546 14.477 -5.23 1 95.56 142 LYS B N 1
ATOM 2863 C CA . LYS B 1 142 ? -0.974 15.805 -5.656 1 95.56 142 LYS B CA 1
ATOM 2864 C C . LYS B 1 142 ? -2.455 15.82 -6.023 1 95.56 142 LYS B C 1
ATOM 2866 O O . LYS B 1 142 ? -3.207 16.672 -5.566 1 95.56 142 LYS B O 1
ATOM 2871 N N . ARG B 1 143 ? -2.893 14.914 -6.793 1 96.69 143 ARG B N 1
ATOM 2872 C CA . ARG B 1 143 ? -4.277 14.836 -7.238 1 96.69 143 ARG B CA 1
ATOM 2873 C C . ARG B 1 143 ? -5.223 14.617 -6.062 1 96.69 143 ARG B C 1
ATOM 2875 O O . ARG B 1 143 ? -6.281 15.242 -5.98 1 96.69 143 ARG B O 1
ATOM 2882 N N . ILE B 1 144 ? -4.836 13.727 -5.211 1 97.56 144 ILE B N 1
ATOM 2883 C CA . ILE B 1 144 ? -5.676 13.414 -4.062 1 97.56 144 ILE B CA 1
ATOM 2884 C C . ILE B 1 144 ? -5.805 14.648 -3.17 1 97.56 144 ILE B C 1
ATOM 2886 O O . ILE B 1 144 ? -6.898 14.961 -2.688 1 97.56 144 ILE B O 1
ATOM 2890 N N . PHE B 1 145 ? -4.703 15.305 -2.986 1 96.62 145 PHE B N 1
ATOM 2891 C CA . PHE B 1 145 ? -4.719 16.516 -2.189 1 96.62 145 PHE B CA 1
ATOM 2892 C C . PHE B 1 145 ? -5.684 17.547 -2.783 1 96.62 145 PHE B C 1
ATOM 2894 O O . PHE B 1 145 ? -6.504 18.125 -2.066 1 96.62 145 PHE B O 1
ATOM 2901 N N . GLU B 1 146 ? -5.598 17.734 -4.059 1 95.69 146 GLU B N 1
ATOM 2902 C CA . GLU B 1 146 ? -6.469 18.688 -4.75 1 95.69 146 GLU B CA 1
ATOM 2903 C C . GLU B 1 146 ? -7.934 18.266 -4.629 1 95.69 146 GLU B C 1
ATOM 2905 O O . GLU B 1 146 ? -8.797 19.109 -4.344 1 95.69 146 GLU B O 1
ATOM 2910 N N . ASP B 1 147 ? -8.203 17.031 -4.844 1 96.25 147 ASP B N 1
ATOM 2911 C CA . ASP B 1 147 ? -9.555 16.516 -4.715 1 96.25 147 ASP B CA 1
ATOM 2912 C C . ASP B 1 147 ? -10.109 16.75 -3.311 1 96.25 147 ASP B C 1
ATOM 2914 O O . ASP B 1 147 ? -11.266 17.156 -3.154 1 96.25 147 ASP B O 1
ATOM 2918 N N . PHE B 1 148 ? -9.289 16.5 -2.422 1 95.94 148 PHE B N 1
ATOM 2919 C CA . PHE B 1 148 ? -9.742 16.578 -1.037 1 95.94 148 PHE B CA 1
ATOM 2920 C C . PHE B 1 148 ? -10.008 18.031 -0.634 1 95.94 148 PHE B C 1
ATOM 2922 O O . PHE B 1 148 ? -10.984 18.312 0.061 1 95.94 148 PHE B O 1
ATOM 2929 N N . ILE B 1 149 ? -9.156 18.938 -1.023 1 94.69 149 ILE B N 1
ATOM 2930 C CA . ILE B 1 149 ? -9.367 20.359 -0.753 1 94.69 149 ILE B CA 1
ATOM 2931 C C . ILE B 1 149 ? -10.672 20.812 -1.395 1 94.69 149 ILE B C 1
ATOM 2933 O O . ILE B 1 149 ? -11.43 21.578 -0.789 1 94.69 149 ILE B O 1
ATOM 2937 N N . ASP B 1 150 ? -10.891 20.391 -2.594 1 94.88 150 ASP B N 1
ATOM 2938 C CA . ASP B 1 150 ? -12.125 20.734 -3.297 1 94.88 150 ASP B CA 1
ATOM 2939 C C . ASP B 1 150 ? -13.352 20.234 -2.543 1 94.88 150 ASP B C 1
ATOM 2941 O O . ASP B 1 150 ? -14.367 20.922 -2.463 1 94.88 150 ASP B O 1
ATOM 2945 N N . LEU B 1 151 ? -13.266 19.078 -1.998 1 95 151 LEU B N 1
ATOM 2946 C CA . LEU B 1 151 ? -14.375 18.516 -1.237 1 95 151 LEU B CA 1
ATOM 2947 C C . LEU B 1 151 ? -14.609 19.297 0.048 1 95 151 LEU B C 1
ATOM 2949 O O . LEU B 1 151 ? -15.742 19.672 0.358 1 95 151 LEU B O 1
ATOM 2953 N N . GLU B 1 152 ? -13.523 19.547 0.747 1 92.44 152 GLU B N 1
ATOM 2954 C CA . GLU B 1 152 ? -13.594 20.234 2.039 1 92.44 152 GLU B CA 1
ATOM 2955 C C . GLU B 1 152 ? -14.102 21.656 1.885 1 92.44 152 GLU B C 1
ATOM 2957 O O . GLU B 1 152 ? -14.781 22.188 2.771 1 92.44 152 GLU B O 1
ATOM 2962 N N . SER B 1 153 ? -13.836 22.234 0.759 1 92.44 153 SER B N 1
ATOM 2963 C CA . SER B 1 153 ? -14.242 23.609 0.508 1 92.44 153 SER B CA 1
ATOM 2964 C C . SER B 1 153 ? -15.602 23.672 -0.177 1 92.44 153 SER B C 1
ATOM 2966 O O . SER B 1 153 ? -16.047 24.75 -0.585 1 92.44 153 SER B O 1
ATOM 2968 N N . TYR B 1 154 ? -16.172 22.578 -0.443 1 92.12 154 TYR B N 1
ATOM 2969 C CA . TYR B 1 154 ? -17.484 22.469 -1.061 1 92.12 154 TYR B CA 1
ATOM 2970 C C . TYR B 1 154 ? -17.438 22.922 -2.516 1 92.12 154 TYR B C 1
ATOM 2972 O O . TYR B 1 154 ? -18.453 23.359 -3.059 1 92.12 154 TYR B O 1
ATOM 2980 N N . SER B 1 155 ? -16.266 22.891 -3.107 1 92.94 155 SER B N 1
ATOM 2981 C CA . SER B 1 155 ? -16.125 23.234 -4.52 1 92.94 155 SER B CA 1
ATOM 2982 C C . SER B 1 155 ? -16.672 22.125 -5.414 1 92.94 155 SER B C 1
ATOM 2984 O O . SER B 1 155 ? -17.094 22.391 -6.543 1 92.94 155 SER B O 1
ATOM 2986 N N . ILE B 1 156 ? -16.641 20.938 -4.91 1 93.56 156 ILE B N 1
ATOM 2987 C CA . ILE B 1 156 ? -17.203 19.812 -5.652 1 93.56 156 ILE B CA 1
ATOM 2988 C C . ILE B 1 156 ? -18.141 19.016 -4.746 1 93.56 156 ILE B C 1
ATOM 2990 O O . ILE B 1 156 ? -18.078 19.141 -3.52 1 93.56 156 ILE B O 1
ATOM 2994 N N . SER B 1 157 ? -19.031 18.281 -5.367 1 92.25 157 SER B N 1
ATOM 2995 C CA . SER B 1 157 ? -19.953 17.422 -4.609 1 92.25 157 SER B CA 1
ATOM 2996 C C . SER B 1 157 ? -19.266 16.141 -4.18 1 92.25 157 SER B C 1
ATOM 2998 O O . SER B 1 157 ? -18.219 15.766 -4.73 1 92.25 157 SER B O 1
ATOM 3000 N N . LYS B 1 158 ? -19.859 15.5 -3.193 1 92.5 158 LYS B N 1
ATOM 3001 C CA . LYS B 1 158 ? -19.375 14.195 -2.76 1 92.5 158 LYS B CA 1
ATOM 3002 C C . LYS B 1 158 ? -19.391 13.188 -3.906 1 92.5 158 LYS B C 1
ATOM 3004 O O . LYS B 1 158 ? -18.484 12.367 -4.039 1 92.5 158 LYS B O 1
ATOM 3009 N N . GLU B 1 159 ? -20.391 13.32 -4.691 1 90.88 159 GLU B N 1
ATOM 3010 C CA . GLU B 1 159 ? -20.516 12.438 -5.852 1 90.88 159 GLU B CA 1
ATOM 3011 C C . GLU B 1 159 ? -19.328 12.625 -6.805 1 90.88 159 GLU B C 1
ATOM 3013 O O . GLU B 1 159 ? -18.734 11.648 -7.258 1 90.88 159 GLU B O 1
ATOM 3018 N N . LYS B 1 160 ? -19.016 13.836 -7.117 1 94.31 160 LYS B N 1
ATOM 3019 C CA . LYS B 1 160 ? -17.891 14.133 -8 1 94.31 160 LYS B CA 1
ATOM 3020 C C . LYS B 1 160 ? -16.578 13.68 -7.391 1 94.31 160 LYS B C 1
ATOM 3022 O O . LYS B 1 160 ? -15.703 13.148 -8.094 1 94.31 160 LYS B O 1
ATOM 3027 N N . TYR B 1 161 ? -16.469 13.859 -6.105 1 95.56 161 TYR B N 1
ATOM 3028 C CA . TYR B 1 161 ? -15.289 13.406 -5.375 1 95.56 161 TYR B CA 1
ATOM 3029 C C . TYR B 1 161 ? -15.125 11.891 -5.488 1 95.56 161 TYR B C 1
ATOM 3031 O O . TYR B 1 161 ? -14.031 11.406 -5.777 1 95.56 161 TYR B O 1
ATOM 3039 N N . ASP B 1 162 ? -16.203 11.188 -5.277 1 92.88 162 ASP B N 1
ATOM 3040 C CA . ASP B 1 162 ? -16.172 9.727 -5.336 1 92.88 162 ASP B CA 1
ATOM 3041 C C . ASP B 1 162 ? -15.844 9.242 -6.746 1 92.88 162 ASP B C 1
ATOM 3043 O O . ASP B 1 162 ? -15.164 8.234 -6.918 1 92.88 162 ASP B O 1
ATOM 3047 N N . MET B 1 163 ? -16.297 9.922 -7.734 1 94.12 163 MET B N 1
ATOM 3048 C CA . MET B 1 163 ? -15.992 9.594 -9.125 1 94.12 163 MET B CA 1
ATOM 3049 C C . MET B 1 163 ? -14.508 9.781 -9.414 1 94.12 163 MET B C 1
ATOM 3051 O O . MET B 1 163 ? -13.883 8.938 -10.062 1 94.12 163 MET B O 1
ATOM 3055 N N . SER B 1 164 ? -13.992 10.922 -8.992 1 95.25 164 SER B N 1
ATOM 3056 C CA . SER B 1 164 ? -12.57 11.188 -9.164 1 95.25 164 SER B CA 1
ATOM 3057 C C . SER B 1 164 ? -11.711 10.133 -8.469 1 95.25 164 SER B C 1
ATOM 3059 O O . SER B 1 164 ? -10.711 9.672 -9.023 1 95.25 164 SER B O 1
ATOM 3061 N N . LYS B 1 165 ? -12.109 9.812 -7.293 1 94 165 LYS B N 1
ATOM 3062 C CA . LYS B 1 165 ? -11.43 8.773 -6.52 1 94 165 LYS B CA 1
ATOM 3063 C C . LYS B 1 165 ? -11.391 7.457 -7.289 1 94 165 LYS B C 1
ATOM 3065 O O . LYS B 1 165 ? -10.328 6.855 -7.445 1 94 165 LYS B O 1
ATOM 3070 N N . LYS B 1 166 ? -12.508 7.055 -7.781 1 90.38 166 LYS B N 1
ATOM 3071 C CA . LYS B 1 166 ? -12.602 5.809 -8.539 1 90.38 166 LYS B CA 1
ATOM 3072 C C . LYS B 1 166 ? -11.711 5.844 -9.781 1 90.38 166 LYS B C 1
ATOM 3074 O O . LYS B 1 166 ? -10.992 4.887 -10.062 1 90.38 166 LYS B O 1
ATOM 3079 N N . GLN B 1 167 ? -11.766 6.883 -10.484 1 93.69 167 GLN B N 1
ATOM 3080 C CA . GLN B 1 167 ? -10.977 7.039 -11.703 1 93.69 167 GLN B CA 1
ATOM 3081 C C . GLN B 1 167 ? -9.484 6.973 -11.406 1 93.69 167 GLN B C 1
ATOM 3083 O O . GLN B 1 167 ? -8.727 6.336 -12.141 1 93.69 167 GLN B O 1
ATOM 3088 N N . LEU B 1 168 ? -9.086 7.68 -10.383 1 94.06 168 LEU B N 1
ATOM 3089 C CA . LEU B 1 168 ? -7.676 7.715 -10.008 1 94.06 168 LEU B CA 1
ATOM 3090 C C . LEU B 1 168 ? -7.176 6.324 -9.641 1 94.06 168 LEU B C 1
ATOM 3092 O O . LEU B 1 168 ? -6.086 5.922 -10.055 1 94.06 168 LEU B O 1
ATOM 3096 N N . ILE B 1 169 ? -7.918 5.566 -8.875 1 89.88 169 ILE B N 1
ATOM 3097 C CA . ILE B 1 169 ? -7.559 4.227 -8.422 1 89.88 169 ILE B CA 1
ATOM 3098 C C . ILE B 1 169 ? -7.434 3.295 -9.625 1 89.88 169 ILE B C 1
ATOM 3100 O O . ILE B 1 169 ? -6.516 2.475 -9.695 1 89.88 169 ILE B O 1
ATOM 3104 N N . GLU B 1 170 ? -8.258 3.473 -10.594 1 86.12 170 GLU B N 1
ATOM 3105 C CA . GLU B 1 170 ? -8.258 2.623 -11.781 1 86.12 170 GLU B CA 1
ATOM 3106 C C . GLU B 1 170 ? -7.102 2.971 -12.711 1 86.12 170 GLU B C 1
ATOM 3108 O O . GLU B 1 170 ? -6.613 2.113 -13.453 1 86.12 170 GLU B O 1
ATOM 3113 N N . ARG B 1 171 ? -6.719 4.156 -12.617 1 89.88 171 ARG B N 1
ATOM 3114 C CA . ARG B 1 171 ? -5.707 4.664 -13.539 1 89.88 171 ARG B CA 1
ATOM 3115 C C . ARG B 1 171 ? -4.316 4.156 -13.156 1 89.88 171 ARG B C 1
ATOM 3117 O O . ARG B 1 171 ? -3.514 3.826 -14.031 1 89.88 171 ARG B O 1
ATOM 3124 N N . TYR B 1 172 ? -3.996 4.121 -11.938 1 89 172 TYR B N 1
ATOM 3125 C CA . TYR B 1 172 ? -2.648 3.803 -11.477 1 89 172 TYR B CA 1
ATOM 3126 C C . TYR B 1 172 ? -2.564 2.367 -10.977 1 89 172 TYR B C 1
ATOM 3128 O O . TYR B 1 172 ? -2.832 2.094 -9.805 1 89 172 TYR B O 1
ATOM 3136 N N . THR B 1 173 ? -2.016 1.443 -11.789 1 83.12 173 THR B N 1
ATOM 3137 C CA . THR B 1 173 ? -2.053 0.023 -11.461 1 83.12 173 THR B CA 1
ATOM 3138 C C . THR B 1 173 ? -0.656 -0.586 -11.523 1 83.12 173 THR B C 1
ATOM 3140 O O . THR B 1 173 ? -0.506 -1.81 -11.531 1 83.12 173 THR B O 1
ATOM 3143 N N . SER B 1 174 ? 0.344 0.294 -11.547 1 85.88 174 SER B N 1
ATOM 3144 C CA . SER B 1 174 ? 1.706 -0.226 -11.602 1 85.88 174 SER B CA 1
ATOM 3145 C C . SER B 1 174 ? 1.986 -1.156 -10.43 1 85.88 174 SER B C 1
ATOM 3147 O O . SER B 1 174 ? 1.569 -0.884 -9.297 1 85.88 174 SER B O 1
ATOM 3149 N N . PRO B 1 175 ? 2.766 -2.229 -10.695 1 84.81 175 PRO B N 1
ATOM 3150 C CA . PRO B 1 175 ? 3.029 -3.197 -9.625 1 84.81 175 PRO B CA 1
ATOM 3151 C C . PRO B 1 175 ? 4.055 -2.693 -8.609 1 84.81 175 PRO B C 1
ATOM 3153 O O . PRO B 1 175 ? 4.883 -1.839 -8.938 1 84.81 175 PRO B O 1
ATOM 3156 N N . ILE B 1 176 ? 3.896 -3.154 -7.422 1 86.75 176 ILE B N 1
ATOM 3157 C CA . ILE B 1 176 ? 4.875 -2.969 -6.352 1 86.75 176 ILE B CA 1
ATOM 3158 C C . ILE B 1 176 ? 5.355 -4.328 -5.855 1 86.75 176 ILE B C 1
ATOM 3160 O O . ILE B 1 176 ? 4.555 -5.164 -5.43 1 86.75 176 ILE B O 1
ATOM 3164 N N . THR B 1 177 ? 6.625 -4.535 -5.945 1 87.12 177 THR B N 1
ATOM 3165 C CA . THR B 1 177 ? 7.234 -5.781 -5.484 1 87.12 177 THR B CA 1
ATOM 3166 C C . THR B 1 177 ? 8.07 -5.543 -4.234 1 87.12 177 THR B C 1
ATOM 3168 O O . THR B 1 177 ? 8.414 -4.398 -3.92 1 87.12 177 THR B O 1
ATOM 3171 N N . LYS B 1 178 ? 8.328 -6.633 -3.531 1 87.88 178 LYS B N 1
ATOM 3172 C CA . LYS B 1 178 ? 9.055 -6.516 -2.27 1 87.88 178 LYS B CA 1
ATOM 3173 C C . LYS B 1 178 ? 10.516 -6.918 -2.441 1 87.88 178 LYS B C 1
ATOM 3175 O O . LYS B 1 178 ? 10.828 -7.84 -3.197 1 87.88 178 LYS B O 1
ATOM 3180 N N . LYS B 1 179 ? 11.305 -6.188 -1.638 1 88.81 179 LYS B N 1
ATOM 3181 C CA . LYS B 1 179 ? 12.719 -6.539 -1.577 1 88.81 179 LYS B CA 1
ATOM 3182 C C . LYS B 1 179 ? 12.914 -7.941 -1.011 1 88.81 179 LYS B C 1
ATOM 3184 O O . LYS B 1 179 ? 12.148 -8.383 -0.155 1 88.81 179 LYS B O 1
ATOM 3189 N N . ASP B 1 180 ? 13.961 -8.609 -1.56 1 86 180 ASP B N 1
ATOM 3190 C CA . ASP B 1 180 ? 14.32 -9.93 -1.065 1 86 180 ASP B CA 1
ATOM 3191 C C . ASP B 1 180 ? 15.492 -9.852 -0.086 1 86 180 ASP B C 1
ATOM 3193 O O . ASP B 1 180 ? 16.562 -9.336 -0.424 1 86 180 ASP B O 1
ATOM 3197 N N . TYR B 1 181 ? 15.242 -10.305 1.132 1 86.25 181 TYR B N 1
ATOM 3198 C CA . TYR B 1 181 ? 16.312 -10.359 2.123 1 86.25 181 TYR B CA 1
ATOM 3199 C C . TYR B 1 181 ? 16.688 -11.805 2.438 1 86.25 181 TYR B C 1
ATOM 3201 O O . TYR B 1 181 ? 15.875 -12.57 2.953 1 86.25 181 TYR B O 1
ATOM 3209 N N . PRO B 1 182 ? 17.906 -12.164 2.109 1 82.69 182 PRO B N 1
ATOM 3210 C CA . PRO B 1 182 ? 18.328 -13.547 2.35 1 82.69 182 PRO B CA 1
ATOM 3211 C C . PRO B 1 182 ? 18.453 -13.867 3.834 1 82.69 182 PRO B C 1
ATOM 3213 O O . PRO B 1 182 ? 18.75 -12.984 4.641 1 82.69 182 PRO B O 1
ATOM 3216 N N . GLU B 1 183 ? 18.172 -15.117 4.07 1 85.5 183 GLU B N 1
ATOM 3217 C CA . GLU B 1 183 ? 18.5 -15.602 5.406 1 85.5 183 GLU B CA 1
ATOM 3218 C C . GLU B 1 183 ? 20 -15.859 5.543 1 85.5 183 GLU B C 1
ATOM 3220 O O . GLU B 1 183 ? 20.562 -16.672 4.805 1 85.5 183 GLU B O 1
ATOM 3225 N N . LEU B 1 184 ? 20.609 -15.172 6.43 1 89.94 184 LEU B N 1
ATOM 3226 C CA . LEU B 1 184 ? 22.047 -15.273 6.605 1 89.94 184 LEU B CA 1
ATOM 3227 C C . LEU B 1 184 ? 22.391 -15.906 7.945 1 89.94 184 LEU B C 1
ATOM 3229 O O . LEU B 1 184 ? 21.672 -15.719 8.93 1 89.94 184 LEU B O 1
ATOM 3233 N N . SER B 1 185 ? 23.5 -16.688 7.863 1 89.75 185 SER B N 1
ATOM 3234 C CA . SER B 1 185 ? 24.047 -17.156 9.133 1 89.75 185 SER B CA 1
ATOM 3235 C C . SER B 1 185 ? 24.562 -16 9.977 1 89.75 185 SER B C 1
ATOM 3237 O O . SER B 1 185 ? 24.75 -14.898 9.469 1 89.75 185 SER B O 1
ATOM 3239 N N . LEU B 1 186 ? 24.703 -16.297 11.266 1 89.5 186 LEU B N 1
ATOM 3240 C CA . LEU B 1 186 ? 25.219 -15.281 12.172 1 89.5 186 LEU B CA 1
ATOM 3241 C C . LEU B 1 186 ? 26.562 -14.75 11.688 1 89.5 186 LEU B C 1
ATOM 3243 O O . LEU B 1 186 ? 26.812 -13.539 11.734 1 89.5 186 LEU B O 1
ATOM 3247 N N . GLU B 1 187 ? 27.406 -15.672 11.281 1 91.12 187 GLU B N 1
ATOM 3248 C CA . GLU B 1 187 ? 28.734 -15.289 10.828 1 91.12 187 GLU B CA 1
ATOM 3249 C C . GLU B 1 187 ? 28.656 -14.422 9.578 1 91.12 187 GLU B C 1
ATOM 3251 O O . GLU B 1 187 ? 29.359 -13.414 9.469 1 91.12 187 GLU B O 1
ATOM 3256 N N . GLU B 1 188 ? 27.875 -14.812 8.695 1 93.44 188 GLU B N 1
ATOM 3257 C CA . GLU B 1 188 ? 27.719 -14.062 7.453 1 93.44 188 GLU B CA 1
ATOM 3258 C C . GLU B 1 188 ? 27.141 -12.672 7.719 1 93.44 188 GLU B C 1
ATOM 3260 O O . GLU B 1 188 ? 27.547 -11.695 7.09 1 93.44 188 GLU B O 1
ATOM 3265 N N . ARG B 1 189 ? 26.188 -12.625 8.586 1 91.5 189 ARG B N 1
ATOM 3266 C CA . ARG B 1 189 ? 25.547 -11.352 8.914 1 91.5 189 ARG B CA 1
ATOM 3267 C C . ARG B 1 189 ? 26.531 -10.383 9.555 1 91.5 189 ARG B C 1
ATOM 3269 O O . ARG B 1 189 ? 26.516 -9.188 9.258 1 91.5 189 ARG B O 1
ATOM 3276 N N . ARG B 1 190 ? 27.281 -10.906 10.375 1 90.25 190 ARG B N 1
ATOM 3277 C CA . ARG B 1 190 ? 28.297 -10.086 11.039 1 90.25 190 ARG B CA 1
ATOM 3278 C C . ARG B 1 190 ? 29.281 -9.508 10.031 1 90.25 190 ARG B C 1
ATOM 3280 O O . ARG B 1 190 ? 29.688 -8.352 10.148 1 90.25 190 ARG B O 1
ATOM 3287 N N . LYS B 1 191 ? 29.672 -10.312 9.125 1 92.44 191 LYS B N 1
ATOM 3288 C CA . LYS B 1 191 ? 30.594 -9.852 8.086 1 92.44 191 LYS B CA 1
ATOM 3289 C C . LYS B 1 191 ? 29.969 -8.719 7.273 1 92.44 191 LYS B C 1
ATOM 3291 O O . LYS B 1 191 ? 30.625 -7.703 7.016 1 92.44 191 LYS B O 1
ATOM 3296 N N . LYS B 1 192 ? 28.797 -8.945 6.93 1 91.81 192 LYS B N 1
ATOM 3297 C CA . LYS B 1 192 ? 28.094 -7.941 6.125 1 91.81 192 LYS B CA 1
ATOM 3298 C C . LYS B 1 192 ? 27.875 -6.652 6.918 1 91.81 192 LYS B C 1
ATOM 3300 O O . LYS B 1 192 ? 27.938 -5.559 6.355 1 91.81 192 LYS B O 1
ATOM 3305 N N . GLN B 1 193 ? 27.484 -6.895 8.133 1 90.44 193 GLN B N 1
ATOM 3306 C CA . GLN B 1 193 ? 27.312 -5.727 8.992 1 90.44 193 GLN B CA 1
ATOM 3307 C C . GLN B 1 193 ? 28.578 -4.898 9.062 1 90.44 193 GLN B C 1
ATOM 3309 O O . GLN B 1 193 ? 28.531 -3.666 9.008 1 90.44 193 GLN B O 1
ATOM 3314 N N . LEU B 1 194 ? 29.641 -5.566 9.195 1 90.88 194 LEU B N 1
ATOM 3315 C CA . LEU B 1 194 ? 30.938 -4.883 9.234 1 90.88 194 LEU B CA 1
ATOM 3316 C C . LEU B 1 194 ? 31.188 -4.113 7.941 1 90.88 194 LEU B C 1
ATOM 3318 O O . LEU B 1 194 ? 31.625 -2.965 7.977 1 90.88 194 LEU B O 1
ATOM 3322 N N . GLU B 1 195 ? 30.953 -4.73 6.848 1 91.06 195 GLU B N 1
ATOM 3323 C CA . GLU B 1 195 ? 31.109 -4.082 5.551 1 91.06 195 GLU B CA 1
ATOM 3324 C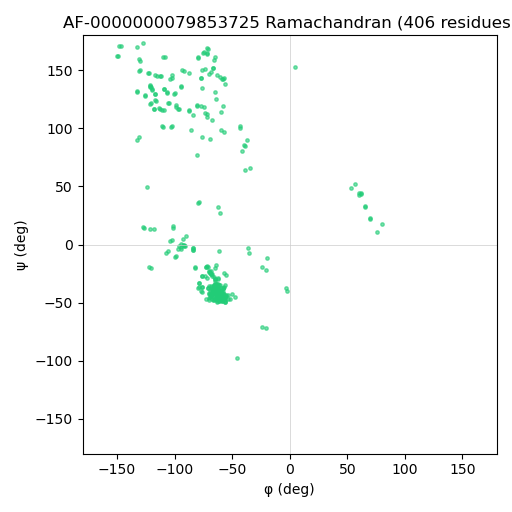 C . GLU B 1 195 ? 30.234 -2.838 5.441 1 91.06 195 GLU B C 1
ATOM 3326 O O . GLU B 1 195 ? 30.656 -1.818 4.895 1 91.06 195 GLU B O 1
ATOM 3331 N N . TYR B 1 196 ? 29.078 -3.025 5.918 1 89.69 196 TYR B N 1
ATOM 3332 C CA . TYR B 1 196 ? 28.125 -1.915 5.902 1 89.69 196 TYR B CA 1
ATOM 3333 C C . TYR B 1 196 ? 28.656 -0.739 6.715 1 89.69 196 TYR B C 1
ATOM 3335 O O . TYR B 1 196 ? 28.641 0.404 6.254 1 89.69 196 TYR B O 1
ATOM 3343 N N . LEU B 1 197 ? 29.125 -1.016 7.883 1 89.12 197 LEU B N 1
ATOM 3344 C CA . LEU B 1 197 ? 29.594 0.024 8.781 1 89.12 197 LEU B CA 1
ATOM 3345 C C . LEU B 1 197 ? 30.844 0.71 8.211 1 89.12 197 LEU B C 1
ATOM 3347 O O . LEU B 1 197 ? 31 1.925 8.352 1 89.12 197 LEU B O 1
ATOM 3351 N N . ILE B 1 198 ? 31.625 -0.031 7.57 1 89.19 198 ILE B N 1
ATOM 3352 C CA . ILE B 1 198 ? 32.812 0.511 6.941 1 89.19 198 ILE B CA 1
ATOM 3353 C C . ILE B 1 198 ? 32.438 1.453 5.809 1 89.19 198 ILE B C 1
ATOM 3355 O O . ILE B 1 198 ? 33.031 2.521 5.648 1 89.19 198 ILE B O 1
ATOM 3359 N N . SER B 1 199 ? 31.438 1.051 5.062 1 88.31 199 SER B N 1
ATOM 3360 C CA . SER B 1 199 ? 31 1.866 3.936 1 88.31 199 SER B CA 1
ATOM 3361 C C . SER B 1 199 ? 30.438 3.203 4.41 1 88.31 199 SER B C 1
ATOM 3363 O O . SER B 1 199 ? 30.578 4.219 3.725 1 88.31 199 SER B O 1
ATOM 3365 N N . LEU B 1 200 ? 29.781 3.203 5.531 1 85.25 200 LEU B N 1
ATOM 3366 C CA . LEU B 1 200 ? 29.234 4.434 6.086 1 85.25 200 LEU B CA 1
ATOM 3367 C C . LEU B 1 200 ? 30.344 5.387 6.508 1 85.25 200 LEU B C 1
ATOM 3369 O O . LEU B 1 200 ? 30.219 6.605 6.359 1 85.25 200 LEU B O 1
ATOM 3373 N N . GLU B 1 201 ? 31.328 4.871 7.059 1 83.75 201 GLU B N 1
ATOM 3374 C CA . GLU B 1 201 ? 32.469 5.672 7.5 1 83.75 201 GLU B CA 1
ATOM 3375 C C . GLU B 1 201 ? 33.188 6.305 6.312 1 83.75 201 GLU B C 1
ATOM 3377 O O . GLU B 1 201 ? 33.656 7.445 6.395 1 83.75 201 GLU B O 1
ATOM 3382 N N . ASN B 1 202 ? 33.219 5.652 5.234 1 82.88 202 ASN B N 1
ATOM 3383 C CA . ASN B 1 202 ? 33.906 6.152 4.039 1 82.88 202 ASN B CA 1
ATOM 3384 C C . ASN B 1 202 ? 33.062 7.246 3.354 1 82.88 202 ASN B C 1
ATOM 3386 O O . ASN B 1 202 ? 33.625 8.133 2.707 1 82.88 202 ASN B O 1
ATOM 3390 N N . ASP B 1 203 ? 31.828 7.094 3.373 1 71.19 203 ASP B N 1
ATOM 3391 C CA . ASP B 1 203 ? 30.969 8.078 2.73 1 71.19 203 ASP B CA 1
ATOM 3392 C C . ASP B 1 203 ? 31 9.414 3.475 1 71.19 203 ASP B C 1
ATOM 3394 O O . ASP B 1 203 ? 30.734 10.469 2.893 1 71.19 203 ASP B O 1
ATOM 3398 N N . LYS B 1 204 ? 31.328 9.516 4.727 1 69.94 204 LYS B N 1
ATOM 3399 C CA . LYS B 1 204 ? 31.422 10.727 5.535 1 69.94 204 LYS B CA 1
ATOM 3400 C C . LYS B 1 204 ? 32.75 11.43 5.328 1 69.94 204 LYS B C 1
ATOM 3402 O O . LYS B 1 204 ? 32.875 12.633 5.574 1 69.94 204 LYS B O 1
ATOM 3407 N N . ASN B 1 205 ? 33.656 10.773 4.863 1 61.28 205 ASN B N 1
ATOM 3408 C CA . ASN B 1 205 ? 34.938 11.367 4.551 1 61.28 205 ASN B CA 1
ATOM 3409 C C . ASN B 1 205 ? 35.062 11.75 3.08 1 61.28 205 ASN B C 1
ATOM 3411 O O . ASN B 1 205 ? 34.719 10.961 2.201 1 61.28 205 ASN B O 1
#

Solvent-accessible surface area (backbone atoms only — not comparable to full-atom values): 22297 Å² total; per-residue (Å²): 126,50,32,19,59,35,48,46,49,52,32,52,74,67,72,38,51,68,61,55,42,14,58,73,68,72,39,59,48,70,58,45,52,29,33,44,66,59,73,44,80,68,52,51,67,56,50,51,49,48,19,62,74,66,69,50,50,47,29,51,42,51,56,41,76,74,74,85,58,69,62,32,27,45,25,47,52,46,42,44,53,52,38,47,73,38,26,55,33,41,55,74,45,80,42,79,40,66,68,74,76,74,76,71,65,69,60,82,62,54,91,81,41,67,93,69,43,28,33,31,35,44,35,32,45,28,77,39,80,81,12,70,46,16,39,54,54,41,53,51,49,52,52,51,51,52,52,48,51,32,44,77,44,36,74,42,50,61,67,57,46,53,50,51,51,52,52,53,39,69,67,35,63,55,76,44,52,70,64,85,77,75,88,64,52,72,67,56,29,50,52,49,23,49,52,49,54,52,53,54,58,58,70,76,106,125,52,32,18,58,36,48,47,49,54,33,51,73,68,70,39,51,70,61,55,43,14,58,74,67,74,40,57,47,72,58,45,50,29,33,44,67,60,73,45,78,68,52,51,68,55,49,51,49,50,21,61,74,57,37,40,44,48,30,54,44,54,54,48,76,67,81,78,52,61,64,47,28,44,25,48,52,46,50,39,52,54,38,47,71,37,27,55,33,42,54,73,46,81,43,80,39,66,68,72,76,75,74,72,65,70,61,82,63,55,90,82,41,69,92,71,44,27,32,31,35,43,35,33,45,31,77,39,81,80,13,70,46,18,39,52,50,42,53,50,50,51,52,50,51,52,50,47,53,32,45,78,43,35,74,41,50,60,68,57,48,52,50,50,51,52,51,52,38,68,65,35,65,52,78,33,32,48,62,86,77,76,88,64,53,72,69,55,28,51,53,49,23,50,52,45,54,51,52,55,58,52,69,76,98

Organism: NCBI:txid1812858